Protein AF-A0A9D1JJL0-F1 (afdb_monomer_lite)

Secondary structure (DSSP, 8-state):
-GGGTT-------EEPP-------S--TTSEEEEETTEEEEHHHHHHHHHHHHHHHHHHHHHHH-TTHHHHHHHHHHHHHHHHHHHHHHHHHHGGGGT----HHHHHHHHHHHHHHHHHS-HHHHHHTT--HHHHHHHHHHHHHHHHHHHHHHTSS-----HHHH--EEEEEEEEE-S-EE-TTS-EEPPPHHHHHHHHHHHHHHHHHHHTT--HHHHHHHHT-----EEEEE-SS--SS-HHHHHHHHT--STTPBPSS-EEETTEEEEEEEEESS-HHHHHHHHHHHHHHHHHHHHHHHHHHHHHHS-EEE-HHHHTT----S--EE--TTHHHHHTTSS------------------------------------------------------------------------------

InterPro domains:
  IPR027304 Trigger factor/SurA domain superfamily [SSF109998] (29-183)
  IPR046357 Peptidyl-prolyl cis-trans isomerase domain superfamily [G3DSA:3.10.50.40] (165-279)

Foldseek 3Di:
DVVPVLPDQDQFEKDWFPPPDDPDPDDQQDFFKDWFPRTDGNLLLLLQLQVVLAACCAVCVVPCDPCNQVVCVVVSLVVSVVVLSLLVLLVVCLVVLPDDDDPVLLVSLLVNLVSNVVRYDPVVCVSSSDDSVSSSVNSVSVVSSVVSLVSQLVPFDLDDDCQNLFKWKKKKDWQFQAWDADPVRDTDGDDPVVQVVSQVLQVQLLVCLVVVDDSQVSCVVSVHPDDIDMWMDDDPDTPDDPQLVVQLVVDDDASDWGPGWDDDPTGTMTMGGNGSGDPVSSVVSSVVVSVVRSVVSSCVVSVVSSVVIDMDGDVVSSVSSGPPTRMHTDDPVNVVVVVVVPDDDDDDDDDDDDDDDDDDDDDDDDDDDPDPDPDPDDDDDDDPDDDDDDDDDDDDDDDDDDDDDDDDDDDDDDDDDDDD

Organism: NCBI:txid2840858

Structure (mmCIF, N/CA/C/O backbone):
data_AF-A0A9D1JJL0-F1
#
_entry.id   AF-A0A9D1JJL0-F1
#
loop_
_atom_site.group_PDB
_atom_site.id
_atom_site.type_symbol
_atom_site.label_atom_id
_atom_site.label_alt_id
_atom_site.label_comp_id
_atom_site.label_asym_id
_atom_site.label_entity_id
_atom_site.label_seq_id
_atom_site.pdbx_PDB_ins_code
_atom_site.Cartn_x
_atom_site.Cartn_y
_atom_site.Cartn_z
_atom_site.occupancy
_atom_site.B_iso_or_equiv
_atom_site.auth_seq_id
_atom_site.auth_comp_id
_atom_site.auth_asym_id
_atom_site.auth_atom_id
_atom_site.pdbx_PDB_model_num
ATOM 1 N N . MET A 1 1 ? -2.123 19.003 -11.361 1.00 33.34 1 MET A N 1
ATOM 2 C CA . MET A 1 1 ? -0.851 18.760 -10.651 1.00 33.34 1 MET A CA 1
ATOM 3 C C . MET A 1 1 ? 0.278 18.253 -11.562 1.00 33.34 1 MET A C 1
ATOM 5 O O . MET A 1 1 ? 1.422 18.335 -11.152 1.00 33.34 1 MET A O 1
ATOM 9 N N . LEU A 1 2 ? 0.014 17.932 -12.839 1.00 26.97 2 LEU A N 1
ATOM 10 C CA . LEU A 1 2 ? 1.011 17.504 -13.843 1.00 26.97 2 LEU A CA 1
ATOM 11 C C . LEU A 1 2 ? 2.172 18.481 -14.155 1.00 26.97 2 LEU A C 1
ATOM 13 O O . LEU A 1 2 ? 3.150 18.093 -14.770 1.00 26.97 2 LEU A O 1
ATOM 17 N N . LYS A 1 3 ? 2.099 19.752 -13.735 1.00 25.92 3 LYS A N 1
ATOM 18 C CA . LYS A 1 3 ? 3.144 20.763 -14.016 1.00 25.92 3 LYS A CA 1
ATOM 19 C C . LYS A 1 3 ? 4.353 20.703 -13.071 1.00 25.92 3 LYS A C 1
ATOM 21 O O . LYS A 1 3 ? 5.209 21.575 -13.152 1.00 25.92 3 LYS A O 1
ATOM 26 N N . LYS A 1 4 ? 4.385 19.741 -12.141 1.00 27.61 4 LYS A N 1
ATOM 27 C CA . LYS A 1 4 ? 5.454 19.594 -11.139 1.00 27.61 4 LYS A CA 1
ATOM 28 C C . LYS A 1 4 ? 6.293 18.318 -11.286 1.00 27.61 4 LYS A C 1
ATOM 30 O O . LYS A 1 4 ? 7.335 18.252 -10.657 1.00 27.61 4 LYS A O 1
ATOM 35 N N . LEU A 1 5 ? 5.899 17.371 -12.144 1.00 31.92 5 LEU A N 1
ATOM 36 C CA . LEU A 1 5 ? 6.708 16.177 -12.454 1.00 31.92 5 LEU A CA 1
ATOM 37 C C . LEU A 1 5 ? 7.879 16.467 -13.412 1.00 31.92 5 LEU A C 1
ATOM 39 O O . LEU A 1 5 ? 8.731 15.621 -13.621 1.00 31.92 5 LEU A O 1
ATOM 43 N N . LEU A 1 6 ? 7.944 17.685 -13.955 1.00 37.31 6 LEU A N 1
ATOM 44 C CA . LEU A 1 6 ? 8.954 18.135 -14.918 1.00 37.31 6 LEU A CA 1
ATOM 45 C C . LEU A 1 6 ? 9.801 19.289 -14.345 1.00 37.31 6 LEU A C 1
ATOM 47 O O . LEU A 1 6 ? 10.203 20.219 -15.044 1.00 37.31 6 LEU A O 1
ATOM 51 N N . ALA A 1 7 ? 10.009 19.275 -13.026 1.00 31.14 7 ALA A N 1
ATOM 52 C CA . ALA A 1 7 ? 10.838 20.242 -12.324 1.00 31.14 7 ALA A CA 1
ATOM 53 C C . ALA A 1 7 ? 12.257 19.686 -12.137 1.00 31.14 7 ALA A C 1
ATOM 55 O O . ALA A 1 7 ? 12.507 18.935 -11.208 1.00 31.14 7 ALA A O 1
ATOM 56 N N . ALA A 1 8 ? 13.154 20.159 -13.005 1.00 33.66 8 ALA A N 1
ATOM 57 C CA . ALA A 1 8 ? 14.603 20.253 -12.828 1.00 33.66 8 ALA A CA 1
ATOM 58 C C . ALA A 1 8 ? 15.381 18.936 -12.654 1.00 33.66 8 ALA A C 1
ATOM 60 O O . ALA A 1 8 ? 15.327 18.277 -11.621 1.00 33.66 8 ALA A O 1
ATOM 61 N N . GLY A 1 9 ? 16.207 18.641 -13.664 1.00 39.16 9 GLY A N 1
ATOM 62 C CA . GLY A 1 9 ? 17.272 17.649 -13.596 1.00 39.16 9 GLY A CA 1
ATOM 63 C C . GLY A 1 9 ? 18.126 17.842 -12.348 1.00 39.16 9 GLY A C 1
ATOM 64 O O . GLY A 1 9 ? 18.946 18.756 -12.265 1.00 39.16 9 GLY A O 1
ATOM 65 N N . THR A 1 10 ? 17.905 16.962 -11.383 1.00 42.94 10 THR A N 1
ATOM 66 C CA . THR A 1 10 ? 18.872 16.661 -10.339 1.00 42.94 10 THR A CA 1
ATOM 67 C C . THR A 1 10 ? 19.542 15.389 -10.833 1.00 42.94 10 THR A C 1
ATOM 69 O O . THR A 1 10 ? 18.854 14.396 -11.064 1.00 42.94 10 THR A O 1
ATOM 72 N N . ALA A 1 11 ? 20.842 15.438 -11.124 1.00 50.62 11 ALA A N 1
ATOM 73 C CA . ALA A 1 11 ? 21.578 14.233 -11.481 1.00 50.62 11 ALA A CA 1
ATOM 74 C C . ALA A 1 11 ? 21.602 13.336 -10.236 1.00 50.62 11 ALA A C 1
ATOM 76 O O . ALA A 1 11 ? 22.258 13.663 -9.251 1.00 50.62 11 ALA A O 1
ATOM 77 N N . PHE A 1 12 ? 20.811 12.264 -10.247 1.00 56.38 12 PHE A N 1
ATOM 78 C CA . PHE A 1 12 ? 20.870 11.234 -9.219 1.00 56.38 12 PHE A CA 1
ATOM 79 C C . PHE A 1 12 ? 22.085 10.355 -9.522 1.00 56.38 12 PHE A C 1
ATOM 81 O O . PHE A 1 12 ? 22.078 9.591 -10.489 1.00 56.38 12 PHE A O 1
ATOM 88 N N . CYS A 1 13 ? 23.143 10.517 -8.732 1.00 60.06 13 CYS A N 1
ATOM 89 C CA . CYS A 1 13 ? 24.346 9.697 -8.824 1.00 60.06 13 CYS A CA 1
ATOM 90 C C . CYS A 1 13 ? 24.172 8.439 -7.962 1.00 60.06 13 CYS A C 1
ATOM 92 O O . CYS A 1 13 ? 23.555 8.489 -6.897 1.00 60.06 13 CYS A O 1
ATOM 94 N N . LEU A 1 14 ? 24.717 7.313 -8.409 1.00 65.06 14 LEU A N 1
ATOM 95 C CA . LEU A 1 14 ? 24.725 6.037 -7.693 1.00 65.06 14 LEU A CA 1
ATOM 96 C C . LEU A 1 14 ? 26.148 5.689 -7.248 1.00 65.06 14 LEU A C 1
ATOM 98 O O . LEU A 1 14 ? 27.106 5.960 -7.968 1.00 65.06 14 LEU A O 1
ATOM 102 N N . ALA A 1 15 ? 26.290 5.085 -6.068 1.00 58.81 15 ALA A N 1
ATOM 103 C CA . ALA A 1 15 ? 27.563 4.540 -5.606 1.00 58.81 15 ALA A CA 1
ATOM 104 C C . ALA A 1 15 ? 27.712 3.081 -6.066 1.00 58.81 15 ALA A C 1
ATOM 106 O O . ALA A 1 15 ? 26.769 2.296 -5.942 1.00 58.81 15 ALA A O 1
ATOM 107 N N . ALA A 1 16 ? 28.897 2.713 -6.563 1.00 57.78 16 ALA A N 1
ATOM 108 C CA . ALA A 1 16 ? 29.228 1.327 -6.886 1.00 57.78 16 ALA A CA 1
ATOM 109 C C . ALA A 1 16 ? 29.244 0.456 -5.614 1.00 57.78 16 ALA A C 1
ATOM 111 O O . ALA A 1 16 ? 29.877 0.818 -4.619 1.00 57.78 16 ALA A O 1
ATOM 112 N N . GLY A 1 17 ? 28.564 -0.695 -5.648 1.00 56.69 17 GLY A N 1
ATOM 113 C CA . GLY A 1 17 ? 28.622 -1.694 -4.575 1.00 56.69 17 GLY A CA 1
ATOM 114 C C . GLY A 1 17 ? 30.000 -2.359 -4.458 1.00 56.69 17 GLY A C 1
ATOM 115 O O . GLY A 1 17 ? 30.852 -2.212 -5.336 1.00 56.69 17 GLY A O 1
ATOM 116 N N . ILE A 1 18 ? 30.248 -3.112 -3.377 1.00 53.50 18 ILE A N 1
ATOM 117 C CA . ILE A 1 18 ? 31.460 -3.943 -3.245 1.00 53.50 18 ILE A CA 1
ATOM 118 C C . ILE A 1 18 ? 31.362 -5.095 -4.251 1.00 53.50 18 ILE A C 1
ATOM 120 O O . ILE A 1 18 ? 30.929 -6.181 -3.881 1.00 53.50 18 ILE A O 1
ATOM 124 N N . LEU A 1 19 ? 31.800 -4.824 -5.488 1.00 47.47 19 LEU A N 1
ATOM 125 C CA . LEU A 1 19 ? 31.784 -5.722 -6.645 1.00 47.47 19 LEU A CA 1
ATOM 126 C C . LEU A 1 19 ? 32.445 -7.066 -6.314 1.00 47.47 19 LEU A C 1
ATOM 128 O O . LEU A 1 19 ? 33.654 -7.259 -6.511 1.00 47.47 19 LEU A O 1
ATOM 132 N N . SER A 1 20 ? 31.662 -8.019 -5.818 1.00 46.81 20 SER A N 1
ATOM 133 C CA . SER A 1 20 ? 32.109 -9.395 -5.613 1.00 46.81 20 SER A CA 1
ATOM 134 C C . SER A 1 20 ? 31.945 -10.126 -6.935 1.00 46.81 20 SER A C 1
ATOM 136 O O . SER A 1 20 ? 31.006 -10.872 -7.155 1.00 46.81 20 SER A O 1
ATOM 138 N N . GLY A 1 21 ? 32.874 -9.846 -7.852 1.00 38.28 21 GLY A N 1
ATOM 139 C CA . GLY A 1 21 ? 32.742 -10.180 -9.263 1.00 38.28 21 GLY A CA 1
ATOM 140 C C . GLY A 1 21 ? 32.321 -11.622 -9.565 1.00 38.28 21 GLY A C 1
ATOM 141 O O . GLY A 1 21 ? 33.109 -12.561 -9.422 1.00 38.28 21 GLY A O 1
ATOM 142 N N . CYS A 1 22 ? 31.140 -11.751 -10.164 1.00 40.53 22 CYS A N 1
ATOM 143 C CA . CYS A 1 22 ? 30.900 -12.674 -11.260 1.00 40.53 22 CYS A CA 1
ATOM 144 C C . CYS A 1 22 ? 30.503 -11.845 -12.484 1.00 40.53 22 CYS A C 1
ATOM 146 O O . CYS A 1 22 ? 29.401 -11.326 -12.573 1.00 40.53 22 CYS A O 1
ATOM 148 N N . SER A 1 23 ? 31.421 -11.687 -13.439 1.00 43.31 23 SER A N 1
ATOM 149 C CA . SER A 1 23 ? 31.046 -11.223 -14.773 1.00 43.31 23 SER A CA 1
ATOM 150 C C . SER A 1 23 ? 30.083 -12.253 -15.366 1.00 43.31 23 SER A C 1
ATOM 152 O O . SER A 1 23 ? 30.522 -13.370 -15.662 1.00 43.31 23 SER A O 1
ATOM 154 N N . SER A 1 24 ? 28.802 -11.921 -15.509 1.00 53.00 24 SER A N 1
ATOM 155 C CA . SER A 1 24 ? 27.875 -12.749 -16.276 1.00 53.00 24 SER A CA 1
ATOM 156 C C . SER A 1 24 ? 28.366 -12.854 -17.728 1.00 53.00 24 SER A C 1
ATOM 158 O O . SER A 1 24 ? 28.993 -11.943 -18.269 1.00 53.00 24 SER A O 1
ATOM 160 N N . GLU A 1 25 ? 28.162 -14.019 -18.346 1.00 62.06 25 GLU A N 1
ATOM 161 C CA . GLU A 1 25 ? 28.512 -14.270 -19.754 1.00 62.06 25 GLU A CA 1
ATOM 162 C C . GLU A 1 25 ? 27.450 -13.715 -20.727 1.00 62.06 25 GLU A C 1
ATOM 164 O O . GLU A 1 25 ? 27.665 -13.785 -21.936 1.00 62.06 25 GLU A O 1
ATOM 169 N N . ALA A 1 26 ? 26.323 -13.198 -20.217 1.00 77.88 26 ALA A N 1
ATOM 170 C CA . ALA A 1 26 ? 25.209 -12.664 -20.999 1.00 77.88 26 ALA A CA 1
ATOM 171 C C . ALA A 1 26 ? 25.437 -11.216 -21.455 1.00 77.88 26 ALA A C 1
ATOM 173 O O . ALA A 1 26 ? 25.948 -10.379 -20.707 1.00 77.88 26 ALA A O 1
ATOM 174 N N . ASP A 1 27 ? 25.023 -10.922 -22.686 1.00 87.56 27 ASP A N 1
ATOM 175 C CA . ASP A 1 27 ? 25.090 -9.585 -23.265 1.00 87.56 27 ASP A CA 1
ATOM 176 C C . ASP A 1 27 ? 23.851 -8.774 -22.842 1.00 87.56 27 ASP A C 1
ATOM 178 O O . ASP A 1 27 ? 22.738 -9.292 -22.789 1.00 87.56 27 ASP A O 1
ATOM 182 N N . ALA A 1 28 ? 24.012 -7.472 -22.583 1.00 90.38 28 ALA A N 1
ATOM 183 C CA . ALA A 1 28 ? 22.895 -6.600 -22.189 1.00 90.38 28 ALA A CA 1
ATOM 184 C C . ALA A 1 28 ? 21.747 -6.577 -23.223 1.00 90.38 28 ALA A C 1
ATOM 186 O O . ALA A 1 28 ? 20.597 -6.374 -22.853 1.00 90.38 28 ALA A O 1
ATOM 187 N N . SER A 1 29 ? 22.049 -6.842 -24.498 1.00 93.75 29 SER A N 1
ATOM 188 C CA . SER A 1 29 ? 21.069 -6.933 -25.588 1.00 93.75 29 SER A CA 1
ATOM 189 C C . SER A 1 29 ? 20.372 -8.296 -25.699 1.00 93.75 29 SER A C 1
ATOM 191 O O . SER A 1 29 ? 19.597 -8.513 -26.630 1.00 93.75 29 SER A O 1
ATOM 193 N N . ASP A 1 30 ? 20.701 -9.267 -24.843 1.00 95.88 30 ASP A N 1
ATOM 194 C CA . ASP A 1 30 ? 20.027 -10.562 -24.854 1.00 95.88 30 ASP A CA 1
ATOM 195 C C . ASP A 1 30 ? 18.561 -10.395 -24.432 1.00 95.88 30 ASP A C 1
ATOM 197 O O . ASP A 1 30 ? 18.249 -9.709 -23.460 1.00 95.88 30 ASP A O 1
ATOM 201 N N . VAL A 1 31 ? 17.646 -11.050 -25.150 1.00 97.62 31 VAL A N 1
ATOM 202 C CA . VAL A 1 31 ? 16.211 -11.024 -24.833 1.00 97.62 31 VAL A CA 1
ATOM 203 C C . VAL A 1 31 ? 15.942 -11.939 -23.641 1.00 97.62 31 VAL A C 1
ATOM 205 O O . VAL A 1 31 ? 16.055 -13.165 -23.747 1.00 97.62 31 VAL A O 1
ATOM 208 N N . VAL A 1 32 ? 15.591 -11.339 -22.502 1.00 97.25 32 VAL A N 1
ATOM 209 C CA . VAL A 1 32 ? 15.287 -12.057 -21.256 1.00 97.25 32 VAL A CA 1
ATOM 210 C C . VAL A 1 32 ? 13.800 -12.361 -21.116 1.00 97.25 32 VAL A C 1
ATOM 212 O O . VAL A 1 32 ? 13.445 -13.370 -20.513 1.00 97.25 32 VAL A O 1
ATOM 215 N N . ALA A 1 33 ? 12.932 -11.548 -21.714 1.00 98.31 33 ALA A N 1
ATOM 216 C CA . ALA A 1 33 ? 11.503 -11.816 -21.790 1.00 98.31 33 ALA A CA 1
ATOM 217 C C . ALA A 1 33 ? 10.897 -11.234 -23.071 1.00 98.31 33 ALA A C 1
ATOM 219 O O . ALA A 1 33 ? 11.482 -10.348 -23.688 1.00 98.31 33 ALA A O 1
ATOM 220 N N . SER A 1 34 ? 9.714 -11.706 -23.447 1.00 98.38 34 SER A N 1
ATOM 221 C CA . SER A 1 34 ? 8.911 -11.139 -24.533 1.00 98.38 34 SER A CA 1
ATOM 222 C C . SER A 1 34 ? 7.461 -11.027 -24.072 1.00 98.38 34 SER A C 1
ATOM 224 O O . SER A 1 34 ? 6.938 -11.956 -23.456 1.00 98.38 34 SER A O 1
ATOM 226 N N . VAL A 1 35 ? 6.822 -9.902 -24.387 1.00 98.50 35 VAL A N 1
ATOM 227 C CA . VAL A 1 35 ? 5.406 -9.611 -24.133 1.00 98.50 35 VAL A CA 1
ATOM 228 C C . VAL A 1 35 ? 4.734 -9.424 -25.488 1.00 98.50 35 VAL A C 1
ATOM 230 O O . VAL A 1 35 ? 4.854 -8.370 -26.118 1.00 98.50 35 VAL A O 1
ATOM 233 N N . GLY A 1 36 ? 4.077 -10.469 -25.987 1.00 97.50 36 GLY A N 1
ATOM 234 C CA . GLY A 1 36 ? 3.573 -10.506 -27.356 1.00 97.50 36 GLY A CA 1
ATOM 235 C C . GLY A 1 36 ? 4.713 -10.355 -28.369 1.00 97.50 36 GLY A C 1
ATOM 236 O O . GLY A 1 36 ? 5.628 -11.172 -28.411 1.00 97.50 36 GLY A O 1
ATOM 237 N N . ASP A 1 37 ? 4.659 -9.297 -29.180 1.00 95.44 37 ASP A N 1
ATOM 238 C CA . ASP A 1 37 ? 5.684 -8.987 -30.189 1.00 95.44 37 ASP A CA 1
ATOM 239 C C . ASP A 1 37 ? 6.794 -8.041 -29.670 1.00 95.44 37 ASP A C 1
ATOM 241 O O . ASP A 1 37 ? 7.674 -7.650 -30.442 1.00 95.44 37 ASP A O 1
ATOM 245 N N . THR A 1 38 ? 6.752 -7.638 -28.393 1.00 98.31 38 THR A N 1
ATOM 246 C CA . THR A 1 38 ? 7.747 -6.739 -27.790 1.00 98.31 38 THR A CA 1
ATOM 247 C C . THR A 1 38 ? 8.759 -7.529 -26.968 1.00 98.31 38 THR A C 1
ATOM 249 O O . THR A 1 38 ? 8.406 -8.129 -25.955 1.00 98.31 38 THR A O 1
ATOM 252 N N . ASP A 1 39 ? 10.027 -7.473 -27.365 1.00 98.31 39 ASP A N 1
ATOM 253 C CA . ASP A 1 39 ? 11.136 -8.050 -26.603 1.00 98.31 39 ASP A CA 1
ATOM 254 C C . ASP A 1 39 ? 11.589 -7.114 -25.468 1.00 98.31 39 ASP A C 1
ATOM 256 O O . ASP A 1 39 ? 11.618 -5.888 -25.613 1.00 98.31 39 ASP A O 1
ATOM 260 N N . ILE A 1 40 ? 11.962 -7.710 -24.337 1.00 98.44 40 ILE A N 1
ATOM 261 C CA . ILE A 1 40 ? 12.566 -7.065 -23.170 1.00 98.44 40 ILE A CA 1
ATOM 262 C C . ILE A 1 40 ? 14.017 -7.542 -23.081 1.00 98.44 40 ILE A C 1
ATOM 264 O O . ILE A 1 40 ? 14.295 -8.731 -22.894 1.00 98.44 40 ILE A O 1
ATOM 268 N N . GLU A 1 41 ? 14.946 -6.600 -23.213 1.00 97.56 41 GLU A N 1
ATOM 269 C CA . GLU A 1 41 ? 16.383 -6.862 -23.139 1.00 97.56 41 GLU A CA 1
ATOM 270 C C . GLU A 1 41 ? 16.871 -6.949 -21.686 1.00 97.56 41 GLU A C 1
ATOM 272 O O . GLU A 1 41 ? 16.383 -6.246 -20.795 1.00 97.56 41 GLU A O 1
ATOM 277 N N . LEU A 1 42 ? 17.872 -7.797 -21.446 1.00 95.62 42 LEU A N 1
ATOM 278 C CA . LEU A 1 42 ? 18.468 -8.034 -20.133 1.00 95.62 42 LEU A CA 1
ATOM 279 C C . LEU A 1 42 ? 19.024 -6.749 -19.503 1.00 95.62 42 LEU A C 1
ATOM 281 O O . LEU A 1 42 ? 18.917 -6.563 -18.291 1.00 95.62 42 LEU A O 1
ATOM 285 N N . GLY A 1 43 ? 19.575 -5.847 -20.319 1.00 95.31 43 GLY A N 1
ATOM 286 C CA . GLY A 1 43 ? 20.125 -4.566 -19.885 1.00 95.31 43 GLY A CA 1
ATOM 287 C C . GLY A 1 43 ? 19.080 -3.657 -19.244 1.00 95.31 43 GLY A C 1
ATOM 288 O O . GLY A 1 43 ? 19.341 -3.084 -18.189 1.00 95.31 43 GLY A O 1
ATOM 289 N N . LEU A 1 44 ? 17.866 -3.602 -19.804 1.00 97.31 44 LEU A N 1
ATOM 290 C CA . LEU A 1 44 ? 16.755 -2.844 -19.222 1.00 97.31 44 LEU A CA 1
ATOM 291 C C . LEU A 1 44 ? 16.343 -3.405 -17.856 1.00 97.31 44 LEU A C 1
ATOM 293 O O . LEU A 1 44 ? 16.117 -2.639 -16.917 1.00 97.31 44 LEU A O 1
ATOM 297 N N . VAL A 1 45 ? 16.277 -4.734 -17.734 1.00 96.44 45 VAL A N 1
ATOM 298 C CA . VAL A 1 45 ? 15.934 -5.397 -16.468 1.00 96.44 45 VAL A CA 1
ATOM 299 C C . VAL A 1 45 ? 17.016 -5.154 -15.419 1.00 96.44 45 VAL A C 1
ATOM 301 O O . VAL A 1 45 ? 16.692 -4.769 -14.297 1.00 96.44 45 VAL A O 1
ATOM 304 N N . ASN A 1 46 ? 18.294 -5.305 -15.779 1.00 94.06 46 ASN A N 1
ATOM 305 C CA . ASN A 1 46 ? 19.408 -5.026 -14.874 1.00 94.06 46 ASN A CA 1
ATOM 306 C C . ASN A 1 46 ? 19.409 -3.559 -14.425 1.00 94.06 46 ASN A C 1
ATOM 308 O O . ASN A 1 46 ? 19.499 -3.287 -13.229 1.00 94.06 46 ASN A O 1
ATOM 312 N N . PHE A 1 47 ? 19.224 -2.616 -15.352 1.00 94.00 47 PHE A N 1
ATOM 313 C CA . PHE A 1 47 ? 19.171 -1.190 -15.039 1.00 94.00 47 PHE A CA 1
ATOM 314 C C . PHE A 1 47 ? 18.087 -0.872 -14.003 1.00 94.00 47 PHE A C 1
ATOM 316 O O . PHE A 1 47 ? 18.377 -0.278 -12.961 1.00 94.00 47 PHE A O 1
ATOM 323 N N . LEU A 1 48 ? 16.850 -1.308 -14.256 1.00 93.56 48 LEU A N 1
ATOM 324 C CA . LEU A 1 48 ? 15.719 -1.062 -13.359 1.00 93.56 48 LEU A CA 1
ATOM 325 C C . LEU A 1 48 ? 15.871 -1.782 -12.019 1.00 93.56 48 LEU A C 1
ATOM 327 O O . LEU A 1 48 ? 15.527 -1.218 -10.982 1.00 93.56 48 LEU A O 1
ATOM 331 N N . MET A 1 49 ? 16.448 -2.983 -12.020 1.00 91.50 49 MET A N 1
ATOM 332 C CA . MET A 1 49 ? 16.743 -3.726 -10.800 1.00 91.50 49 MET A CA 1
ATOM 333 C C . MET A 1 49 ? 17.763 -3.000 -9.921 1.00 91.50 49 MET A C 1
ATOM 335 O O . MET A 1 49 ? 17.505 -2.796 -8.737 1.00 91.50 49 MET A O 1
ATOM 339 N N . ARG A 1 50 ? 18.891 -2.554 -10.486 1.00 89.94 50 ARG A N 1
ATOM 340 C CA . ARG A 1 50 ? 19.920 -1.808 -9.742 1.00 89.94 50 ARG A CA 1
ATOM 341 C C . ARG A 1 50 ? 19.411 -0.452 -9.269 1.00 89.94 50 ARG A C 1
ATOM 343 O O . ARG A 1 50 ? 19.698 -0.044 -8.146 1.00 89.94 50 ARG A O 1
ATOM 350 N N . TYR A 1 51 ? 18.612 0.226 -10.090 1.00 88.12 51 TYR A N 1
ATOM 351 C CA . TYR A 1 51 ? 17.992 1.492 -9.710 1.00 88.12 51 TYR A CA 1
ATOM 352 C C . TYR A 1 51 ? 16.970 1.323 -8.572 1.00 88.12 51 TYR A C 1
ATOM 354 O O . TYR A 1 51 ? 16.943 2.129 -7.640 1.00 88.12 51 TYR A O 1
ATOM 362 N N . ASN A 1 52 ? 16.151 0.267 -8.603 1.00 88.69 52 ASN A N 1
ATOM 363 C CA . ASN A 1 52 ? 15.219 -0.058 -7.522 1.00 88.69 52 ASN A CA 1
ATOM 364 C C . ASN A 1 52 ? 15.959 -0.444 -6.233 1.00 88.69 52 ASN A C 1
ATOM 366 O O . ASN A 1 52 ? 15.655 0.097 -5.170 1.00 88.69 52 ASN A O 1
ATOM 370 N N . GLN A 1 53 ? 16.979 -1.300 -6.346 1.00 87.56 53 GLN A N 1
ATOM 371 C CA . GLN A 1 53 ? 17.841 -1.694 -5.234 1.00 87.56 53 GLN A CA 1
ATOM 372 C C . GLN A 1 53 ? 18.442 -0.470 -4.541 1.00 87.56 53 GLN A C 1
ATOM 374 O O . GLN A 1 53 ? 18.367 -0.351 -3.321 1.00 87.56 53 GLN A O 1
ATOM 379 N N . ALA A 1 54 ? 18.982 0.466 -5.322 1.00 87.44 54 ALA A N 1
ATOM 380 C CA . ALA A 1 54 ? 19.598 1.665 -4.788 1.00 87.44 54 ALA A CA 1
ATOM 381 C C . ALA A 1 54 ? 18.622 2.594 -4.068 1.00 87.44 54 ALA A C 1
ATOM 383 O O . ALA A 1 54 ? 18.951 3.110 -3.003 1.00 87.44 54 ALA A O 1
ATOM 384 N N . GLN A 1 55 ? 17.421 2.788 -4.613 1.00 86.31 55 GLN A N 1
ATOM 385 C CA . GLN A 1 55 ? 16.381 3.565 -3.938 1.00 86.31 55 GLN A CA 1
ATOM 386 C C . GLN A 1 55 ? 15.978 2.920 -2.612 1.00 86.31 55 GLN A C 1
ATOM 388 O O . GLN A 1 55 ? 15.965 3.590 -1.579 1.00 86.31 55 GLN A O 1
ATOM 393 N N . LEU A 1 56 ? 15.701 1.613 -2.630 1.00 88.06 56 LEU A N 1
ATOM 394 C CA . LEU A 1 56 ? 15.285 0.886 -1.437 1.00 88.06 56 LEU A CA 1
ATOM 395 C C . LEU A 1 56 ? 16.375 0.925 -0.359 1.00 88.06 56 LEU A C 1
ATOM 397 O O . LEU A 1 56 ? 16.084 1.201 0.804 1.00 88.06 56 LEU A O 1
ATOM 401 N N . GLN A 1 57 ? 17.635 0.718 -0.746 1.00 85.44 57 GLN A N 1
ATOM 402 C CA . GLN A 1 57 ? 18.770 0.767 0.168 1.00 85.44 57 GLN A CA 1
ATOM 403 C C . GLN A 1 57 ? 18.985 2.170 0.747 1.00 85.44 57 GLN A C 1
ATOM 405 O O . GLN A 1 57 ? 19.229 2.299 1.944 1.00 85.44 57 GLN A O 1
ATOM 410 N N . THR A 1 58 ? 18.864 3.225 -0.061 1.00 84.94 58 THR A N 1
ATOM 411 C CA . THR A 1 58 ? 19.013 4.605 0.422 1.00 84.94 58 THR A CA 1
ATOM 412 C C . THR A 1 58 ? 17.940 4.972 1.440 1.00 84.94 58 THR A C 1
ATOM 414 O O . THR A 1 58 ? 18.245 5.617 2.440 1.00 84.94 58 THR A O 1
ATOM 417 N N . THR A 1 59 ? 16.687 4.575 1.211 1.00 87.44 59 THR A N 1
ATOM 418 C CA . THR A 1 59 ? 15.580 4.957 2.097 1.00 87.44 59 THR A CA 1
ATOM 419 C C . THR A 1 59 ? 15.469 4.051 3.320 1.00 87.44 59 THR A C 1
ATOM 421 O O . THR A 1 59 ? 15.231 4.537 4.425 1.00 87.44 59 THR A O 1
ATOM 424 N N . TYR A 1 60 ? 15.656 2.742 3.145 1.00 88.81 60 TYR A N 1
ATOM 425 C CA . TYR A 1 60 ? 15.337 1.744 4.167 1.00 88.81 60 TYR A CA 1
ATOM 426 C C . TYR A 1 60 ? 16.525 0.882 4.592 1.00 88.81 60 TYR A C 1
ATOM 428 O O . TYR A 1 60 ? 16.375 0.083 5.511 1.00 88.81 60 TYR A O 1
ATOM 436 N N . GLY A 1 61 ? 17.715 1.046 4.006 1.00 86.69 61 GLY A N 1
ATOM 437 C CA . GLY A 1 61 ? 18.867 0.161 4.228 1.00 86.69 61 GLY A CA 1
ATOM 438 C C . GLY A 1 61 ? 19.257 -0.037 5.695 1.00 86.69 61 GLY A C 1
ATOM 439 O O . GLY A 1 61 ? 19.656 -1.134 6.076 1.00 86.69 61 GLY A O 1
ATOM 440 N N . ALA A 1 62 ? 19.062 0.980 6.541 1.00 87.12 62 ALA A N 1
ATOM 441 C CA . ALA A 1 62 ? 19.291 0.884 7.985 1.00 87.12 62 ALA A CA 1
ATOM 442 C C . ALA A 1 62 ? 18.350 -0.107 8.708 1.00 87.12 62 ALA A C 1
ATOM 444 O O . ALA A 1 62 ? 18.691 -0.590 9.786 1.00 87.12 62 ALA A O 1
ATOM 445 N N . TYR A 1 63 ? 17.186 -0.409 8.124 1.00 90.88 63 TYR A N 1
ATOM 446 C CA . TYR A 1 63 ? 16.152 -1.293 8.671 1.00 90.88 63 TYR A CA 1
ATOM 447 C C . TYR A 1 63 ? 16.104 -2.667 7.992 1.00 90.88 63 TYR A C 1
ATOM 449 O O . TYR A 1 63 ? 15.672 -3.630 8.618 1.00 90.88 63 TYR A O 1
ATOM 457 N N . LEU A 1 64 ? 16.549 -2.778 6.733 1.00 86.19 64 LEU A N 1
ATOM 458 C CA . LEU A 1 64 ? 16.465 -4.025 5.956 1.00 86.19 64 LEU A CA 1
ATOM 459 C C . LEU A 1 64 ? 17.348 -5.151 6.528 1.00 86.19 64 LEU A C 1
ATOM 461 O O . LEU A 1 64 ? 16.998 -6.325 6.423 1.00 86.19 64 LEU A O 1
ATOM 465 N N . GLY A 1 65 ? 18.468 -4.798 7.168 1.00 82.69 65 GLY A N 1
ATOM 466 C CA . GLY A 1 65 ? 19.465 -5.754 7.656 1.00 82.69 65 GLY A CA 1
ATOM 467 C C . GLY A 1 65 ? 20.391 -6.281 6.550 1.00 82.69 65 GLY A C 1
ATOM 468 O O . GLY A 1 65 ? 20.076 -6.225 5.363 1.00 82.69 65 GLY A O 1
ATOM 469 N N . GLU A 1 66 ? 21.563 -6.795 6.939 1.00 80.25 66 GLU A N 1
ATOM 470 C CA . GLU A 1 66 ? 22.643 -7.175 6.004 1.00 80.25 66 GLU A CA 1
ATOM 471 C C . GLU A 1 66 ? 22.275 -8.354 5.079 1.00 80.25 66 GLU A C 1
ATOM 473 O O . GLU A 1 66 ? 22.766 -8.437 3.955 1.00 80.25 66 GLU A O 1
ATOM 478 N N . ASP A 1 67 ? 21.372 -9.240 5.512 1.00 86.19 67 ASP A N 1
ATOM 479 C CA . ASP A 1 67 ? 20.963 -10.437 4.762 1.00 86.19 67 ASP A CA 1
ATOM 480 C C . ASP A 1 67 ? 19.703 -10.226 3.893 1.00 86.19 67 ASP A C 1
ATOM 482 O O . ASP A 1 67 ? 19.200 -11.182 3.299 1.00 86.19 67 ASP A O 1
ATOM 486 N N . TYR A 1 68 ? 19.163 -9.001 3.797 1.00 88.31 68 TYR A N 1
ATOM 487 C CA . TYR A 1 68 ? 17.913 -8.731 3.070 1.00 88.31 68 TYR A CA 1
ATOM 488 C C . TYR A 1 68 ? 17.959 -9.213 1.618 1.00 88.31 68 TYR A C 1
ATOM 490 O O . TYR A 1 68 ? 17.131 -10.017 1.196 1.00 88.31 68 TYR A O 1
ATOM 498 N N . TRP A 1 69 ? 18.967 -8.775 0.863 1.00 86.25 69 TRP A N 1
ATOM 499 C CA . TRP A 1 69 ? 19.102 -9.108 -0.554 1.00 86.25 69 TRP A CA 1
ATOM 500 C C . TRP A 1 69 ? 19.403 -10.593 -0.793 1.00 86.25 69 TRP A C 1
ATOM 502 O O . TRP A 1 69 ? 18.984 -11.141 -1.810 1.00 86.25 69 TRP A O 1
ATOM 512 N N . GLN A 1 70 ? 20.033 -11.274 0.170 1.00 84.94 70 GLN A N 1
ATOM 513 C CA . GLN A 1 70 ? 20.210 -12.729 0.123 1.00 84.94 70 GLN A CA 1
ATOM 514 C C . GLN A 1 70 ? 18.876 -13.471 0.288 1.00 84.94 70 GLN A C 1
ATOM 516 O O . GLN A 1 70 ? 18.656 -14.488 -0.367 1.00 84.94 70 GLN A O 1
ATOM 521 N N . ASN A 1 71 ? 17.987 -12.970 1.149 1.00 88.19 71 ASN A N 1
ATOM 522 C CA . ASN A 1 71 ? 16.704 -13.612 1.436 1.00 88.19 71 ASN A CA 1
ATOM 523 C C . ASN A 1 71 ? 15.617 -13.270 0.407 1.00 88.19 71 ASN A C 1
ATOM 525 O O . ASN A 1 71 ? 14.809 -14.134 0.085 1.00 88.19 71 ASN A O 1
ATOM 529 N N . TYR A 1 72 ? 15.608 -12.039 -0.114 1.00 87.25 72 TYR A N 1
ATOM 530 C CA . TYR A 1 72 ? 14.515 -11.507 -0.938 1.00 87.25 72 TYR A CA 1
ATOM 531 C C . TYR A 1 72 ? 14.924 -11.142 -2.370 1.00 87.25 72 TYR A C 1
ATOM 533 O O . TYR A 1 72 ? 14.059 -10.844 -3.186 1.00 87.25 72 TYR A O 1
ATOM 541 N N . GLY A 1 73 ? 16.213 -11.186 -2.726 1.00 86.12 73 GLY A N 1
ATOM 542 C CA . GLY A 1 73 ? 16.679 -10.782 -4.057 1.00 86.12 73 GLY A CA 1
ATOM 543 C C . GLY A 1 73 ? 16.028 -11.570 -5.200 1.00 86.12 73 GLY A C 1
ATOM 544 O O . GLY A 1 73 ? 15.633 -10.990 -6.207 1.00 86.12 73 GLY A O 1
ATOM 545 N N . ALA A 1 74 ? 15.844 -12.884 -5.044 1.00 86.56 74 ALA A N 1
ATOM 546 C CA . ALA A 1 74 ? 15.197 -13.707 -6.070 1.00 86.56 74 ALA A CA 1
ATOM 547 C C . ALA A 1 74 ? 13.734 -13.296 -6.330 1.00 86.56 74 ALA A C 1
ATOM 549 O O . ALA A 1 74 ? 13.324 -13.192 -7.490 1.00 86.56 74 ALA A O 1
ATOM 550 N N . ASP A 1 75 ? 12.978 -13.016 -5.266 1.00 89.19 75 ASP A N 1
ATOM 551 C CA . ASP A 1 75 ? 11.591 -12.556 -5.366 1.00 89.19 75 ASP A CA 1
ATOM 552 C C . ASP A 1 75 ? 11.541 -11.146 -5.963 1.00 89.19 75 ASP A C 1
ATOM 554 O O . ASP A 1 75 ? 10.808 -10.911 -6.922 1.00 89.19 75 ASP A O 1
ATOM 558 N N . SER A 1 76 ? 12.407 -10.236 -5.498 1.00 89.44 76 SER A N 1
ATOM 559 C CA . SER A 1 76 ? 12.544 -8.884 -6.053 1.00 89.44 76 SER A CA 1
ATOM 560 C C . SER A 1 76 ? 12.807 -8.906 -7.557 1.00 89.44 76 SER A C 1
ATOM 562 O O . SER A 1 76 ? 12.192 -8.143 -8.299 1.00 89.44 76 SER A O 1
ATOM 564 N N . ARG A 1 77 ? 13.674 -9.806 -8.036 1.00 91.31 77 ARG A N 1
ATOM 565 C CA . ARG A 1 77 ? 13.968 -9.959 -9.467 1.00 91.31 77 ARG A CA 1
ATOM 566 C C . ARG A 1 77 ? 12.723 -10.291 -10.287 1.00 91.31 77 ARG A C 1
ATOM 568 O O . ARG A 1 77 ? 12.514 -9.705 -11.347 1.00 91.31 77 ARG A O 1
ATOM 575 N N . THR A 1 78 ? 11.925 -11.237 -9.797 1.00 92.88 78 THR A N 1
ATOM 576 C CA . THR A 1 78 ? 10.694 -11.681 -10.459 1.00 92.88 78 THR A CA 1
ATOM 577 C C . THR A 1 78 ? 9.682 -10.540 -10.490 1.00 92.88 78 THR A C 1
ATOM 579 O O . THR A 1 78 ? 9.222 -10.169 -11.565 1.00 92.88 78 THR A O 1
ATOM 582 N N . SER A 1 79 ? 9.450 -9.889 -9.347 1.00 94.94 79 SER A N 1
ATOM 583 C CA . SER A 1 79 ? 8.537 -8.746 -9.231 1.00 94.94 79 SER A CA 1
ATOM 584 C C . SER A 1 79 ? 8.940 -7.565 -10.122 1.00 94.94 79 SER A C 1
ATOM 586 O O . SER A 1 79 ? 8.084 -6.908 -10.715 1.00 94.94 79 SER A O 1
ATOM 588 N N . ILE A 1 80 ? 10.242 -7.283 -10.253 1.00 95.06 80 ILE A N 1
ATOM 589 C CA . ILE A 1 80 ? 10.745 -6.231 -11.149 1.00 95.06 80 ILE A CA 1
ATOM 590 C C . ILE A 1 80 ? 10.454 -6.584 -12.609 1.00 95.06 80 ILE A C 1
ATOM 592 O O . ILE A 1 80 ? 9.978 -5.723 -13.348 1.00 95.06 80 ILE A O 1
ATOM 596 N N . LEU A 1 81 ? 10.703 -7.827 -13.035 1.00 97.56 81 LEU A N 1
ATOM 597 C CA . LEU A 1 81 ? 10.392 -8.241 -14.403 1.00 97.56 81 LEU A CA 1
ATOM 598 C C . LEU A 1 81 ? 8.886 -8.165 -14.681 1.00 97.56 81 LEU A C 1
ATOM 600 O O . LEU A 1 81 ? 8.491 -7.580 -15.685 1.00 97.56 81 LEU A O 1
ATOM 604 N N . GLU A 1 82 ? 8.049 -8.665 -13.771 1.00 97.50 82 GLU A N 1
ATOM 605 C CA . GLU A 1 82 ? 6.589 -8.585 -13.893 1.00 97.50 82 GLU A CA 1
ATOM 606 C C . GLU A 1 82 ? 6.102 -7.132 -13.999 1.00 97.50 82 GLU A C 1
ATOM 608 O O . GLU A 1 82 ? 5.202 -6.832 -14.788 1.00 97.50 82 GLU A O 1
ATOM 613 N N . ASN A 1 83 ? 6.722 -6.203 -13.262 1.00 97.44 83 ASN A N 1
ATOM 614 C CA . ASN A 1 83 ? 6.432 -4.776 -13.379 1.00 97.44 83 ASN A CA 1
ATOM 615 C C . ASN A 1 83 ? 6.815 -4.219 -14.760 1.00 97.44 83 ASN A C 1
ATOM 617 O O . ASN A 1 83 ? 6.027 -3.484 -15.359 1.00 97.44 83 ASN A O 1
ATOM 621 N N . ILE A 1 84 ? 7.979 -4.599 -15.299 1.00 98.56 84 ILE A N 1
ATOM 622 C CA . ILE A 1 84 ? 8.405 -4.210 -16.653 1.00 98.56 84 ILE A CA 1
ATOM 623 C C . ILE A 1 84 ? 7.426 -4.744 -17.698 1.00 98.56 84 ILE A C 1
ATOM 625 O O . ILE A 1 84 ? 7.021 -3.996 -18.586 1.00 98.56 84 ILE A O 1
ATOM 629 N N . GLU A 1 85 ? 6.992 -5.998 -17.572 1.00 98.69 85 GLU A N 1
ATOM 630 C CA . GLU A 1 85 ? 5.980 -6.589 -18.449 1.00 98.69 85 GLU A CA 1
ATOM 631 C C . GLU A 1 85 ? 4.671 -5.789 -18.412 1.00 98.69 85 GLU A C 1
ATOM 633 O O . GLU A 1 85 ? 4.128 -5.454 -19.463 1.00 98.69 85 GLU A O 1
ATOM 638 N N . THR A 1 86 ? 4.202 -5.390 -17.225 1.00 98.56 86 THR A N 1
ATOM 639 C CA . THR A 1 86 ? 3.012 -4.536 -17.072 1.00 98.56 86 THR A CA 1
ATOM 640 C C . THR A 1 86 ? 3.204 -3.151 -17.704 1.00 98.56 86 THR A C 1
ATOM 642 O O . THR A 1 86 ? 2.276 -2.620 -18.323 1.00 98.56 86 THR A O 1
ATOM 645 N N . MET A 1 87 ? 4.397 -2.554 -17.616 1.00 98.69 87 MET A N 1
ATOM 646 C CA . MET A 1 87 ? 4.692 -1.292 -18.307 1.00 98.69 87 MET A CA 1
ATOM 647 C C . MET A 1 87 ? 4.694 -1.456 -19.833 1.00 98.69 87 MET A C 1
ATOM 649 O O . MET A 1 87 ? 4.198 -0.580 -20.541 1.00 98.69 87 MET A O 1
ATOM 653 N N . VAL A 1 88 ? 5.198 -2.581 -20.346 1.00 98.81 88 VAL A N 1
ATOM 654 C CA . VAL A 1 88 ? 5.151 -2.907 -21.780 1.00 98.81 88 VAL A CA 1
ATOM 655 C C . VAL A 1 88 ? 3.713 -3.138 -22.248 1.00 98.81 88 VAL A C 1
ATOM 657 O O . VAL A 1 88 ? 3.326 -2.586 -23.276 1.00 98.81 88 VAL A O 1
ATOM 660 N N . LEU A 1 89 ? 2.890 -3.865 -21.485 1.00 98.75 89 LEU A N 1
ATOM 661 C CA . LEU A 1 89 ? 1.452 -4.000 -21.763 1.00 98.75 89 LEU A CA 1
ATOM 662 C C . LEU A 1 89 ? 0.763 -2.630 -21.778 1.00 98.75 89 LEU A C 1
ATOM 664 O O . LEU A 1 89 ? -0.008 -2.329 -22.686 1.00 98.75 89 LEU A O 1
ATOM 668 N N . SER A 1 90 ? 1.099 -1.760 -20.821 1.00 98.56 90 SER A N 1
ATOM 669 C CA . SER A 1 90 ? 0.574 -0.390 -20.785 1.00 98.56 90 SER A CA 1
ATOM 670 C C . SER A 1 90 ? 0.923 0.382 -22.058 1.00 98.56 90 SER A C 1
ATOM 672 O O . SER A 1 90 ? 0.078 1.082 -22.605 1.00 98.56 90 SER A O 1
ATOM 674 N N . GLU A 1 91 ? 2.150 0.245 -22.565 1.00 98.62 91 GLU A N 1
ATOM 675 C CA . GLU A 1 91 ? 2.545 0.840 -23.842 1.00 98.62 91 GLU A CA 1
ATOM 676 C C . GLU A 1 91 ? 1.771 0.254 -25.028 1.00 98.62 91 GLU A C 1
ATOM 678 O O . GLU A 1 91 ? 1.299 1.014 -25.873 1.00 98.62 91 GLU A O 1
ATOM 683 N N . GLN A 1 92 ? 1.580 -1.066 -25.080 1.00 98.50 92 GLN A N 1
ATOM 684 C CA . GLN A 1 92 ? 0.803 -1.721 -26.139 1.00 98.50 92 GLN A CA 1
ATOM 685 C C . GLN A 1 92 ? -0.659 -1.245 -26.167 1.00 98.50 92 GLN A C 1
ATOM 687 O O . GLN A 1 92 ? -1.233 -1.103 -27.247 1.00 98.50 92 GLN A O 1
ATOM 692 N N . HIS A 1 93 ? -1.228 -0.933 -24.999 1.00 98.38 93 HIS A N 1
ATOM 693 C CA . HIS A 1 93 ? -2.604 -0.458 -24.841 1.00 98.38 93 HIS A CA 1
ATOM 694 C C . HIS A 1 93 ? -2.751 1.068 -24.754 1.00 98.38 93 HIS A C 1
ATOM 696 O O . HIS A 1 93 ? -3.868 1.572 -24.641 1.00 98.38 93 HIS A O 1
ATOM 702 N N . MET A 1 94 ? -1.670 1.852 -24.844 1.00 98.00 94 MET A N 1
ATOM 703 C CA . MET A 1 94 ? -1.751 3.303 -24.625 1.00 98.00 94 MET A CA 1
ATOM 704 C C . MET A 1 94 ? -2.700 4.007 -25.613 1.00 98.00 94 MET A C 1
ATOM 706 O O . MET A 1 94 ? -3.388 4.966 -25.252 1.00 98.00 94 MET A O 1
ATOM 710 N N . GLU A 1 95 ? -2.785 3.511 -26.853 1.00 98.12 95 GLU A N 1
ATOM 711 C CA . GLU A 1 95 ? -3.669 4.072 -27.879 1.00 98.12 95 GLU A CA 1
ATOM 712 C C . GLU A 1 95 ? -5.157 3.860 -27.556 1.00 98.12 95 GLU A C 1
ATOM 714 O O . GLU A 1 95 ? -5.967 4.732 -27.891 1.00 98.12 95 GLU A O 1
ATOM 719 N N . ASP A 1 96 ? -5.513 2.772 -26.861 1.00 98.06 96 ASP A N 1
ATOM 720 C CA . ASP A 1 96 ? -6.897 2.466 -26.464 1.00 98.06 96 ASP A CA 1
ATOM 721 C C . ASP A 1 96 ? -7.461 3.548 -25.527 1.00 98.06 96 ASP A C 1
ATOM 723 O O . ASP A 1 96 ? -8.645 3.884 -25.595 1.00 98.06 96 ASP A O 1
ATOM 727 N N . TYR A 1 97 ? -6.584 4.178 -24.740 1.00 97.88 97 TYR A N 1
ATOM 728 C CA . TYR A 1 97 ? -6.903 5.270 -23.813 1.00 97.88 97 TYR A CA 1
ATOM 729 C C . TYR A 1 97 ? -6.586 6.663 -24.377 1.00 97.88 97 TYR A C 1
ATOM 731 O O . TYR A 1 97 ? -6.706 7.673 -23.680 1.00 97.88 97 TYR A O 1
ATOM 739 N N . GLY A 1 98 ? -6.166 6.755 -25.643 1.00 97.44 98 GLY A N 1
ATOM 740 C CA . GLY A 1 98 ? -5.753 8.019 -26.257 1.00 97.44 98 GLY A CA 1
ATOM 741 C C . GLY A 1 98 ? -4.514 8.644 -25.605 1.00 97.44 98 GLY A C 1
ATOM 742 O O . GLY A 1 98 ? -4.333 9.864 -25.671 1.00 97.44 98 GLY A O 1
ATOM 743 N N . VAL A 1 99 ? -3.675 7.826 -24.967 1.00 97.88 99 VAL A N 1
ATOM 744 C CA . VAL A 1 99 ? -2.404 8.235 -24.373 1.00 97.88 99 VAL A CA 1
ATOM 745 C C . VAL A 1 99 ? -1.331 8.289 -25.459 1.00 97.88 99 VAL A C 1
ATOM 747 O O . VAL A 1 99 ? -1.197 7.395 -26.288 1.00 97.88 99 VAL A O 1
ATOM 750 N N . SER A 1 100 ? -0.540 9.359 -25.448 1.00 96.69 100 SER A N 1
ATOM 751 C CA . SER A 1 100 ? 0.669 9.499 -26.261 1.00 96.69 100 SER A CA 1
ATOM 752 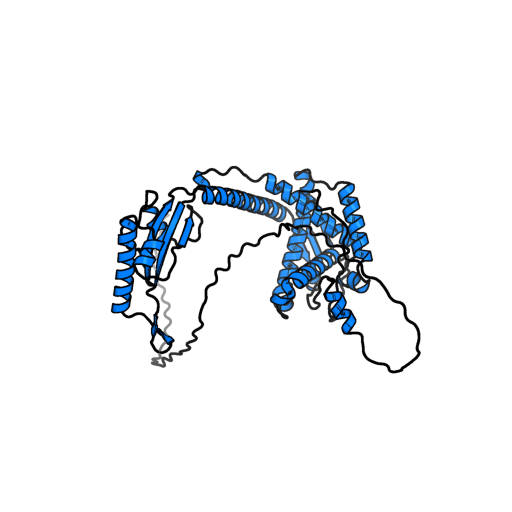C C . SER A 1 100 ? 1.678 10.375 -25.530 1.00 96.69 100 SER A C 1
ATOM 754 O O . SER A 1 100 ? 1.278 11.249 -24.753 1.00 96.69 100 SER A O 1
ATOM 756 N N . LEU A 1 101 ? 2.972 10.207 -25.797 1.00 94.62 101 LEU A N 1
ATOM 757 C CA . LEU A 1 101 ? 3.971 11.192 -25.384 1.00 94.62 101 LEU A CA 1
ATOM 758 C C . LEU A 1 101 ? 3.859 12.465 -26.232 1.00 94.62 101 LEU A C 1
ATOM 760 O O . LEU A 1 101 ? 3.445 12.447 -27.393 1.00 94.62 101 LEU A O 1
ATOM 764 N N . THR A 1 102 ? 4.155 13.595 -25.609 1.00 96.06 102 THR A N 1
ATOM 765 C CA . THR A 1 102 ? 4.283 14.900 -26.259 1.00 96.06 102 THR A CA 1
ATOM 766 C C . THR A 1 102 ? 5.747 15.177 -26.587 1.00 96.06 102 THR A C 1
ATOM 768 O O . THR A 1 102 ? 6.634 14.679 -25.903 1.00 96.06 102 THR A O 1
ATOM 771 N N . GLU A 1 103 ? 6.012 16.050 -27.564 1.00 96.50 103 GLU A N 1
ATOM 772 C CA . GLU A 1 103 ? 7.387 16.462 -27.910 1.00 96.50 103 GLU A CA 1
ATOM 773 C C . GLU A 1 103 ? 8.162 17.023 -26.694 1.00 96.50 103 GLU A C 1
ATOM 775 O O . GLU A 1 103 ? 9.382 16.888 -26.606 1.00 96.50 103 GLU A O 1
ATOM 780 N N . GLU A 1 104 ? 7.459 17.662 -25.748 1.00 94.81 104 GLU A N 1
ATOM 781 C CA . GLU A 1 104 ? 8.042 18.174 -24.500 1.00 94.81 104 GLU A CA 1
ATOM 782 C C . GLU A 1 104 ? 8.442 17.037 -23.551 1.00 94.81 104 GLU A C 1
ATOM 784 O O . GLU A 1 104 ? 9.542 17.073 -23.005 1.00 94.81 104 GLU A O 1
ATOM 789 N N . GLU A 1 105 ? 7.591 16.019 -23.386 1.00 95.12 105 GLU A N 1
ATOM 790 C CA . GLU A 1 105 ? 7.900 14.829 -22.580 1.00 95.12 105 GLU A CA 1
ATOM 791 C C . GLU A 1 105 ? 9.051 14.021 -23.198 1.00 95.12 105 GLU A C 1
ATOM 793 O O . GLU A 1 105 ? 9.968 13.633 -22.484 1.00 95.12 105 GLU A O 1
ATOM 798 N N . GLU A 1 106 ? 9.061 13.829 -24.520 1.00 95.19 106 GLU A N 1
ATOM 799 C CA . GLU A 1 106 ? 10.152 13.144 -25.230 1.00 95.19 106 GLU A CA 1
ATOM 800 C C . GLU A 1 106 ? 11.492 13.875 -25.057 1.00 95.19 106 GLU A C 1
ATOM 802 O O . GLU A 1 106 ? 12.515 13.257 -24.762 1.00 95.19 106 GLU A O 1
ATOM 807 N N . THR A 1 107 ? 11.487 15.207 -25.188 1.00 94.81 107 THR A N 1
ATOM 808 C CA . THR A 1 107 ? 12.690 16.026 -24.964 1.00 94.81 107 THR A CA 1
ATOM 809 C C . THR A 1 107 ? 13.158 15.919 -23.515 1.00 94.81 107 THR A C 1
ATOM 811 O O . THR A 1 107 ? 14.348 15.756 -23.268 1.00 94.81 107 THR A O 1
ATOM 814 N N . ALA A 1 108 ? 12.230 15.973 -22.557 1.00 93.50 108 ALA A N 1
ATOM 815 C CA . ALA A 1 108 ? 12.548 15.853 -21.142 1.00 93.50 108 ALA A CA 1
ATOM 816 C C . ALA A 1 108 ? 13.156 14.493 -20.784 1.00 93.50 108 ALA A C 1
ATOM 818 O O . ALA A 1 108 ? 14.104 14.447 -20.005 1.00 93.50 108 ALA A O 1
ATOM 819 N N . ILE A 1 109 ? 12.638 13.407 -21.363 1.00 94.38 109 ILE A N 1
ATOM 820 C CA . ILE A 1 109 ? 13.185 12.057 -21.196 1.00 94.38 109 ILE A CA 1
ATOM 821 C C . ILE A 1 109 ? 14.619 12.000 -21.729 1.00 94.38 109 ILE A C 1
ATOM 823 O O . ILE A 1 109 ? 15.511 11.535 -21.023 1.00 94.38 109 ILE A O 1
ATOM 827 N N . SER A 1 110 ? 14.865 12.526 -22.932 1.00 94.69 110 SER A N 1
ATOM 828 C CA . SER A 1 110 ? 16.207 12.509 -23.523 1.00 94.69 110 SER A CA 1
ATOM 829 C C . SER A 1 110 ? 17.205 13.373 -22.742 1.00 94.69 110 SER A C 1
ATOM 831 O O . SER A 1 110 ? 18.321 12.934 -22.456 1.00 94.69 110 SER A O 1
ATOM 833 N N . ASP A 1 111 ? 16.796 14.572 -22.316 1.00 92.88 111 ASP A N 1
ATOM 834 C CA . ASP A 1 111 ? 17.622 15.452 -21.483 1.00 92.88 111 ASP A CA 1
ATOM 835 C C . ASP A 1 111 ? 17.937 14.804 -20.119 1.00 92.88 111 ASP A C 1
ATOM 837 O O . ASP A 1 111 ? 19.069 14.888 -19.637 1.00 92.88 111 ASP A O 1
ATOM 841 N N . ALA A 1 112 ? 16.959 14.134 -19.497 1.00 89.38 112 ALA A N 1
ATOM 842 C CA . ALA A 1 112 ? 17.137 13.445 -18.221 1.00 89.38 112 ALA A CA 1
ATOM 843 C C . ALA A 1 112 ? 18.051 12.218 -18.345 1.00 89.38 112 ALA A C 1
ATOM 845 O O . ALA A 1 112 ? 18.922 12.022 -17.496 1.00 89.38 112 ALA A O 1
ATOM 846 N N . ALA A 1 113 ? 17.911 11.430 -19.411 1.00 92.19 113 ALA A N 1
ATOM 847 C CA . ALA A 1 113 ? 18.807 10.315 -19.685 1.00 92.19 113 ALA A CA 1
ATOM 848 C C . ALA A 1 113 ? 20.244 10.799 -19.917 1.00 92.19 113 ALA A C 1
ATOM 850 O O . ALA A 1 113 ? 21.174 10.265 -19.319 1.00 92.19 113 ALA A O 1
ATOM 851 N N . ALA A 1 114 ? 20.440 11.865 -20.699 1.00 94.19 114 ALA A N 1
ATOM 852 C CA . ALA A 1 114 ? 21.760 12.463 -20.893 1.00 94.19 114 ALA A CA 1
ATOM 853 C C . ALA A 1 114 ? 22.383 12.941 -19.568 1.00 94.19 114 ALA A C 1
ATOM 855 O O . ALA A 1 114 ? 23.565 12.698 -19.322 1.00 94.19 114 ALA A O 1
ATOM 856 N N . ALA A 1 115 ? 21.588 13.564 -18.693 1.00 90.19 115 ALA A N 1
ATOM 857 C CA . ALA A 1 115 ? 22.040 13.980 -17.367 1.00 90.19 115 ALA A CA 1
ATOM 858 C C . ALA A 1 115 ? 22.398 12.788 -16.462 1.00 90.19 115 ALA A C 1
ATOM 860 O O . ALA A 1 115 ? 23.380 12.863 -15.727 1.00 90.19 115 ALA A O 1
ATOM 861 N N . PHE A 1 116 ? 21.648 11.682 -16.531 1.00 88.31 116 PHE A N 1
ATOM 862 C CA . PHE A 1 116 ? 21.981 10.447 -15.816 1.00 88.31 116 PHE A CA 1
ATOM 863 C C . PHE A 1 116 ? 23.334 9.887 -16.276 1.00 88.31 116 PHE A C 1
ATOM 865 O O . PHE A 1 116 ? 24.172 9.547 -15.442 1.00 88.31 116 PHE A O 1
ATOM 872 N N . MET A 1 117 ? 23.577 9.854 -17.589 1.00 90.50 117 MET A N 1
ATOM 873 C CA . MET A 1 117 ? 24.852 9.395 -18.146 1.00 90.50 117 MET A CA 1
ATOM 874 C C . MET A 1 117 ? 26.028 10.301 -17.748 1.00 90.50 117 MET A C 1
ATOM 876 O O . MET A 1 117 ? 27.123 9.805 -17.515 1.00 90.50 117 MET A O 1
ATOM 880 N N . GLU A 1 118 ? 25.830 11.622 -17.672 1.00 90.44 118 GLU A N 1
ATOM 881 C CA . GLU A 1 118 ? 26.871 12.570 -17.239 1.00 90.44 118 GLU A CA 1
ATOM 882 C C . GLU A 1 118 ? 27.140 12.503 -15.727 1.00 90.44 118 GLU A C 1
ATOM 884 O O . GLU A 1 118 ? 28.269 12.721 -15.291 1.00 90.44 118 GLU A O 1
ATOM 889 N N . GLY A 1 119 ? 26.108 12.211 -14.932 1.00 86.50 119 GLY A N 1
ATOM 890 C CA . GLY A 1 119 ? 26.189 12.179 -13.474 1.00 86.50 119 GLY A CA 1
ATOM 891 C C . GLY A 1 119 ? 26.840 10.923 -12.895 1.00 86.50 119 GLY A C 1
ATOM 892 O O . GLY A 1 119 ? 27.217 10.937 -11.730 1.00 86.50 119 GLY A O 1
ATOM 893 N N . ASN A 1 120 ? 26.983 9.847 -13.667 1.00 83.56 120 ASN A N 1
ATOM 894 C CA . ASN A 1 120 ? 27.468 8.562 -13.163 1.00 83.56 120 ASN A CA 1
ATOM 895 C C . ASN A 1 120 ? 28.807 8.164 -13.799 1.00 83.56 120 ASN A C 1
ATOM 897 O O . ASN A 1 120 ? 29.082 8.463 -14.962 1.00 83.56 120 ASN A O 1
ATOM 901 N N . GLU A 1 121 ? 29.652 7.481 -13.024 1.00 86.69 121 GLU A N 1
ATOM 902 C CA . GLU A 1 121 ? 30.944 6.977 -13.497 1.00 86.69 121 GLU A CA 1
ATOM 903 C C . GLU A 1 121 ? 30.771 5.792 -14.471 1.00 86.69 121 GLU A C 1
ATOM 905 O O . GLU A 1 121 ? 29.758 5.092 -14.469 1.00 86.69 121 GLU A O 1
ATOM 910 N N . GLU A 1 122 ? 31.758 5.564 -15.346 1.00 87.25 122 GLU A N 1
ATOM 911 C CA . GLU A 1 122 ? 31.681 4.539 -16.404 1.00 87.25 122 GLU A CA 1
ATOM 912 C C . GLU A 1 122 ? 31.512 3.117 -15.843 1.00 87.25 122 GLU A C 1
ATOM 914 O O . GLU A 1 122 ? 30.843 2.281 -16.451 1.00 87.25 122 GLU A O 1
ATOM 919 N N . ASP A 1 123 ? 32.100 2.834 -14.683 1.00 83.69 123 ASP A N 1
ATOM 920 C CA . ASP A 1 123 ? 31.979 1.555 -13.986 1.00 83.69 123 ASP A CA 1
ATOM 921 C C . ASP A 1 123 ? 30.576 1.344 -13.396 1.00 83.69 123 ASP A C 1
ATOM 923 O O . ASP A 1 123 ? 30.015 0.262 -13.571 1.00 83.69 123 ASP A O 1
ATOM 927 N N . VAL A 1 124 ? 29.978 2.380 -12.798 1.00 84.44 124 VAL A N 1
ATOM 928 C CA . VAL A 1 124 ? 28.573 2.396 -12.352 1.00 84.44 124 VAL A CA 1
ATOM 929 C C . VAL A 1 124 ? 27.643 2.127 -13.533 1.00 84.44 124 VAL A C 1
ATOM 931 O O . VAL A 1 124 ? 26.825 1.208 -13.486 1.00 84.44 124 VAL A O 1
ATOM 934 N N . LEU A 1 125 ? 27.811 2.875 -14.626 1.00 88.75 125 LEU A N 1
ATOM 935 C CA . LEU A 1 125 ? 27.001 2.717 -15.834 1.00 88.75 125 LEU A CA 1
ATOM 936 C C . LEU A 1 125 ? 27.131 1.306 -16.422 1.00 88.75 125 LEU A C 1
ATOM 938 O O . LEU A 1 125 ? 26.129 0.672 -16.748 1.00 88.75 125 LEU A O 1
ATOM 942 N N . THR A 1 126 ? 28.354 0.775 -16.493 1.00 88.88 126 THR A N 1
ATOM 943 C CA . THR A 1 126 ? 28.613 -0.580 -16.999 1.00 88.88 126 THR A CA 1
ATOM 944 C C . THR A 1 126 ? 27.933 -1.645 -16.140 1.00 88.88 126 THR A C 1
ATOM 946 O O . THR A 1 126 ? 27.283 -2.543 -16.674 1.00 88.88 126 THR A O 1
ATOM 949 N N . ALA A 1 127 ? 28.056 -1.551 -14.816 1.00 85.12 127 ALA A N 1
ATOM 950 C CA . ALA A 1 127 ? 27.496 -2.532 -13.890 1.00 85.12 127 ALA A CA 1
ATOM 951 C C . ALA A 1 127 ? 25.958 -2.554 -13.894 1.00 85.12 127 ALA A C 1
ATOM 953 O O . ALA A 1 127 ? 25.347 -3.609 -13.716 1.00 85.12 127 ALA A O 1
ATOM 954 N N . MET A 1 128 ? 25.327 -1.409 -14.156 1.00 88.31 128 MET A N 1
ATOM 955 C CA . MET A 1 128 ? 23.877 -1.301 -14.320 1.00 88.31 128 MET A CA 1
ATOM 956 C C . MET A 1 128 ? 23.386 -1.644 -15.727 1.00 88.31 128 MET A C 1
ATOM 958 O O . MET A 1 128 ? 22.183 -1.610 -15.965 1.00 88.31 128 MET A O 1
ATOM 962 N N . SER A 1 129 ? 24.288 -1.935 -16.671 1.00 91.94 129 SER A N 1
ATOM 963 C CA . SER A 1 129 ? 23.954 -2.013 -18.100 1.00 91.94 129 SER A CA 1
ATOM 964 C C . SER A 1 129 ? 23.268 -0.740 -18.616 1.00 91.94 129 SER A C 1
ATOM 966 O O . SER A 1 129 ? 22.423 -0.795 -19.504 1.00 91.94 129 SER A O 1
ATOM 968 N N . ALA A 1 130 ? 23.621 0.410 -18.042 1.00 91.25 130 ALA A N 1
ATOM 969 C CA . ALA A 1 130 ? 23.051 1.693 -18.399 1.00 91.25 130 ALA A CA 1
ATOM 970 C C . ALA A 1 130 ? 23.789 2.285 -19.603 1.00 91.25 130 ALA A C 1
ATOM 972 O O . ALA A 1 130 ? 24.965 2.648 -19.530 1.00 91.25 130 ALA A O 1
ATOM 973 N N . ASP A 1 131 ? 23.059 2.449 -20.696 1.00 94.44 131 ASP A N 1
ATOM 974 C CA . ASP A 1 131 ? 23.382 3.387 -21.759 1.00 94.44 131 ASP A CA 1
ATOM 975 C C . ASP A 1 131 ? 22.218 4.362 -21.971 1.00 94.44 131 ASP A C 1
ATOM 977 O O . ASP A 1 131 ? 21.152 4.236 -21.363 1.00 94.44 131 ASP A O 1
ATOM 981 N N . GLN A 1 132 ? 22.425 5.374 -22.816 1.00 95.12 132 GLN A N 1
ATOM 982 C CA . GLN A 1 132 ? 21.403 6.394 -23.034 1.00 95.12 132 GLN A CA 1
ATOM 983 C C . GLN A 1 132 ? 20.081 5.788 -23.533 1.00 95.12 132 GLN A C 1
ATOM 985 O O . GLN A 1 132 ? 19.025 6.217 -23.085 1.00 95.12 132 GLN A O 1
ATOM 990 N N . GLU A 1 133 ? 20.129 4.786 -24.415 1.00 97.25 133 GLU A N 1
ATOM 991 C CA . GLU A 1 133 ? 18.930 4.146 -24.967 1.00 97.25 133 GLU A CA 1
ATOM 992 C C . GLU A 1 133 ? 18.160 3.377 -23.887 1.00 97.25 133 GLU A C 1
ATOM 994 O O . GLU A 1 133 ? 16.944 3.525 -23.770 1.00 97.25 133 GLU A O 1
ATOM 999 N N . THR A 1 134 ? 18.866 2.635 -23.036 1.00 97.12 134 THR A N 1
ATOM 1000 C CA . THR A 1 134 ? 18.294 1.890 -21.908 1.00 97.12 134 THR A CA 1
ATOM 1001 C C . THR A 1 134 ? 17.623 2.828 -20.905 1.00 97.12 134 THR A C 1
ATOM 1003 O O . THR A 1 134 ? 16.493 2.583 -20.474 1.00 97.12 134 THR A O 1
ATOM 1006 N N . VAL A 1 135 ? 18.284 3.938 -20.564 1.00 96.38 135 VAL A N 1
ATOM 1007 C CA . VAL A 1 135 ? 17.746 4.932 -19.623 1.00 96.38 135 VAL A CA 1
ATOM 1008 C C . VAL A 1 135 ? 16.540 5.662 -20.226 1.00 96.38 135 VAL A C 1
ATOM 1010 O O . VAL A 1 135 ? 15.514 5.803 -19.557 1.00 96.38 135 VAL A O 1
ATOM 1013 N N . GLU A 1 136 ? 16.608 6.073 -21.498 1.00 97.38 136 GLU A N 1
ATOM 1014 C CA . GLU A 1 136 ? 15.470 6.673 -22.211 1.00 97.38 136 GLU A CA 1
ATOM 1015 C C . GLU A 1 136 ? 14.286 5.699 -22.293 1.00 97.38 136 GLU A C 1
ATOM 1017 O O . GLU A 1 136 ? 13.137 6.096 -22.068 1.00 97.38 136 GLU A O 1
ATOM 1022 N N . ARG A 1 137 ? 14.546 4.412 -22.557 1.00 98.00 137 ARG A N 1
ATOM 1023 C CA . ARG A 1 137 ? 13.519 3.367 -22.613 1.00 98.00 137 ARG A CA 1
ATOM 1024 C C . ARG A 1 137 ? 12.834 3.173 -21.265 1.00 98.00 137 ARG A C 1
ATOM 1026 O O . ARG A 1 137 ? 11.605 3.152 -21.219 1.00 98.00 137 ARG A O 1
ATOM 1033 N N . ALA A 1 138 ? 13.599 3.089 -20.179 1.00 97.38 138 ALA A N 1
ATOM 1034 C CA . ALA A 1 138 ? 13.064 2.984 -18.825 1.00 97.38 138 ALA A CA 1
ATOM 1035 C C . ALA A 1 138 ? 12.161 4.179 -18.470 1.00 97.38 138 ALA A C 1
ATOM 1037 O O . ALA A 1 138 ? 11.022 4.001 -18.039 1.00 97.38 138 ALA A O 1
ATOM 1038 N N . MET A 1 139 ? 12.630 5.408 -18.715 1.00 96.94 139 MET A N 1
ATOM 1039 C CA . MET A 1 139 ? 11.855 6.628 -18.449 1.00 96.94 139 MET A CA 1
ATOM 1040 C C . MET A 1 139 ? 10.599 6.734 -19.329 1.00 96.94 139 MET A C 1
ATOM 1042 O O . MET A 1 139 ? 9.552 7.197 -18.867 1.00 96.94 139 MET A O 1
ATOM 1046 N N . THR A 1 140 ? 10.681 6.276 -20.580 1.00 98.12 140 THR A N 1
ATOM 1047 C CA . THR A 1 140 ? 9.538 6.182 -21.500 1.00 98.12 140 THR A CA 1
ATOM 1048 C C . THR A 1 140 ? 8.469 5.241 -20.953 1.00 98.12 140 THR A C 1
ATOM 1050 O O . THR A 1 140 ? 7.309 5.642 -20.847 1.00 98.12 140 THR A O 1
ATOM 1053 N N . LEU A 1 141 ? 8.860 4.029 -20.546 1.00 98.44 141 LEU A N 1
ATOM 1054 C CA . LEU A 1 141 ? 7.953 3.031 -19.978 1.00 98.44 141 LEU A CA 1
ATOM 1055 C C . LEU A 1 141 ? 7.255 3.549 -18.716 1.00 98.44 141 LEU A C 1
ATOM 1057 O O . LEU A 1 141 ? 6.028 3.495 -18.647 1.00 98.44 141 LEU A O 1
ATOM 1061 N N . TYR A 1 142 ? 7.994 4.147 -17.775 1.00 96.94 142 TYR A N 1
ATOM 1062 C CA . TYR A 1 142 ? 7.396 4.755 -16.581 1.00 96.94 142 TYR A CA 1
ATOM 1063 C C . TYR A 1 142 ? 6.406 5.873 -16.922 1.00 96.94 142 TYR A C 1
ATOM 1065 O O . TYR A 1 142 ? 5.313 5.935 -16.358 1.00 96.94 142 TYR A O 1
ATOM 1073 N N . THR A 1 143 ? 6.765 6.755 -17.859 1.00 97.25 143 THR A N 1
ATOM 1074 C CA . THR A 1 143 ? 5.912 7.890 -18.243 1.00 97.25 143 THR A CA 1
ATOM 1075 C C . THR A 1 143 ? 4.614 7.412 -18.888 1.00 97.25 143 THR A C 1
ATOM 1077 O O . THR A 1 143 ? 3.535 7.915 -18.563 1.00 97.25 143 THR A O 1
ATOM 1080 N N . ILE A 1 144 ? 4.697 6.435 -19.793 1.00 98.31 144 IL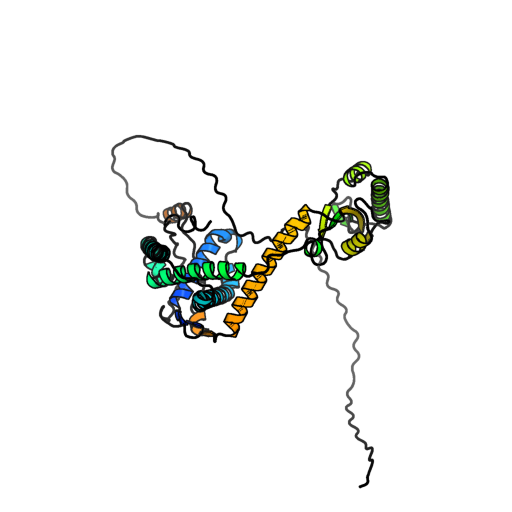E A N 1
ATOM 1081 C CA . ILE A 1 144 ? 3.522 5.865 -20.452 1.00 98.31 144 ILE A CA 1
ATOM 1082 C C . ILE A 1 144 ? 2.664 5.110 -19.440 1.00 98.31 144 ILE A C 1
ATOM 1084 O O . ILE A 1 144 ? 1.468 5.389 -19.359 1.00 98.31 144 ILE A O 1
ATOM 1088 N N . ASN A 1 145 ? 3.257 4.231 -18.628 1.00 98.12 145 ASN A N 1
ATOM 1089 C CA . ASN A 1 145 ? 2.531 3.465 -17.618 1.00 98.12 145 ASN A CA 1
ATOM 1090 C C . ASN A 1 145 ? 1.761 4.376 -16.654 1.00 98.12 145 ASN A C 1
ATOM 1092 O O . ASN A 1 145 ? 0.573 4.159 -16.452 1.00 98.12 145 ASN A O 1
ATOM 1096 N N . GLN A 1 146 ? 2.367 5.460 -16.162 1.00 97.75 146 GLN A N 1
ATOM 1097 C CA . GLN A 1 146 ? 1.678 6.434 -15.307 1.00 97.75 146 GLN A CA 1
ATOM 1098 C C . GLN A 1 146 ? 0.486 7.105 -16.004 1.00 97.75 146 GLN A C 1
ATOM 1100 O O . GLN A 1 146 ? -0.584 7.279 -15.418 1.00 97.75 146 GLN A O 1
ATOM 1105 N N . LYS A 1 147 ? 0.634 7.485 -17.277 1.00 98.38 147 LYS A N 1
ATOM 1106 C CA . LYS A 1 147 ? -0.454 8.113 -18.045 1.00 98.38 147 LYS A CA 1
ATOM 1107 C C . LYS A 1 147 ? -1.583 7.130 -18.343 1.00 98.38 147 LYS A C 1
ATOM 1109 O O . LYS A 1 147 ? -2.750 7.525 -18.303 1.00 98.38 147 LYS A O 1
ATOM 1114 N N . VAL A 1 148 ? -1.245 5.875 -18.621 1.00 98.56 148 VAL A N 1
ATOM 1115 C CA . VAL A 1 148 ? -2.212 4.790 -18.814 1.00 98.56 148 VAL A CA 1
ATOM 1116 C C . VAL A 1 148 ? -2.918 4.476 -17.502 1.00 98.56 148 VAL A C 1
ATOM 1118 O O . VAL A 1 148 ? -4.140 4.524 -17.490 1.00 98.56 148 VAL A O 1
ATOM 1121 N N . TYR A 1 149 ? -2.197 4.305 -16.390 1.00 98.06 149 TYR A N 1
ATOM 1122 C CA . TYR A 1 149 ? -2.761 4.135 -15.047 1.00 98.06 149 TYR A CA 1
ATOM 1123 C C . TYR A 1 149 ? -3.804 5.213 -14.736 1.00 98.06 149 TYR A C 1
ATOM 1125 O O . TYR A 1 149 ? -4.955 4.890 -14.454 1.00 98.06 149 TYR A O 1
ATOM 1133 N N . ILE A 1 150 ? -3.446 6.496 -14.893 1.00 97.94 150 ILE A N 1
ATOM 1134 C CA . ILE A 1 150 ? -4.368 7.625 -14.680 1.00 97.94 150 ILE A CA 1
ATOM 1135 C C . ILE A 1 150 ? -5.609 7.522 -15.576 1.00 97.94 150 ILE A C 1
ATOM 1137 O O . ILE A 1 150 ? -6.709 7.861 -15.139 1.00 97.94 150 ILE A O 1
ATOM 1141 N N . SER A 1 151 ? -5.438 7.095 -16.828 1.00 98.06 151 SER A N 1
ATOM 1142 C CA . SER A 1 151 ? -6.543 6.983 -17.781 1.00 98.06 151 SER A CA 1
ATOM 1143 C C . SER A 1 151 ? -7.469 5.821 -17.423 1.00 98.06 151 SER A C 1
ATOM 1145 O O . SER A 1 151 ? -8.676 6.031 -17.351 1.00 98.06 151 SER A O 1
ATOM 1147 N N . VAL A 1 152 ? -6.915 4.654 -17.090 1.00 98.12 152 VAL A N 1
ATOM 1148 C CA . VAL A 1 152 ? -7.656 3.464 -16.651 1.00 98.12 152 VAL A CA 1
ATOM 1149 C C . VAL A 1 152 ? -8.460 3.769 -15.388 1.00 98.12 152 VAL A C 1
ATOM 1151 O O . VAL A 1 152 ? -9.681 3.667 -15.398 1.00 98.12 152 VAL A O 1
ATOM 1154 N N . ILE A 1 153 ? -7.831 4.260 -14.312 1.00 97.62 153 ILE A N 1
ATOM 1155 C CA . ILE A 1 153 ? -8.555 4.528 -13.053 1.00 97.62 153 ILE A CA 1
ATOM 1156 C C . ILE A 1 153 ? -9.599 5.647 -13.179 1.00 97.62 153 ILE A C 1
ATOM 1158 O O . ILE A 1 153 ? -10.461 5.794 -12.311 1.00 97.62 153 ILE A O 1
ATOM 1162 N N . SER A 1 154 ? -9.527 6.475 -14.229 1.00 97.06 154 SER A N 1
ATOM 1163 C CA . SER A 1 154 ? -10.540 7.503 -14.489 1.00 97.06 154 SER A CA 1
ATOM 1164 C C . SER A 1 154 ? -11.860 6.933 -15.016 1.00 97.06 154 SER A C 1
ATOM 1166 O O . SER A 1 154 ? -12.876 7.626 -14.957 1.00 97.06 154 SER A O 1
ATOM 1168 N N . GLU A 1 155 ? -11.851 5.686 -15.497 1.00 97.25 155 GLU A N 1
ATOM 1169 C CA . GLU A 1 155 ? -13.034 4.957 -15.964 1.00 97.25 155 GLU A CA 1
ATOM 1170 C C . GLU A 1 155 ? -13.748 4.191 -14.840 1.00 97.25 155 GLU A C 1
ATOM 1172 O O . GLU A 1 155 ? -14.895 3.778 -15.019 1.00 97.25 155 GLU A O 1
ATOM 1177 N N . ALA A 1 156 ? -13.111 4.048 -13.671 1.00 97.19 156 ALA A N 1
ATOM 1178 C CA . ALA A 1 156 ? -13.702 3.401 -12.505 1.00 97.19 156 ALA A CA 1
ATOM 1179 C C . ALA A 1 156 ? -14.933 4.166 -11.980 1.00 97.19 156 ALA A C 1
ATOM 1181 O O . ALA A 1 156 ? -14.996 5.398 -12.028 1.00 97.19 156 ALA A O 1
ATOM 1182 N N . ASP A 1 157 ? -15.904 3.432 -11.429 1.00 96.38 157 ASP A N 1
ATOM 1183 C CA . ASP A 1 157 ? -17.122 4.026 -10.878 1.00 96.38 157 ASP A CA 1
ATOM 1184 C C . ASP A 1 157 ? -16.843 4.807 -9.587 1.00 96.38 157 ASP A C 1
ATOM 1186 O O . ASP A 1 157 ? -16.514 4.236 -8.545 1.00 96.38 157 ASP A O 1
ATOM 1190 N N . THR A 1 158 ? -17.030 6.124 -9.644 1.00 96.94 158 THR A N 1
ATOM 1191 C CA . THR A 1 158 ? -16.834 7.022 -8.501 1.00 96.94 158 THR A CA 1
ATOM 1192 C C . THR A 1 158 ? -18.134 7.394 -7.785 1.00 96.94 158 THR A C 1
ATOM 1194 O O . THR A 1 158 ? -18.104 8.220 -6.874 1.00 96.94 158 THR A O 1
ATOM 1197 N N . GLU A 1 159 ? -19.292 6.889 -8.221 1.00 96.81 159 GLU A N 1
ATOM 1198 C CA . GLU A 1 159 ? -20.566 7.178 -7.562 1.00 96.81 159 GLU A CA 1
ATOM 1199 C C . GLU A 1 159 ? -20.752 6.253 -6.351 1.00 96.81 159 GLU A C 1
ATOM 1201 O O . GLU A 1 159 ? -21.026 5.064 -6.496 1.00 96.81 159 GLU A O 1
ATOM 1206 N N . VAL A 1 160 ? -20.627 6.815 -5.144 1.00 97.31 160 VAL A N 1
ATOM 1207 C CA . VAL A 1 160 ? -20.840 6.095 -3.879 1.00 97.31 160 VAL A CA 1
ATOM 1208 C C . VAL A 1 160 ? -22.017 6.709 -3.133 1.00 97.31 160 VAL A C 1
ATOM 1210 O O . VAL A 1 160 ? -22.084 7.924 -2.920 1.00 97.31 160 VAL A O 1
ATOM 1213 N N . SER A 1 161 ? -22.977 5.869 -2.754 1.00 96.88 161 SER A N 1
ATOM 1214 C CA . SER A 1 161 ? -24.153 6.306 -1.998 1.00 96.88 161 SER A CA 1
ATOM 1215 C C . SER A 1 161 ? -23.886 6.334 -0.491 1.00 96.88 161 SER A C 1
ATOM 1217 O O . SER A 1 161 ? -23.053 5.583 0.008 1.00 96.88 161 SER A O 1
ATOM 1219 N N . ASP A 1 162 ? -24.634 7.155 0.253 1.00 96.38 162 ASP A N 1
ATOM 1220 C CA . ASP A 1 162 ? -24.579 7.151 1.724 1.00 96.38 162 ASP A CA 1
ATOM 1221 C C . ASP A 1 162 ? -24.926 5.776 2.301 1.00 96.38 162 ASP A C 1
ATOM 1223 O O . ASP A 1 162 ? -24.402 5.418 3.341 1.00 96.38 162 ASP A O 1
ATOM 1227 N N . GLU A 1 163 ? -25.808 5.015 1.643 1.00 94.75 163 GLU A N 1
ATOM 1228 C CA . GLU A 1 163 ? -26.209 3.671 2.080 1.00 94.75 163 GLU A CA 1
ATOM 1229 C C . GLU A 1 163 ? -25.050 2.677 1.970 1.00 94.75 163 GLU A C 1
ATOM 1231 O O . GLU A 1 163 ? -24.818 1.907 2.892 1.00 94.75 163 GLU A O 1
ATOM 1236 N N . GLU A 1 164 ? -24.296 2.740 0.875 1.00 95.06 164 GLU A N 1
ATOM 1237 C CA . GLU A 1 164 ? -23.127 1.888 0.640 1.00 95.06 164 GLU A CA 1
ATOM 1238 C C . GLU A 1 164 ? -21.972 2.209 1.597 1.00 95.06 164 GLU A C 1
ATOM 1240 O O . GLU A 1 164 ? -21.291 1.313 2.088 1.00 95.06 164 GLU A O 1
ATOM 1245 N N . ALA A 1 165 ? -21.758 3.494 1.875 1.00 96.75 165 ALA A N 1
ATOM 1246 C CA . ALA A 1 165 ? -20.675 3.946 2.737 1.00 96.75 165 ALA A CA 1
ATOM 1247 C C . ALA A 1 165 ? -21.080 4.076 4.214 1.00 96.75 165 ALA A C 1
ATOM 1249 O O . ALA A 1 165 ? -20.230 4.435 5.027 1.00 96.75 165 ALA A O 1
ATOM 1250 N N . ALA A 1 166 ? -22.345 3.815 4.567 1.00 97.12 166 ALA A N 1
ATOM 1251 C CA . ALA A 1 166 ? -22.916 4.147 5.870 1.00 97.12 166 ALA A CA 1
ATOM 1252 C C . ALA A 1 166 ? -22.059 3.614 7.019 1.00 97.12 166 ALA A C 1
ATOM 1254 O O . ALA A 1 166 ? -21.880 2.405 7.173 1.00 97.12 166 ALA A O 1
ATOM 1255 N N . GLN A 1 167 ? -21.568 4.530 7.850 1.00 97.81 167 GLN A N 1
ATOM 1256 C CA . GLN A 1 167 ? -20.828 4.194 9.057 1.00 97.81 167 GLN A CA 1
ATOM 1257 C C . GLN A 1 167 ? -21.678 4.457 10.296 1.00 97.81 167 GLN A C 1
ATOM 1259 O O . GLN A 1 167 ? -22.336 5.491 10.422 1.00 97.81 167 GLN A O 1
ATOM 1264 N N . LYS A 1 168 ? -21.634 3.519 11.236 1.00 97.62 168 LYS A N 1
ATOM 1265 C CA . LYS A 1 168 ? -22.047 3.716 12.625 1.00 97.62 168 LYS A CA 1
ATOM 1266 C C . LYS A 1 168 ? -20.807 3.937 13.467 1.00 97.62 168 LYS A C 1
ATOM 1268 O O . LYS A 1 168 ? -19.757 3.388 13.154 1.00 97.62 168 LYS A O 1
ATOM 1273 N N . THR A 1 169 ? -20.949 4.645 14.576 1.00 97.62 169 THR A N 1
ATOM 1274 C CA . THR A 1 169 ? -19.857 4.864 15.523 1.00 97.62 169 THR A CA 1
ATOM 1275 C C . THR A 1 169 ? -20.281 4.416 16.906 1.00 97.62 169 THR A C 1
ATOM 1277 O O . THR A 1 169 ? -21.349 4.779 17.403 1.00 97.62 169 THR A O 1
ATOM 1280 N N . VAL A 1 170 ? -19.439 3.605 17.536 1.00 97.75 170 VAL A N 1
ATOM 1281 C CA . VAL A 1 170 ? -19.621 3.139 18.909 1.00 97.75 170 VAL A CA 1
ATOM 1282 C C . VAL A 1 170 ? -18.532 3.680 19.806 1.00 97.75 170 VAL A C 1
ATOM 1284 O O . VAL A 1 170 ? -17.406 3.918 19.375 1.00 97.75 170 VAL A O 1
ATOM 1287 N N . ARG A 1 171 ? -18.875 3.782 21.084 1.00 97.56 171 ARG A N 1
ATOM 1288 C CA . ARG A 1 171 ? -17.951 4.028 22.177 1.00 97.56 171 ARG A CA 1
ATOM 1289 C C . ARG A 1 171 ? -17.978 2.847 23.125 1.00 97.56 171 ARG A C 1
ATOM 1291 O O . ARG A 1 171 ? -19.053 2.412 23.545 1.00 97.56 171 ARG A O 1
ATOM 1298 N N . TYR A 1 172 ? -16.814 2.323 23.470 1.00 97.31 172 TYR A N 1
ATOM 1299 C CA . TYR A 1 172 ? -16.717 1.200 24.388 1.00 97.31 172 TYR A CA 1
ATOM 1300 C C . TYR A 1 172 ? -15.505 1.290 25.299 1.00 97.31 172 TYR A C 1
ATOM 1302 O O . TYR A 1 172 ? -14.525 1.971 25.019 1.00 97.31 172 TYR A O 1
ATOM 1310 N N . VAL A 1 173 ? -15.563 0.559 26.404 1.00 97.56 173 VAL A N 1
ATOM 1311 C CA . VAL A 1 173 ? -14.422 0.352 27.294 1.00 97.56 173 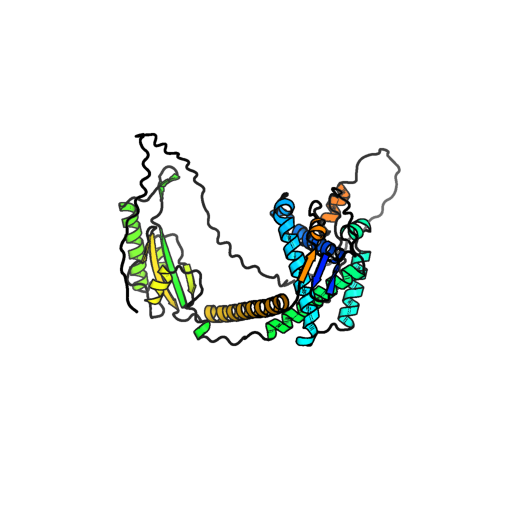VAL A CA 1
ATOM 1312 C C . VAL A 1 173 ? -14.355 -1.115 27.683 1.00 97.56 173 VAL A C 1
ATOM 1314 O O . VAL A 1 173 ? -15.384 -1.753 27.919 1.00 97.56 173 VAL A O 1
ATOM 1317 N N . PHE A 1 174 ? -13.136 -1.648 27.729 1.00 96.12 174 PHE A N 1
ATOM 1318 C CA . PHE A 1 174 ? -12.863 -3.020 28.128 1.00 96.12 174 PHE A CA 1
ATOM 1319 C C . PHE A 1 174 ? -12.386 -3.098 29.581 1.00 96.12 174 PHE A C 1
ATOM 1321 O O . PHE A 1 174 ? -11.583 -2.287 30.049 1.00 96.12 174 PHE A O 1
ATOM 1328 N N . PHE A 1 175 ? -12.868 -4.110 30.291 1.00 96.31 175 PHE A N 1
ATOM 1329 C CA . PHE A 1 175 ? -12.465 -4.474 31.638 1.00 96.31 175 PHE A CA 1
ATOM 1330 C C . PHE A 1 175 ? -11.862 -5.871 31.618 1.00 96.31 175 PHE A C 1
ATOM 1332 O O . PHE A 1 175 ? -12.596 -6.856 31.633 1.00 96.31 175 PHE A O 1
ATOM 1339 N N . SER A 1 176 ? -10.529 -5.937 31.579 1.00 93.88 176 SER A N 1
ATOM 1340 C CA . SER A 1 176 ? -9.792 -7.200 31.528 1.00 93.88 176 SER A CA 1
ATOM 1341 C C . SER A 1 176 ? -9.928 -8.002 32.823 1.00 93.88 176 SER A C 1
ATOM 1343 O O . SER A 1 176 ? -9.810 -7.463 33.922 1.00 93.88 176 SER A O 1
ATOM 1345 N N . THR A 1 177 ? -10.123 -9.306 32.664 1.00 93.12 177 THR A N 1
ATOM 1346 C CA . THR A 1 177 ? -10.026 -10.343 33.697 1.00 93.12 177 THR A CA 1
ATOM 1347 C C . THR A 1 177 ? -8.947 -11.383 33.381 1.00 93.12 177 THR A C 1
ATOM 1349 O O . THR A 1 177 ? -8.924 -12.445 34.007 1.00 93.12 177 THR A O 1
ATOM 1352 N N . GLY A 1 178 ? -8.104 -11.128 32.372 1.00 82.06 178 GLY A N 1
ATOM 1353 C CA . GLY A 1 178 ? -7.127 -12.097 31.868 1.00 82.06 178 GLY A CA 1
ATOM 1354 C C . GLY A 1 178 ? -6.024 -12.403 32.880 1.00 82.06 178 GLY A C 1
ATOM 1355 O O . GLY A 1 178 ? -5.843 -13.547 33.287 1.00 82.06 178 GLY A O 1
ATOM 1356 N N . SER A 1 179 ? -5.320 -11.374 33.337 1.00 84.19 179 SER A N 1
ATOM 1357 C CA . SER A 1 179 ? -4.237 -11.517 34.307 1.00 84.19 179 SER A CA 1
ATOM 1358 C C . SER A 1 179 ? -4.070 -10.258 35.148 1.00 84.19 179 SER A C 1
ATOM 1360 O O . SER A 1 179 ? -4.453 -9.162 34.740 1.00 84.19 179 SER A O 1
ATOM 1362 N N . THR A 1 180 ? -3.482 -10.426 36.325 1.00 85.62 180 THR A N 1
ATOM 1363 C CA . THR A 1 180 ? -3.080 -9.356 37.238 1.00 85.62 180 THR A CA 1
ATOM 1364 C C . THR A 1 180 ? -1.606 -9.515 37.606 1.00 85.62 180 THR A C 1
ATOM 1366 O O . THR A 1 180 ? -0.972 -10.514 37.260 1.00 85.62 180 THR A O 1
ATOM 1369 N N . THR A 1 181 ? -1.060 -8.530 38.307 1.00 87.50 181 THR A N 1
ATOM 1370 C CA . THR A 1 181 ? 0.313 -8.559 38.812 1.00 87.50 181 THR A CA 1
ATOM 1371 C C . THR A 1 181 ? 0.292 -8.802 40.316 1.00 87.50 181 THR A C 1
ATOM 1373 O O . THR A 1 181 ? -0.343 -8.049 41.055 1.00 87.50 181 THR A O 1
ATOM 1376 N N . ASP A 1 182 ? 0.983 -9.844 40.778 1.00 86.62 182 ASP A N 1
ATOM 1377 C CA . ASP A 1 182 ? 1.106 -10.136 42.209 1.00 86.62 182 ASP A CA 1
ATOM 1378 C C . ASP A 1 182 ? 2.044 -9.146 42.938 1.00 86.62 182 ASP A C 1
ATOM 1380 O O . ASP A 1 182 ? 2.690 -8.283 42.338 1.00 86.62 182 ASP A O 1
ATOM 1384 N N . GLU A 1 183 ? 2.145 -9.263 44.267 1.00 88.56 183 GLU A N 1
ATOM 1385 C CA . GLU A 1 183 ? 3.021 -8.408 45.089 1.00 88.56 183 GLU A CA 1
ATOM 1386 C C . GLU A 1 183 ? 4.520 -8.534 44.734 1.00 88.56 183 GLU A C 1
ATOM 1388 O O . GLU A 1 183 ? 5.323 -7.681 45.125 1.00 88.56 183 GLU A O 1
ATOM 1393 N N . GLU A 1 184 ? 4.906 -9.591 44.016 1.00 87.06 184 GLU A N 1
ATOM 1394 C CA . GLU A 1 184 ? 6.273 -9.889 43.589 1.00 87.06 184 GLU A CA 1
ATOM 1395 C C . GLU A 1 184 ? 6.562 -9.402 42.156 1.00 87.06 184 GLU A C 1
ATOM 1397 O O . GLU A 1 184 ? 7.714 -9.444 41.720 1.00 87.06 184 GLU A O 1
ATOM 1402 N N . GLY A 1 185 ? 5.556 -8.868 41.454 1.00 87.50 185 GLY A N 1
ATOM 1403 C CA . GLY A 1 185 ? 5.675 -8.365 40.088 1.00 87.50 185 GLY A CA 1
ATOM 1404 C C . GLY A 1 185 ? 5.442 -9.422 39.006 1.00 87.50 185 GLY A C 1
ATOM 1405 O O . GLY A 1 185 ? 5.705 -9.138 37.838 1.00 87.50 185 GLY A O 1
ATOM 1406 N N . ASN A 1 186 ? 4.973 -10.624 39.357 1.00 88.88 186 ASN A N 1
ATOM 1407 C CA . ASN A 1 186 ? 4.691 -11.675 38.382 1.00 88.88 186 ASN A CA 1
ATOM 1408 C C . ASN A 1 186 ? 3.280 -11.530 37.813 1.00 88.88 186 ASN A C 1
ATOM 1410 O O . ASN A 1 186 ? 2.342 -11.176 38.526 1.00 88.88 186 ASN A O 1
ATOM 1414 N N . THR A 1 187 ? 3.126 -11.885 36.538 1.00 90.25 187 THR A N 1
ATOM 1415 C CA . THR A 1 187 ? 1.810 -12.028 35.908 1.00 90.25 187 THR A CA 1
ATOM 1416 C C . THR A 1 187 ? 1.152 -13.318 36.396 1.00 90.25 187 THR A C 1
ATOM 1418 O O . THR A 1 187 ? 1.713 -14.403 36.244 1.00 90.25 187 THR A O 1
ATOM 1421 N N . VAL A 1 188 ? -0.034 -13.202 36.986 1.00 90.88 188 VAL A N 1
ATOM 1422 C CA . VAL A 1 188 ? -0.833 -14.322 37.501 1.00 90.88 188 VAL A CA 1
ATOM 1423 C C . VAL A 1 188 ? -2.278 -14.204 37.022 1.00 90.88 188 VAL A C 1
ATOM 1425 O O . VAL A 1 188 ? -2.757 -13.108 36.733 1.00 90.88 188 VAL A O 1
ATOM 1428 N N . GLU A 1 189 ? -2.998 -15.321 36.926 1.00 90.69 189 GLU A N 1
ATOM 1429 C CA . GLU A 1 189 ? -4.435 -15.282 36.632 1.00 90.69 189 GLU A CA 1
ATOM 1430 C C . GLU A 1 189 ? -5.210 -14.639 37.789 1.00 90.69 189 GLU A C 1
ATOM 1432 O O . GLU A 1 189 ? -4.913 -14.883 38.960 1.00 90.69 189 GLU A O 1
ATOM 1437 N N . MET A 1 190 ? -6.236 -13.852 37.458 1.00 91.69 190 MET A N 1
ATOM 1438 C CA . MET A 1 190 ? -7.137 -13.293 38.465 1.00 91.69 190 MET A CA 1
ATOM 1439 C C . MET A 1 190 ? -7.957 -14.389 39.154 1.00 91.69 190 MET A C 1
ATOM 1441 O O . MET A 1 190 ? -8.477 -15.307 38.509 1.00 91.69 190 MET A O 1
ATOM 1445 N N . THR A 1 191 ? -8.125 -14.246 40.463 1.00 91.88 191 THR A N 1
ATOM 1446 C CA . THR A 1 191 ? -9.026 -15.061 41.284 1.00 91.88 191 THR A CA 1
ATOM 1447 C C . THR A 1 191 ? -10.495 -14.791 40.956 1.00 91.88 191 THR A C 1
ATOM 1449 O O . THR A 1 191 ? -10.842 -13.749 40.402 1.00 91.88 191 THR A O 1
ATOM 1452 N N . ASP A 1 192 ? -11.383 -15.720 41.321 1.00 92.38 192 ASP A N 1
ATOM 1453 C CA . ASP A 1 192 ? -12.829 -15.541 41.129 1.00 92.38 192 ASP A CA 1
ATOM 1454 C C . ASP A 1 192 ? -13.342 -14.288 41.859 1.00 92.38 192 ASP A C 1
ATOM 1456 O O . ASP A 1 192 ? -14.174 -13.559 41.319 1.00 92.38 192 ASP A O 1
ATOM 1460 N N . GLU A 1 193 ? -12.812 -14.003 43.055 1.00 93.31 193 GLU A N 1
ATOM 1461 C CA . GLU A 1 193 ? -13.132 -12.789 43.804 1.00 93.31 193 GLU A CA 1
ATOM 1462 C C . GLU A 1 193 ? -12.694 -11.509 43.068 1.00 93.31 193 GLU A C 1
ATOM 1464 O O . GLU A 1 193 ? -13.489 -10.579 42.948 1.00 93.31 193 GLU A O 1
ATOM 1469 N N . GLU A 1 194 ? -11.476 -11.461 42.519 1.00 93.25 194 GLU A N 1
ATOM 1470 C CA . GLU A 1 194 ? -10.996 -10.304 41.741 1.00 93.25 194 GLU A CA 1
ATOM 1471 C C . GLU A 1 194 ? -11.819 -10.102 40.462 1.00 93.25 194 GLU A C 1
ATOM 1473 O O . GLU A 1 194 ? -12.180 -8.977 40.116 1.00 93.25 194 GLU A O 1
ATOM 1478 N N . LYS A 1 195 ? -12.191 -11.191 39.778 1.00 93.44 195 LYS A N 1
ATOM 1479 C CA . LYS A 1 195 ? -13.061 -11.129 38.593 1.00 93.44 195 LYS A CA 1
ATOM 1480 C C . LYS A 1 195 ? -14.457 -10.602 38.932 1.00 93.44 195 LYS A C 1
ATOM 1482 O O . LYS A 1 195 ? -15.050 -9.884 38.122 1.00 93.44 195 LYS A O 1
ATOM 1487 N N . GLU A 1 196 ? -14.991 -10.935 40.109 1.00 94.88 196 GLU A N 1
ATOM 1488 C CA . GLU A 1 196 ? -16.272 -10.405 40.591 1.00 94.88 196 GLU A CA 1
ATOM 1489 C C . GLU A 1 196 ? -16.181 -8.902 40.909 1.00 94.88 196 GLU A C 1
ATOM 1491 O O . GLU A 1 196 ? -17.108 -8.156 40.581 1.00 94.88 196 GLU A O 1
ATOM 1496 N N . GLU A 1 197 ? -15.056 -8.435 41.458 1.00 95.19 197 GLU A N 1
ATOM 1497 C CA . GLU A 1 197 ? -14.791 -7.004 41.665 1.00 95.19 197 GLU A CA 1
ATOM 1498 C C . GLU A 1 197 ? -14.705 -6.241 40.334 1.00 95.19 197 GLU A C 1
ATOM 1500 O O . GLU A 1 197 ? -15.394 -5.233 40.167 1.00 95.19 197 GLU A O 1
ATOM 1505 N N . VAL A 1 198 ? -13.964 -6.759 39.346 1.00 96.00 198 VAL A N 1
ATOM 1506 C CA . VAL A 1 198 ? -13.887 -6.168 37.995 1.00 96.00 198 VAL A CA 1
ATOM 1507 C C . VAL A 1 198 ? -15.274 -6.069 37.355 1.00 96.00 198 VAL A C 1
ATOM 1509 O O . VAL A 1 198 ? -15.639 -5.026 36.807 1.00 96.00 198 VAL A O 1
ATOM 1512 N N . ARG A 1 199 ? -16.087 -7.128 37.465 1.00 96.94 199 ARG A N 1
ATOM 1513 C CA . ARG A 1 199 ? -17.472 -7.128 36.973 1.00 96.94 199 ARG A CA 1
ATOM 1514 C C . ARG A 1 199 ? -18.324 -6.073 37.676 1.00 96.94 199 ARG A C 1
ATOM 1516 O O . ARG A 1 199 ? -19.124 -5.405 37.021 1.00 96.94 199 ARG A O 1
ATOM 1523 N N . ALA A 1 200 ? -18.184 -5.932 38.994 1.00 97.81 200 ALA A N 1
ATOM 1524 C CA . ALA A 1 200 ? -18.924 -4.942 39.769 1.00 97.81 200 ALA A CA 1
ATOM 1525 C C . ALA A 1 200 ? -18.573 -3.512 39.334 1.00 97.81 200 ALA A C 1
ATOM 1527 O O . ALA A 1 200 ? -19.482 -2.697 39.160 1.00 97.81 200 ALA A O 1
ATOM 1528 N N . THR A 1 201 ? -17.294 -3.227 39.081 1.00 97.69 201 THR A N 1
ATOM 1529 C CA . THR A 1 201 ? -16.860 -1.927 38.556 1.00 97.69 201 THR A CA 1
ATOM 1530 C C . THR A 1 201 ? -17.383 -1.679 37.143 1.00 97.69 201 THR A C 1
ATOM 1532 O O . THR A 1 201 ? -17.960 -0.625 36.879 1.00 97.69 201 THR A O 1
ATOM 1535 N N . ALA A 1 202 ? -17.273 -2.659 36.242 1.00 97.94 202 ALA A N 1
ATOM 1536 C CA . ALA A 1 202 ? -17.822 -2.541 34.892 1.00 97.94 202 ALA A CA 1
ATOM 1537 C C . ALA A 1 202 ? -19.339 -2.267 34.925 1.00 97.94 202 ALA A C 1
ATOM 1539 O O . ALA A 1 202 ? -19.842 -1.416 34.191 1.00 97.94 202 ALA A O 1
ATOM 1540 N N . GLN A 1 203 ? -20.072 -2.935 35.824 1.00 98.44 203 GLN A N 1
ATOM 1541 C CA . GLN A 1 203 ? -21.505 -2.712 36.019 1.00 98.44 203 GLN A CA 1
ATOM 1542 C C . GLN A 1 203 ? -21.805 -1.312 36.573 1.00 98.44 203 GLN A C 1
ATOM 1544 O O . GLN A 1 203 ? -22.763 -0.683 36.127 1.00 98.44 203 GLN A O 1
ATOM 1549 N N . GLN A 1 204 ? -20.990 -0.802 37.502 1.00 98.19 204 GLN A N 1
ATOM 1550 C CA . GLN A 1 204 ? -21.111 0.570 38.000 1.00 98.19 204 GLN A CA 1
ATOM 1551 C C . GLN A 1 204 ? -20.970 1.585 36.858 1.00 98.19 204 GLN A C 1
ATOM 1553 O O . GLN A 1 204 ? -21.782 2.507 36.763 1.00 98.19 204 GLN A O 1
ATOM 1558 N N . VAL A 1 205 ? -19.980 1.399 35.980 1.00 98.44 205 VAL A N 1
ATOM 1559 C CA . VAL A 1 205 ? -19.777 2.259 34.806 1.00 98.44 205 VAL A CA 1
ATOM 1560 C C . VAL A 1 205 ? -20.965 2.147 33.853 1.00 98.44 205 VAL A C 1
ATOM 1562 O O . VAL A 1 205 ? -21.535 3.167 33.475 1.00 98.44 205 VAL A O 1
ATOM 1565 N N . LEU A 1 206 ? -21.424 0.933 33.541 1.00 98.50 206 LEU A N 1
ATOM 1566 C CA . LEU A 1 206 ? -22.608 0.714 32.705 1.00 98.50 206 LEU A CA 1
ATOM 1567 C C . LEU A 1 206 ? -23.850 1.450 33.241 1.00 98.50 206 LEU A C 1
ATOM 1569 O O . LEU A 1 206 ? -24.555 2.120 32.483 1.00 98.50 206 LEU A O 1
ATOM 1573 N N . ASP A 1 207 ? -24.120 1.344 34.542 1.00 98.44 207 ASP A N 1
ATOM 1574 C CA . ASP A 1 207 ? -25.278 1.970 35.184 1.00 98.44 207 ASP A CA 1
ATOM 1575 C C . ASP A 1 207 ? -25.180 3.506 35.194 1.00 98.44 207 ASP A C 1
ATOM 1577 O O . ASP A 1 207 ? -26.193 4.199 35.018 1.00 98.44 207 ASP A O 1
ATOM 1581 N N . ALA A 1 208 ? -23.971 4.051 35.365 1.00 98.06 208 ALA A N 1
ATOM 1582 C CA . ALA A 1 208 ? -23.712 5.485 35.283 1.00 98.06 208 ALA A CA 1
ATOM 1583 C C . ALA A 1 208 ? -23.941 6.016 33.859 1.00 98.06 208 ALA A C 1
ATOM 1585 O O . ALA A 1 208 ? -24.677 6.991 33.682 1.00 98.06 208 ALA A O 1
ATOM 1586 N N . VAL A 1 209 ? -23.412 5.331 32.837 1.00 97.81 209 VAL A N 1
ATOM 1587 C CA . VAL A 1 209 ? -23.596 5.734 31.433 1.00 97.81 209 VAL A CA 1
ATOM 1588 C C . VAL A 1 209 ? -25.069 5.656 31.027 1.00 97.81 209 VAL A C 1
ATOM 1590 O O . VAL A 1 209 ? -25.610 6.603 30.458 1.00 97.81 209 VAL A O 1
ATOM 1593 N N . LYS A 1 210 ? -25.790 4.603 31.436 1.00 97.00 210 LYS A N 1
ATOM 1594 C CA . LYS A 1 210 ? -27.254 4.510 31.254 1.00 97.00 210 LYS A CA 1
ATOM 1595 C C . LYS A 1 210 ? -28.035 5.638 31.924 1.00 97.00 210 LYS A C 1
ATOM 1597 O O . LYS A 1 210 ? -29.141 5.966 31.494 1.00 97.00 210 LYS A O 1
ATOM 1602 N N . SER A 1 211 ? -27.487 6.213 32.989 1.00 96.50 211 SER A N 1
ATOM 1603 C CA . SER A 1 211 ? -28.086 7.343 33.702 1.00 96.50 211 SER A CA 1
ATOM 1604 C C . SER A 1 211 ? -27.771 8.699 33.052 1.00 96.50 211 SER A C 1
ATOM 1606 O O . SER A 1 211 ? -28.273 9.723 33.521 1.00 96.50 211 SER A O 1
ATOM 1608 N N . GLY A 1 212 ? -26.998 8.709 31.960 1.00 94.62 212 GLY A N 1
ATOM 1609 C CA . GLY A 1 212 ? -26.655 9.890 31.170 1.00 94.62 212 GLY A CA 1
ATOM 1610 C C . GLY A 1 212 ? -25.291 10.505 31.488 1.00 94.62 212 GLY A C 1
ATOM 1611 O O . GLY A 1 212 ? -25.005 11.590 30.984 1.00 94.62 212 GLY A O 1
ATOM 1612 N N . THR A 1 213 ? -24.467 9.858 32.317 1.00 96.75 213 THR A N 1
ATOM 1613 C CA . THR A 1 213 ? -23.059 10.242 32.508 1.00 96.75 213 THR A CA 1
ATOM 1614 C C . THR A 1 213 ? -22.255 9.857 31.260 1.00 96.75 213 THR A C 1
ATOM 1616 O O . THR A 1 213 ? -22.554 8.843 30.630 1.00 96.75 213 THR A O 1
ATOM 1619 N N . SER A 1 214 ? -21.255 10.651 30.866 1.00 95.81 214 SER A N 1
ATOM 1620 C CA . SER A 1 214 ? -20.367 10.235 29.772 1.00 95.81 214 SER A CA 1
ATOM 1621 C C . SER A 1 214 ? -19.542 9.013 30.194 1.00 95.81 214 SER A C 1
ATOM 1623 O O . SER A 1 214 ? -19.334 8.785 31.386 1.00 95.81 214 SER A O 1
ATOM 1625 N N . MET A 1 215 ? -19.083 8.200 29.241 1.00 96.94 215 MET A N 1
ATOM 1626 C CA . MET A 1 215 ? -18.300 7.006 29.575 1.00 96.94 215 MET A CA 1
ATOM 1627 C C . MET A 1 215 ? -16.992 7.358 30.293 1.00 96.94 215 MET A C 1
ATOM 1629 O O . MET A 1 215 ? -16.649 6.697 31.268 1.00 96.94 215 MET A O 1
ATOM 1633 N N . ASP A 1 216 ? -16.318 8.430 29.876 1.00 95.50 216 ASP A N 1
ATOM 1634 C CA . ASP A 1 216 ? -15.071 8.881 30.502 1.00 95.50 216 ASP A CA 1
ATOM 1635 C C . ASP A 1 216 ? -15.307 9.434 31.920 1.00 95.50 216 ASP A C 1
ATOM 1637 O O . ASP A 1 216 ? -14.585 9.068 32.846 1.00 95.50 216 ASP A O 1
ATOM 1641 N N . ASP A 1 217 ? -16.373 10.218 32.141 1.00 96.25 217 ASP A N 1
ATOM 1642 C CA . ASP A 1 217 ? -16.731 10.684 33.492 1.00 96.25 217 ASP A CA 1
ATOM 1643 C C . ASP A 1 217 ? -17.111 9.505 34.409 1.00 96.25 217 ASP A C 1
ATOM 1645 O O . ASP A 1 217 ? -16.778 9.491 35.593 1.00 96.25 217 ASP A O 1
ATOM 1649 N N . ALA A 1 218 ? -17.807 8.494 33.876 1.00 97.31 218 ALA A N 1
ATOM 1650 C CA . ALA A 1 218 ? -18.186 7.303 34.633 1.00 97.31 218 ALA A CA 1
ATOM 1651 C C . ALA A 1 218 ? -16.961 6.477 35.060 1.00 97.31 218 ALA A C 1
ATOM 1653 O O . ALA A 1 218 ? -16.959 5.911 36.156 1.00 97.31 218 ALA A O 1
ATOM 1654 N N . LEU A 1 219 ? -15.922 6.428 34.221 1.00 97.19 219 LEU A N 1
ATOM 1655 C CA . LEU A 1 219 ? -14.637 5.812 34.551 1.00 97.19 219 LEU A CA 1
ATOM 1656 C C . LEU A 1 219 ? -13.913 6.601 35.651 1.00 97.19 219 LEU A C 1
ATOM 1658 O O . LEU A 1 219 ? -13.504 6.005 36.649 1.00 97.19 219 LEU A O 1
ATOM 1662 N N . GLU A 1 220 ? -13.854 7.933 35.548 1.00 96.00 220 GLU A N 1
ATOM 1663 C CA . GLU A 1 220 ? -13.259 8.789 36.588 1.00 96.00 220 GLU A CA 1
ATOM 1664 C C . GLU A 1 220 ? -13.979 8.626 37.940 1.00 96.00 220 GLU A C 1
ATOM 1666 O O . GLU A 1 220 ? -13.339 8.457 38.981 1.00 96.00 220 GLU A O 1
ATOM 1671 N N . GLU A 1 221 ? -15.317 8.611 37.944 1.00 95.25 221 GLU A N 1
ATOM 1672 C CA . GLU A 1 221 ? -16.123 8.403 39.155 1.00 95.25 221 GLU A CA 1
ATOM 1673 C C . GLU A 1 221 ? -15.941 7.005 39.767 1.00 95.25 221 GLU A C 1
ATOM 1675 O O . GLU A 1 221 ? -16.034 6.847 40.990 1.00 95.25 221 GLU A O 1
ATOM 1680 N N . ALA A 1 222 ? -15.676 5.993 38.937 1.00 94.81 222 ALA A N 1
ATOM 1681 C CA . ALA A 1 222 ? -15.340 4.642 39.375 1.00 94.81 222 ALA A CA 1
ATOM 1682 C C . ALA A 1 222 ? -13.888 4.513 39.876 1.00 94.81 222 ALA A C 1
ATOM 1684 O O . ALA A 1 222 ? -13.541 3.495 40.473 1.00 94.81 222 ALA A O 1
ATOM 1685 N N . GLY A 1 223 ? -13.059 5.549 39.703 1.00 94.69 223 GLY A N 1
ATOM 1686 C CA . GLY A 1 223 ? -11.638 5.521 40.049 1.00 94.69 223 GLY A CA 1
ATOM 1687 C C . GLY A 1 223 ? -10.798 4.700 39.070 1.00 94.69 223 GLY A C 1
ATOM 1688 O O . GLY A 1 223 ? -9.742 4.202 39.454 1.00 94.69 223 GLY A O 1
ATOM 1689 N N . GLU A 1 224 ? -11.277 4.547 37.837 1.00 94.31 224 GLU A N 1
ATOM 1690 C CA . GLU A 1 224 ? -10.631 3.776 36.784 1.00 94.31 224 GLU A CA 1
ATOM 1691 C C . GLU A 1 224 ? -9.761 4.674 35.902 1.00 94.31 224 GLU A C 1
ATOM 1693 O O . GLU A 1 224 ? -10.254 5.591 35.250 1.00 94.31 224 GLU A O 1
ATOM 1698 N N . ASP A 1 225 ? -8.457 4.391 35.866 1.00 88.75 225 ASP A N 1
ATOM 1699 C CA . ASP A 1 225 ? -7.477 5.122 35.051 1.00 88.75 225 ASP A CA 1
ATOM 1700 C C . ASP A 1 225 ? -7.388 4.504 33.648 1.00 88.75 225 ASP A C 1
ATOM 1702 O O . ASP A 1 225 ? -6.436 3.807 33.298 1.00 88.75 225 ASP A O 1
ATOM 1706 N N . ARG A 1 226 ? -8.463 4.667 32.871 1.00 91.00 226 ARG A N 1
ATOM 1707 C CA . ARG A 1 226 ? -8.578 4.186 31.488 1.00 91.00 226 ARG A CA 1
ATOM 1708 C C . ARG A 1 226 ? -9.496 5.100 30.682 1.00 91.00 226 ARG A C 1
ATOM 1710 O O . ARG A 1 226 ? -10.359 5.763 31.250 1.00 91.00 226 ARG A O 1
ATOM 1717 N N . THR A 1 227 ? -9.348 5.081 29.362 1.00 90.38 227 THR A N 1
ATOM 1718 C CA . THR A 1 227 ? -10.142 5.910 28.441 1.00 90.38 227 THR A CA 1
ATOM 1719 C C . THR A 1 227 ? -11.067 5.036 27.605 1.00 90.38 227 THR A C 1
ATOM 1721 O O . THR A 1 227 ? -10.715 3.907 27.254 1.00 90.38 227 THR A O 1
ATOM 1724 N N . SER A 1 228 ? -12.250 5.553 27.277 1.00 94.38 228 SER A N 1
ATOM 1725 C CA . SER A 1 228 ? -13.112 4.908 26.289 1.00 94.38 228 SER A CA 1
ATOM 1726 C C . SER A 1 228 ? -12.503 4.959 24.880 1.00 94.38 228 SER A C 1
ATOM 1728 O O . SER A 1 228 ? -11.776 5.884 24.522 1.00 94.38 228 SER A O 1
ATOM 1730 N N . ILE A 1 229 ? -12.797 3.942 24.076 1.00 95.88 229 ILE A N 1
ATOM 1731 C CA . ILE A 1 229 ? -12.370 3.815 22.683 1.00 95.88 229 ILE A CA 1
ATOM 1732 C C . ILE A 1 229 ? -13.577 4.097 21.796 1.00 95.88 229 ILE A C 1
ATOM 1734 O O . ILE A 1 229 ? -14.668 3.581 22.049 1.00 95.88 229 ILE A O 1
ATOM 1738 N N . THR A 1 230 ? -13.368 4.886 20.748 1.00 95.62 230 THR A N 1
ATOM 1739 C CA . THR A 1 230 ? -14.355 5.103 19.690 1.00 95.62 230 THR A CA 1
ATOM 1740 C C . THR A 1 230 ? -13.949 4.308 18.456 1.00 95.62 230 THR A C 1
ATOM 1742 O O . THR A 1 230 ? -12.780 4.317 18.073 1.00 95.62 230 THR A O 1
ATOM 1745 N N . ALA A 1 231 ? -14.907 3.625 17.835 1.00 96.31 231 ALA A N 1
ATOM 1746 C CA . ALA A 1 231 ? -14.695 2.904 16.587 1.00 96.31 231 ALA A CA 1
ATOM 1747 C C . ALA A 1 231 ? -15.891 3.088 15.654 1.00 96.31 231 ALA A C 1
ATOM 1749 O O . ALA A 1 231 ? -17.042 2.913 16.069 1.00 96.31 231 ALA A O 1
ATOM 1750 N N . SER A 1 232 ? -15.601 3.399 14.394 1.00 96.19 232 SER A N 1
ATOM 1751 C CA . SER A 1 232 ? -16.590 3.435 13.321 1.00 96.19 232 SER A CA 1
ATOM 1752 C C . SER A 1 232 ? -16.583 2.121 12.543 1.00 96.19 232 SER A C 1
ATOM 1754 O O . SER A 1 232 ? -15.539 1.483 12.390 1.00 96.19 232 SER A O 1
ATOM 1756 N N . TYR A 1 233 ? -17.758 1.683 12.105 1.00 96.00 233 TYR A N 1
ATOM 1757 C CA . TYR A 1 233 ? -17.926 0.462 11.326 1.00 96.00 233 TYR A CA 1
ATOM 1758 C C . TYR A 1 233 ? -19.158 0.536 10.416 1.00 96.00 233 TYR A C 1
ATOM 1760 O O . TYR A 1 233 ? -20.192 1.109 10.774 1.00 96.00 233 TYR A O 1
ATOM 1768 N N . GLY A 1 234 ? -19.047 -0.094 9.251 1.00 93.94 234 GLY A N 1
ATOM 1769 C CA . GLY A 1 234 ? -20.121 -0.366 8.302 1.00 93.94 234 GLY A CA 1
ATOM 1770 C C . GLY A 1 234 ? -20.441 -1.858 8.225 1.00 93.94 234 GLY A C 1
ATOM 1771 O O . GLY A 1 234 ? -20.101 -2.629 9.123 1.00 93.94 234 GLY A O 1
ATOM 1772 N N . GLU A 1 235 ? -21.109 -2.268 7.146 1.00 85.56 235 GLU A N 1
ATOM 1773 C CA . GLU A 1 235 ? -21.510 -3.667 6.925 1.00 85.56 235 GLU A CA 1
ATOM 1774 C C . GLU A 1 235 ? -20.297 -4.597 6.751 1.00 85.56 235 GLU A C 1
ATOM 1776 O O . GLU A 1 235 ? -20.211 -5.621 7.427 1.00 85.56 235 GLU A O 1
ATOM 1781 N N . ASP A 1 236 ? -19.319 -4.179 5.942 1.00 84.00 236 ASP A N 1
ATOM 1782 C CA . ASP A 1 236 ? -18.204 -5.032 5.504 1.00 84.00 236 ASP A CA 1
ATOM 1783 C C . ASP A 1 236 ? -16.821 -4.553 5.990 1.00 84.00 236 ASP A C 1
ATOM 1785 O O . ASP A 1 236 ? -15.793 -5.075 5.563 1.00 84.00 236 ASP A O 1
ATOM 1789 N N . ASN A 1 237 ? -16.760 -3.547 6.869 1.00 86.19 237 ASN A N 1
ATOM 1790 C CA . ASN A 1 237 ? -15.502 -2.897 7.259 1.00 86.19 237 ASN A CA 1
ATOM 1791 C C . ASN A 1 237 ? -15.403 -2.599 8.771 1.00 86.19 237 ASN A C 1
ATOM 1793 O O . ASN A 1 237 ? -16.270 -2.967 9.571 1.00 86.19 237 ASN A O 1
ATOM 1797 N N . GLY A 1 238 ? -14.319 -1.925 9.160 1.00 85.56 238 GLY A N 1
ATOM 1798 C CA . GLY A 1 238 ? -14.087 -1.432 10.517 1.00 85.56 238 GLY A CA 1
ATOM 1799 C C . GLY A 1 238 ? -13.379 -2.440 11.422 1.00 85.56 238 GLY A C 1
ATOM 1800 O O . GLY A 1 238 ? -13.515 -3.654 11.269 1.00 85.56 238 GLY A O 1
ATOM 1801 N N . SER A 1 239 ? -12.643 -1.913 12.401 1.00 84.75 239 SER A N 1
ATOM 1802 C CA . SER A 1 239 ? -11.804 -2.670 13.344 1.00 84.75 239 SER A CA 1
ATOM 1803 C C . SER A 1 239 ? -12.572 -3.286 14.518 1.00 84.75 239 SER A C 1
ATOM 1805 O O . SER A 1 239 ? -11.995 -3.992 15.347 1.00 84.75 239 SER A O 1
ATOM 1807 N N . LEU A 1 240 ? -13.877 -3.022 14.614 1.00 91.81 240 LEU A N 1
ATOM 1808 C CA . LEU A 1 240 ? -14.716 -3.558 15.677 1.00 91.81 240 LEU A CA 1
ATOM 1809 C C . LEU A 1 240 ? -14.860 -5.082 15.519 1.00 91.81 240 LEU A C 1
ATOM 1811 O O . LEU A 1 240 ? -15.173 -5.568 14.432 1.00 91.81 240 LEU A O 1
ATOM 1815 N N . SER A 1 241 ? -14.651 -5.839 16.600 1.00 90.94 241 SER A N 1
ATOM 1816 C CA . SER A 1 241 ? -14.784 -7.302 16.568 1.00 90.94 241 SER A CA 1
ATOM 1817 C C . SER A 1 241 ? -16.217 -7.734 16.246 1.00 90.94 241 SER A C 1
ATOM 1819 O O . SER A 1 241 ? -17.169 -7.047 16.620 1.00 90.94 241 SER A O 1
ATOM 1821 N N . ASP A 1 242 ? -16.390 -8.896 15.609 1.00 91.62 242 ASP A N 1
ATOM 1822 C CA . ASP A 1 242 ? -17.709 -9.399 15.184 1.00 91.62 242 ASP A CA 1
ATOM 1823 C C . ASP A 1 242 ? -18.727 -9.448 16.330 1.00 91.62 242 ASP A C 1
ATOM 1825 O O . ASP A 1 242 ? -19.881 -9.060 16.165 1.00 91.62 242 ASP A O 1
ATOM 1829 N N . MET A 1 243 ? -18.286 -9.849 17.524 1.00 92.81 243 MET A N 1
ATOM 1830 C CA . MET A 1 243 ? -19.128 -9.866 18.720 1.00 92.81 243 MET A CA 1
ATOM 1831 C C . MET A 1 243 ? -19.576 -8.455 19.137 1.00 92.81 243 MET A C 1
ATOM 1833 O O . MET A 1 243 ? -20.739 -8.252 19.487 1.00 92.81 243 MET A O 1
ATOM 1837 N N . LEU A 1 244 ? -18.671 -7.470 19.128 1.00 94.75 244 LEU A N 1
ATOM 1838 C CA . LEU A 1 244 ? -19.030 -6.091 19.461 1.00 94.75 244 LEU A CA 1
ATOM 1839 C C . LEU A 1 244 ? -19.909 -5.468 18.374 1.00 94.75 244 LEU A C 1
ATOM 1841 O O . LEU A 1 244 ? -20.823 -4.722 18.712 1.00 94.75 244 LEU A O 1
ATOM 1845 N N . LYS A 1 245 ? -19.690 -5.807 17.097 1.00 94.62 245 LYS A N 1
ATOM 1846 C CA . LYS A 1 245 ? -20.575 -5.434 15.984 1.00 94.62 245 LYS A CA 1
ATOM 1847 C C . LYS A 1 245 ? -21.976 -6.013 16.172 1.00 94.62 245 LYS A C 1
ATOM 1849 O O . LYS A 1 245 ? -22.954 -5.287 16.014 1.00 94.62 245 LYS A O 1
ATOM 1854 N N . GLU A 1 246 ? -22.095 -7.288 16.545 1.00 94.19 246 GLU A N 1
ATOM 1855 C CA . GLU A 1 246 ? -23.386 -7.929 16.824 1.00 94.19 246 GLU A CA 1
ATOM 1856 C C . GLU A 1 246 ? -24.125 -7.204 17.957 1.00 94.19 246 GLU A C 1
ATOM 1858 O O . GLU A 1 246 ? -25.259 -6.769 17.764 1.00 94.19 246 GLU A O 1
ATOM 1863 N N . ALA A 1 247 ? -23.453 -6.969 19.088 1.00 96.31 247 ALA A N 1
ATOM 1864 C CA . ALA A 1 247 ? -24.035 -6.240 20.214 1.00 96.31 247 ALA A CA 1
ATOM 1865 C C . ALA A 1 247 ? -24.386 -4.781 19.866 1.00 96.31 247 ALA A C 1
ATOM 1867 O O . ALA A 1 247 ? -25.434 -4.277 20.269 1.00 96.31 247 ALA A O 1
ATOM 1868 N N . ALA A 1 248 ? -23.540 -4.092 19.095 1.00 96.50 248 ALA A N 1
ATOM 1869 C CA . ALA A 1 248 ? -23.795 -2.727 18.647 1.00 96.50 248 ALA A CA 1
ATOM 1870 C C . ALA A 1 248 ? -25.009 -2.647 17.715 1.00 96.50 248 ALA A C 1
ATOM 1872 O O . ALA A 1 248 ? -25.767 -1.682 17.779 1.00 96.50 248 ALA A O 1
ATOM 1873 N N . ASN A 1 249 ? -25.230 -3.664 16.881 1.00 95.75 249 ASN A N 1
ATOM 1874 C CA . ASN A 1 249 ? -26.368 -3.729 15.969 1.00 95.75 249 ASN A CA 1
ATOM 1875 C C . ASN A 1 249 ? -27.716 -3.963 16.673 1.00 95.75 249 ASN A C 1
ATOM 1877 O O . ASN A 1 249 ? -28.760 -3.711 16.068 1.00 95.75 249 ASN A O 1
ATOM 1881 N N . GLU A 1 250 ? -27.721 -4.390 17.940 1.00 97.00 250 GLU A N 1
ATOM 1882 C CA . GLU A 1 250 ? -28.931 -4.412 18.775 1.00 97.00 250 GLU A CA 1
ATOM 1883 C C . GLU A 1 250 ? -29.330 -3.011 19.278 1.00 97.00 250 GLU A C 1
ATOM 1885 O O . GLU A 1 250 ? -30.477 -2.797 19.686 1.00 97.00 250 GLU A O 1
ATOM 1890 N N . LEU A 1 251 ? -28.406 -2.046 19.231 1.00 97.62 251 LEU A N 1
ATOM 1891 C CA . LEU A 1 251 ? -28.650 -0.650 19.579 1.00 97.62 251 LEU A CA 1
ATOM 1892 C C . LEU A 1 251 ? -29.243 0.076 18.363 1.00 97.62 251 LEU A C 1
ATOM 1894 O O . LEU A 1 251 ? -28.741 -0.012 17.245 1.00 97.62 251 LEU A O 1
ATOM 1898 N N . THR A 1 252 ? -30.349 0.780 18.583 1.00 96.88 252 THR A N 1
ATOM 1899 C CA . THR A 1 252 ? -31.195 1.367 17.531 1.00 96.88 252 THR A CA 1
ATOM 1900 C C . THR A 1 252 ? -31.295 2.890 17.589 1.00 96.88 252 THR A C 1
ATOM 1902 O O . THR A 1 252 ? -31.910 3.486 16.706 1.00 96.88 252 THR A O 1
ATOM 1905 N N . GLU A 1 253 ? -30.731 3.520 18.621 1.00 97.31 253 GLU A N 1
ATOM 1906 C CA . GLU A 1 253 ? -30.802 4.965 18.851 1.00 97.31 253 GLU A CA 1
ATOM 1907 C C . GLU A 1 253 ? -29.421 5.543 19.198 1.00 97.31 253 GLU A C 1
ATOM 1909 O O . GLU A 1 253 ? -28.621 4.900 19.883 1.00 97.31 253 GLU A O 1
ATOM 1914 N N . ASP A 1 254 ? -29.164 6.782 18.775 1.00 97.44 254 ASP A N 1
ATOM 1915 C CA . ASP A 1 254 ? -27.956 7.522 19.155 1.00 97.44 254 ASP A CA 1
ATOM 1916 C C . ASP A 1 254 ? -27.888 7.705 20.674 1.00 97.44 254 ASP A C 1
ATOM 1918 O O . ASP A 1 254 ? -28.868 8.071 21.333 1.00 97.44 254 ASP A O 1
ATOM 1922 N N . GLY A 1 255 ? -26.712 7.460 21.241 1.00 96.56 255 GLY A N 1
ATOM 1923 C CA . GLY A 1 255 ? -26.469 7.487 22.677 1.00 96.56 255 GLY A CA 1
ATOM 1924 C C . GLY A 1 255 ? -26.995 6.265 23.435 1.00 96.56 255 GLY A C 1
ATOM 1925 O O . GLY A 1 255 ? -26.781 6.196 24.650 1.00 96.56 255 GLY A O 1
ATOM 1926 N N . GLN A 1 256 ? -27.663 5.305 22.778 1.00 98.25 256 GLN A N 1
ATOM 1927 C CA . GLN A 1 256 ? -28.166 4.100 23.439 1.00 98.25 256 GLN A CA 1
ATOM 1928 C C . GLN A 1 256 ? -27.009 3.258 23.981 1.00 98.25 256 GLN A C 1
ATOM 1930 O O . GLN A 1 256 ? -26.024 3.003 23.298 1.00 98.25 256 GLN A O 1
ATOM 1935 N N . VAL A 1 257 ? -27.150 2.791 25.217 1.00 98.12 257 VAL A N 1
ATOM 1936 C CA . VAL A 1 257 ? -26.171 1.937 25.898 1.00 98.12 257 VAL A CA 1
ATOM 1937 C C . VAL A 1 257 ? -26.682 0.500 25.898 1.00 98.12 257 VAL A C 1
ATOM 1939 O O . VAL A 1 257 ? -27.887 0.286 26.052 1.00 98.12 257 VAL A O 1
ATOM 1942 N N . ALA A 1 258 ? -25.786 -0.479 25.768 1.00 97.81 258 ALA A N 1
ATOM 1943 C CA . ALA A 1 258 ? -26.132 -1.893 25.870 1.00 97.81 258 ALA A CA 1
ATOM 1944 C C . ALA A 1 258 ? -26.865 -2.218 27.183 1.00 97.81 258 ALA A C 1
ATOM 1946 O O . ALA A 1 258 ? -26.560 -1.687 28.253 1.00 97.81 258 ALA A O 1
ATOM 1947 N N . ASP A 1 259 ? -27.853 -3.114 27.126 1.00 97.00 259 ASP A N 1
ATOM 1948 C CA . ASP A 1 259 ? -28.671 -3.454 28.295 1.00 97.00 259 ASP A CA 1
ATOM 1949 C C . ASP A 1 259 ? -27.902 -4.252 29.359 1.00 97.00 259 ASP A C 1
ATOM 1951 O O . ASP A 1 259 ? -28.247 -4.202 30.544 1.00 97.00 259 ASP A O 1
ATOM 1955 N N . SER A 1 260 ? -26.823 -4.921 28.982 1.00 97.19 260 SER A N 1
ATOM 1956 C CA . SER A 1 260 ? -25.934 -5.650 29.883 1.00 97.19 260 SER A CA 1
ATOM 1957 C C . SER A 1 260 ? -24.483 -5.505 29.445 1.00 97.19 260 SER A C 1
ATOM 1959 O O . SER A 1 260 ? -24.208 -5.112 28.314 1.00 97.19 260 SER A O 1
ATOM 1961 N N . LEU A 1 261 ? -23.561 -5.854 30.344 1.00 97.88 261 LEU A N 1
ATOM 1962 C CA . LEU A 1 261 ? -22.160 -6.054 29.987 1.00 97.88 261 LEU A CA 1
ATOM 1963 C C . LEU A 1 261 ? -22.057 -7.118 28.892 1.00 97.88 261 LEU A C 1
ATOM 1965 O O . LEU A 1 261 ? -22.752 -8.136 28.953 1.00 97.88 261 LEU A O 1
ATOM 1969 N N . ILE A 1 262 ? -21.177 -6.886 27.925 1.00 97.56 262 ILE A N 1
ATOM 1970 C CA . ILE A 1 262 ? -20.826 -7.887 26.918 1.00 97.56 262 ILE A CA 1
ATOM 1971 C C . ILE A 1 262 ? -19.667 -8.689 27.504 1.00 97.56 262 ILE A C 1
ATOM 1973 O O . ILE A 1 262 ? -18.598 -8.136 27.757 1.00 97.56 262 ILE A O 1
ATOM 1977 N N . GLU A 1 263 ? -19.911 -9.960 27.800 1.00 95.19 263 GLU A N 1
ATOM 1978 C CA . GLU A 1 263 ? -18.980 -10.843 28.507 1.00 95.19 263 GLU A CA 1
ATOM 1979 C C . GLU A 1 263 ? -18.182 -11.683 27.503 1.00 95.19 263 GLU A C 1
ATOM 1981 O O . GLU A 1 263 ? -18.765 -12.327 26.631 1.00 95.19 263 GLU A O 1
ATOM 1986 N N . ILE A 1 264 ? -16.856 -11.677 27.650 1.00 92.62 264 ILE A N 1
ATOM 1987 C CA . ILE A 1 264 ? -15.926 -12.571 26.952 1.00 92.62 264 ILE A CA 1
ATOM 1988 C C . ILE A 1 264 ? -15.051 -13.310 27.958 1.00 92.62 264 ILE A C 1
ATOM 1990 O O . ILE A 1 264 ? -14.972 -12.932 29.125 1.00 92.62 264 ILE A O 1
ATOM 1994 N N . ASP A 1 265 ? -14.330 -14.326 27.488 1.00 90.69 265 ASP A N 1
ATOM 1995 C CA . ASP A 1 265 ? -13.451 -15.146 28.331 1.00 90.69 265 ASP A CA 1
ATOM 1996 C C . ASP A 1 265 ? -12.404 -14.317 29.097 1.00 90.69 265 ASP A C 1
ATOM 1998 O O . ASP A 1 265 ? -12.005 -14.671 30.208 1.00 90.69 265 ASP A O 1
ATOM 2002 N N . THR A 1 266 ? -11.969 -13.197 28.517 1.00 91.56 266 THR A N 1
ATOM 2003 C CA . THR A 1 266 ? -10.920 -12.337 29.071 1.00 91.56 266 THR A CA 1
ATOM 2004 C C . THR A 1 266 ? -11.440 -11.050 29.704 1.00 91.56 266 THR A C 1
ATOM 2006 O O . THR A 1 266 ? -10.612 -10.232 30.101 1.00 91.56 266 THR A O 1
ATOM 2009 N N . GLY A 1 267 ? -12.756 -10.841 29.833 1.00 95.44 267 GLY A N 1
ATOM 2010 C CA . GLY A 1 267 ? -13.283 -9.645 30.490 1.00 95.44 267 GLY A CA 1
ATOM 2011 C C . GLY A 1 267 ? -14.680 -9.201 30.068 1.00 95.44 267 GLY A C 1
ATOM 2012 O O . GLY A 1 267 ? -15.487 -9.971 29.552 1.00 95.44 267 GLY A O 1
ATOM 2013 N N . TYR A 1 268 ? -14.961 -7.918 30.293 1.00 97.06 268 TYR A N 1
ATOM 2014 C CA . TYR A 1 268 ? -16.273 -7.315 30.058 1.00 97.06 268 TYR A CA 1
ATOM 2015 C C . TYR A 1 268 ? -16.165 -6.020 29.258 1.00 97.06 268 TYR A C 1
ATOM 2017 O O . TYR A 1 268 ? -15.308 -5.187 29.547 1.00 97.06 268 TYR A O 1
ATOM 2025 N N . TYR A 1 269 ? -17.085 -5.799 28.322 1.00 97.75 269 TYR A N 1
ATOM 2026 C CA . TYR A 1 269 ? -17.255 -4.503 27.671 1.00 97.75 269 TYR A CA 1
ATOM 2027 C C . TYR A 1 269 ? -18.491 -3.766 28.176 1.00 97.75 269 TYR A C 1
ATOM 2029 O O . TYR A 1 269 ? -19.567 -4.346 28.354 1.00 97.75 269 TYR A O 1
ATOM 2037 N N . VAL A 1 270 ? -18.335 -2.452 28.329 1.00 98.31 270 VAL A N 1
ATOM 2038 C CA . VAL A 1 270 ? -19.439 -1.489 28.345 1.00 98.31 270 VAL A CA 1
ATOM 2039 C C . VAL A 1 270 ? -19.488 -0.864 26.957 1.00 98.31 270 VAL A C 1
ATOM 2041 O O . VAL A 1 270 ? -18.479 -0.330 26.507 1.00 98.31 270 VAL A O 1
ATOM 2044 N N . LEU A 1 271 ? -20.634 -0.945 26.282 1.00 98.38 271 LEU A N 1
ATOM 2045 C CA . LEU A 1 271 ? -20.810 -0.494 24.900 1.00 98.38 271 LEU A CA 1
ATOM 2046 C C . LEU A 1 271 ? -21.946 0.524 24.803 1.00 98.38 271 LEU A C 1
ATOM 2048 O O . LEU A 1 271 ? -23.028 0.323 25.361 1.00 98.38 271 LEU A O 1
ATOM 2052 N N . GLN A 1 272 ? -21.704 1.588 24.050 1.00 98.31 272 GLN A N 1
ATOM 2053 C CA . GLN A 1 272 ? -22.665 2.623 23.711 1.00 98.31 272 GLN A CA 1
ATOM 2054 C C . GLN A 1 272 ? -22.627 2.889 22.204 1.00 98.31 272 GLN A C 1
ATOM 2056 O O . GLN A 1 272 ? -21.556 2.994 21.611 1.00 98.31 272 GLN A O 1
ATOM 2061 N N . MET A 1 273 ? -23.797 3.033 21.590 1.00 98.12 273 MET A N 1
ATOM 2062 C CA . MET A 1 273 ? -23.932 3.599 20.253 1.00 98.12 273 MET A CA 1
ATOM 2063 C C . MET A 1 273 ? -23.716 5.105 20.357 1.00 98.12 273 MET A C 1
ATOM 2065 O O . MET A 1 273 ? -24.517 5.796 20.981 1.00 98.12 273 MET A O 1
ATOM 2069 N N . GLU A 1 274 ? -22.634 5.620 19.788 1.00 96.94 274 GLU A N 1
ATOM 2070 C CA . GLU A 1 274 ? -22.365 7.059 19.760 1.00 96.94 274 GLU A CA 1
ATOM 2071 C C . GLU A 1 274 ? -23.165 7.719 18.632 1.00 96.94 274 GLU A C 1
ATOM 2073 O O . GLU A 1 274 ? -23.841 8.719 18.870 1.00 96.94 274 GLU A O 1
ATOM 2078 N N . SER A 1 275 ? -23.175 7.100 17.447 1.00 97.75 275 SER A N 1
ATOM 2079 C CA . SER A 1 275 ? -23.989 7.526 16.309 1.00 97.75 275 SER A CA 1
ATOM 2080 C C . SER A 1 275 ? -24.444 6.344 15.451 1.00 97.75 275 SER A C 1
ATOM 2082 O O . SER A 1 275 ? -23.632 5.524 15.024 1.00 97.75 275 SER A O 1
ATOM 2084 N N . MET A 1 276 ? -25.738 6.289 15.137 1.00 97.44 276 MET A N 1
ATOM 2085 C CA . MET A 1 276 ? -26.327 5.375 14.153 1.00 97.44 276 MET A CA 1
ATOM 2086 C C . MET A 1 276 ? -25.984 5.763 12.709 1.00 97.44 276 MET A C 1
ATOM 2088 O O . MET A 1 276 ? -26.211 4.963 11.801 1.00 97.44 276 MET A O 1
ATOM 2092 N N . PHE A 1 277 ? -25.489 6.984 12.495 1.00 97.38 277 PHE A N 1
ATOM 2093 C CA . PHE A 1 277 ? -24.993 7.464 11.211 1.00 97.38 277 PHE A CA 1
ATOM 2094 C C . PHE A 1 277 ? -23.932 8.546 11.426 1.00 97.38 277 PHE A C 1
ATOM 2096 O O . PHE A 1 277 ? -24.235 9.687 11.781 1.00 97.38 277 PHE A O 1
ATOM 2103 N N . ASP A 1 278 ? -22.672 8.176 11.254 1.00 97.56 278 ASP A N 1
ATOM 2104 C CA . ASP A 1 278 ? -21.535 9.078 11.371 1.00 97.56 278 ASP A CA 1
ATOM 2105 C C . ASP A 1 278 ? -21.225 9.702 10.006 1.00 97.56 278 ASP A C 1
ATOM 2107 O O . ASP A 1 278 ? -20.730 9.027 9.104 1.00 97.56 278 ASP A O 1
ATOM 2111 N N . GLU A 1 279 ? -21.557 10.986 9.843 1.00 97.12 279 GLU A N 1
ATOM 2112 C CA . GLU A 1 279 ? -21.355 11.718 8.587 1.00 97.12 279 GLU A CA 1
ATOM 2113 C C . GLU A 1 279 ? -19.871 11.784 8.187 1.00 97.12 279 GLU A C 1
ATOM 2115 O O . GLU A 1 279 ? -19.555 11.621 7.013 1.00 97.12 279 GLU A O 1
ATOM 2120 N N . GLU A 1 280 ? -18.953 11.983 9.135 1.00 96.44 280 GLU A N 1
ATOM 2121 C CA . GLU A 1 280 ? -17.522 12.144 8.843 1.00 96.44 280 GLU A CA 1
ATOM 2122 C C . GLU A 1 280 ? -16.879 10.807 8.462 1.00 96.44 280 GLU A C 1
ATOM 2124 O O . GLU A 1 280 ? -16.176 10.713 7.449 1.00 96.44 280 GLU A O 1
ATOM 2129 N N . ALA A 1 281 ? -17.178 9.753 9.224 1.00 96.56 281 ALA A N 1
ATOM 2130 C CA . ALA A 1 281 ? -16.718 8.409 8.899 1.00 96.56 281 ALA A CA 1
ATOM 2131 C C . ALA A 1 281 ? -17.338 7.903 7.585 1.00 96.56 281 ALA A C 1
ATOM 2133 O O . ALA A 1 281 ? -16.661 7.244 6.799 1.00 96.56 281 ALA A O 1
ATOM 2134 N N . THR A 1 282 ? -18.599 8.252 7.299 1.00 97.12 282 THR A N 1
ATOM 2135 C CA . THR A 1 282 ? -19.257 7.905 6.028 1.00 97.12 282 THR A CA 1
ATOM 2136 C C . THR A 1 282 ? -18.592 8.597 4.839 1.00 97.12 282 THR A C 1
ATOM 2138 O O . THR A 1 282 ? -18.340 7.941 3.832 1.00 97.12 282 THR A O 1
ATOM 2141 N N . GLU A 1 283 ? -18.262 9.890 4.925 1.00 97.44 283 GLU A N 1
ATOM 2142 C CA . GLU A 1 283 ? -17.535 10.572 3.842 1.00 97.44 283 GLU A CA 1
ATOM 2143 C C . GLU A 1 283 ? -16.130 9.987 3.641 1.00 97.44 283 GLU A C 1
ATOM 2145 O O . GLU A 1 283 ? -15.733 9.746 2.503 1.00 97.44 283 GLU A O 1
ATOM 2150 N N . THR A 1 284 ? -15.421 9.662 4.726 1.00 96.56 284 THR A N 1
ATOM 2151 C CA . THR A 1 284 ? -14.112 8.987 4.648 1.00 96.56 284 THR A CA 1
ATOM 2152 C C . THR A 1 284 ? -14.242 7.638 3.942 1.00 96.56 284 THR A C 1
ATOM 2154 O O . THR A 1 284 ? -13.484 7.335 3.021 1.00 96.56 284 THR A O 1
ATOM 2157 N N . ARG A 1 285 ? -15.273 6.855 4.289 1.00 97.00 285 ARG A N 1
ATOM 2158 C CA . ARG A 1 285 ? -15.528 5.564 3.648 1.00 97.00 285 ARG A CA 1
ATOM 2159 C C . ARG A 1 285 ? -15.865 5.697 2.160 1.00 97.00 285 ARG A C 1
ATOM 2161 O O . ARG A 1 285 ? -15.515 4.811 1.385 1.00 97.00 285 ARG A O 1
ATOM 2168 N N . LYS A 1 286 ? -16.514 6.780 1.721 1.00 97.56 286 LYS A N 1
ATOM 2169 C CA . LYS A 1 286 ? -16.744 7.017 0.284 1.00 97.56 286 LYS A CA 1
ATOM 2170 C C . LYS A 1 286 ? -15.433 7.163 -0.476 1.00 97.56 286 LYS A C 1
ATOM 2172 O O . LYS A 1 286 ? -15.295 6.567 -1.541 1.00 97.56 286 LYS A O 1
ATOM 2177 N N . ASP A 1 287 ? -14.484 7.922 0.066 1.00 97.25 287 ASP A N 1
ATOM 2178 C CA . ASP A 1 287 ? -13.173 8.097 -0.560 1.00 97.25 287 ASP A CA 1
ATOM 2179 C C . ASP A 1 287 ? -12.406 6.766 -0.631 1.00 97.25 287 ASP A C 1
ATOM 2181 O O . ASP A 1 287 ? -11.830 6.444 -1.674 1.00 97.25 287 ASP A O 1
ATOM 2185 N N . GLU A 1 288 ? -12.471 5.949 0.426 1.00 96.44 288 GLU A N 1
ATOM 2186 C CA . GLU A 1 288 ? -11.906 4.593 0.436 1.00 96.44 288 GLU A CA 1
ATOM 2187 C C . GLU A 1 288 ? -12.542 3.691 -0.628 1.00 96.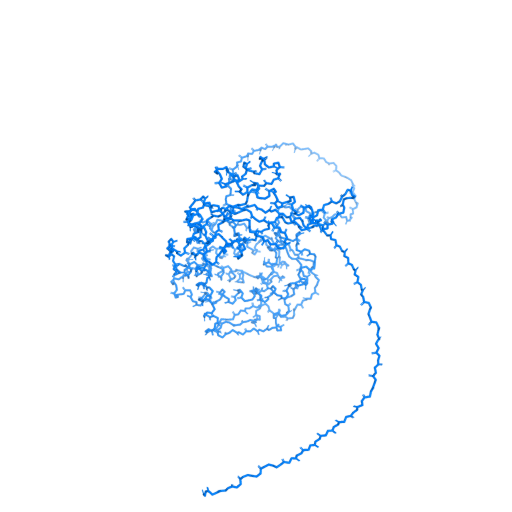44 288 GLU A C 1
ATOM 2189 O O . GLU A 1 288 ? -11.815 3.090 -1.411 1.00 96.44 288 GLU A O 1
ATOM 2194 N N . ILE A 1 289 ? -13.878 3.644 -0.725 1.00 96.94 289 ILE A N 1
ATOM 2195 C CA . ILE A 1 289 ? -14.590 2.842 -1.738 1.00 96.94 289 ILE A CA 1
ATOM 2196 C C . ILE A 1 289 ? -14.187 3.271 -3.151 1.00 96.94 289 ILE A C 1
ATOM 2198 O O . ILE A 1 289 ? -13.958 2.432 -4.020 1.00 96.94 289 ILE A O 1
ATOM 2202 N N . VAL A 1 290 ? -14.078 4.578 -3.410 1.00 97.94 290 VAL A N 1
ATOM 2203 C CA . VAL A 1 290 ? -13.605 5.071 -4.712 1.00 97.94 290 VAL A CA 1
ATOM 2204 C C . VAL A 1 290 ? -12.169 4.615 -4.977 1.00 97.94 290 VAL A C 1
ATOM 2206 O O . VAL A 1 290 ? -11.845 4.261 -6.111 1.00 97.94 290 VAL A O 1
ATOM 2209 N N . SER A 1 291 ? -11.304 4.618 -3.961 1.00 97.44 291 SER A N 1
ATOM 2210 C CA . SER A 1 291 ? -9.928 4.132 -4.084 1.00 97.44 291 SER A CA 1
ATOM 2211 C C . SER A 1 291 ? -9.869 2.625 -4.357 1.00 97.44 291 SER A C 1
ATOM 2213 O O . SER A 1 291 ? -9.163 2.210 -5.274 1.00 97.44 291 SER A O 1
ATOM 2215 N N . GLU A 1 292 ? -10.647 1.824 -3.624 1.00 96.81 292 GLU A N 1
ATOM 2216 C CA . GLU A 1 292 ? -10.791 0.374 -3.818 1.00 96.81 292 GLU A CA 1
ATOM 2217 C C . GLU A 1 292 ? -11.241 0.074 -5.250 1.00 96.81 292 GLU A C 1
ATOM 2219 O O . GLU A 1 292 ? -10.535 -0.600 -5.992 1.00 96.81 292 GLU A O 1
ATOM 2224 N N . ARG A 1 293 ? -12.334 0.696 -5.707 1.00 98.12 293 ARG A N 1
ATOM 2225 C CA . ARG A 1 293 ? -12.852 0.508 -7.072 1.00 98.12 293 ARG A CA 1
ATOM 2226 C C . ARG A 1 293 ? -11.851 0.897 -8.156 1.00 98.12 293 ARG A C 1
ATOM 2228 O O . ARG A 1 293 ? -11.825 0.272 -9.212 1.00 98.12 293 ARG A O 1
ATOM 2235 N N . ARG A 1 294 ? -11.040 1.935 -7.935 1.00 98.19 294 ARG A N 1
ATOM 2236 C CA . ARG A 1 294 ? -9.969 2.322 -8.869 1.00 98.19 294 ARG A CA 1
ATOM 2237 C C . ARG A 1 294 ? -8.867 1.273 -8.935 1.00 98.19 294 ARG A C 1
ATOM 2239 O O . ARG A 1 294 ? -8.428 0.949 -10.036 1.00 98.19 294 ARG A O 1
ATOM 2246 N N . SER A 1 295 ? -8.439 0.765 -7.782 1.00 97.69 295 SER A N 1
ATOM 2247 C CA . SER A 1 295 ? -7.425 -0.286 -7.686 1.00 97.69 295 SER A CA 1
ATOM 2248 C C . SER A 1 295 ? -7.911 -1.588 -8.321 1.00 97.69 295 SER A C 1
ATOM 2250 O O . SER A 1 295 ? -7.209 -2.171 -9.148 1.00 97.69 295 SER A O 1
ATOM 2252 N N . ASP A 1 296 ? -9.137 -2.000 -7.997 1.00 98.12 296 ASP A N 1
ATOM 2253 C CA . ASP A 1 296 ? -9.772 -3.198 -8.544 1.00 98.12 296 ASP A CA 1
ATOM 2254 C C . ASP A 1 296 ? -9.925 -3.085 -10.059 1.00 98.12 296 ASP A C 1
ATOM 2256 O O . ASP A 1 296 ? -9.556 -4.003 -10.786 1.00 98.12 296 ASP A O 1
ATOM 2260 N N . HIS A 1 297 ? -10.396 -1.935 -10.551 1.00 98.38 297 HIS A N 1
ATOM 2261 C CA . HIS A 1 297 ? -10.550 -1.711 -11.984 1.00 98.38 297 HIS A CA 1
ATOM 2262 C C . HIS A 1 297 ? -9.209 -1.737 -12.726 1.00 98.38 297 HIS A C 1
ATOM 2264 O O . HIS A 1 297 ? -9.115 -2.343 -13.790 1.00 98.38 297 HIS A O 1
ATOM 2270 N N . TYR A 1 298 ? -8.166 -1.107 -12.175 1.00 98.06 298 TYR A N 1
ATOM 2271 C CA . TYR A 1 298 ? -6.833 -1.169 -12.774 1.00 98.06 298 TYR A CA 1
ATOM 2272 C C . TYR A 1 298 ? -6.312 -2.605 -12.829 1.00 98.06 298 TYR A C 1
ATOM 2274 O O . TYR A 1 298 ? -5.871 -3.036 -13.890 1.00 98.06 298 TYR A O 1
ATOM 2282 N N . THR A 1 299 ? -6.436 -3.345 -11.724 1.00 98.19 299 THR A N 1
ATOM 2283 C CA . THR A 1 299 ? -6.004 -4.746 -11.628 1.00 98.19 299 THR A CA 1
ATOM 2284 C C . THR A 1 299 ? -6.750 -5.620 -12.633 1.00 98.19 299 THR A C 1
ATOM 2286 O O . THR A 1 299 ? -6.113 -6.307 -13.423 1.00 98.19 299 THR A O 1
ATOM 2289 N N . GLU A 1 300 ? -8.084 -5.525 -12.689 1.00 98.44 300 GLU A N 1
ATOM 2290 C CA . GLU A 1 300 ? -8.921 -6.262 -13.647 1.00 98.44 300 GLU A CA 1
ATOM 2291 C C . GLU A 1 300 ? -8.489 -5.999 -15.096 1.00 98.44 300 GLU A C 1
ATOM 2293 O O . GLU A 1 300 ? -8.366 -6.926 -15.899 1.00 98.44 300 GLU A O 1
ATOM 2298 N N . VAL A 1 301 ? -8.232 -4.734 -15.434 1.00 98.50 301 VAL A N 1
ATOM 2299 C CA . VAL A 1 301 ? -7.805 -4.333 -16.777 1.00 98.50 301 VAL A CA 1
ATOM 2300 C C . VAL A 1 301 ? -6.415 -4.884 -17.109 1.00 98.50 301 VAL A C 1
ATOM 2302 O O . VAL A 1 301 ? -6.239 -5.476 -18.176 1.00 98.50 301 VAL A O 1
ATOM 2305 N N . THR A 1 302 ? -5.433 -4.727 -16.217 1.00 97.69 302 THR A N 1
ATOM 2306 C CA . THR A 1 302 ? -4.063 -5.200 -16.469 1.00 97.69 302 THR A CA 1
ATOM 2307 C C . THR A 1 302 ? -3.950 -6.720 -16.471 1.00 97.69 302 THR A C 1
ATOM 2309 O O . THR A 1 302 ? -3.191 -7.264 -17.275 1.00 97.69 302 THR A O 1
ATOM 2312 N N . ASP A 1 303 ? -4.721 -7.409 -15.627 1.00 98.25 303 ASP A N 1
ATOM 2313 C CA . ASP A 1 303 ? -4.807 -8.870 -15.623 1.00 98.25 303 ASP A CA 1
ATOM 2314 C C . ASP A 1 303 ? -5.403 -9.361 -16.942 1.00 98.25 303 ASP A C 1
ATOM 2316 O O . ASP A 1 303 ? -4.855 -10.272 -17.560 1.00 98.25 303 ASP A O 1
ATOM 2320 N N . GLY A 1 304 ? -6.447 -8.691 -17.444 1.00 98.50 304 GLY A N 1
ATOM 2321 C CA . GLY A 1 304 ? -7.006 -8.965 -18.767 1.00 98.50 304 GLY A CA 1
ATOM 2322 C C . GLY A 1 304 ? -5.968 -8.841 -19.889 1.00 98.50 304 GLY A C 1
ATOM 2323 O O . GLY A 1 304 ? -5.846 -9.744 -20.714 1.00 98.50 304 GLY A O 1
ATOM 2324 N N . TRP A 1 305 ? -5.163 -7.771 -19.902 1.00 98.44 305 TRP A N 1
ATOM 2325 C CA . TRP A 1 305 ? -4.083 -7.613 -20.891 1.00 98.44 305 TRP A CA 1
ATOM 2326 C C . TRP A 1 305 ? -3.037 -8.723 -20.800 1.00 98.44 305 TRP A C 1
ATOM 2328 O O . TRP A 1 305 ? -2.569 -9.220 -21.828 1.00 98.44 305 TRP A O 1
ATOM 2338 N N . ARG A 1 306 ? -2.673 -9.115 -19.574 1.00 97.75 306 ARG A N 1
ATOM 2339 C CA . ARG A 1 306 ? -1.704 -10.180 -19.306 1.00 97.75 306 ARG A CA 1
ATOM 2340 C C . ARG A 1 306 ? -2.235 -11.550 -19.733 1.00 97.75 306 ARG A C 1
ATOM 2342 O O . ARG A 1 306 ? -1.474 -12.338 -20.280 1.00 97.75 306 ARG A O 1
ATOM 2349 N N . GLU A 1 307 ? -3.519 -11.832 -19.524 1.00 98.25 307 GLU A N 1
ATOM 2350 C CA . GLU A 1 307 ? -4.167 -13.072 -19.970 1.00 98.25 307 GLU A CA 1
ATOM 2351 C C . GLU A 1 307 ? -4.292 -13.157 -21.501 1.00 98.25 307 GLU A C 1
ATOM 2353 O O . GLU A 1 307 ? -4.135 -14.238 -22.078 1.00 98.25 307 GLU A O 1
ATOM 2358 N N . ASP A 1 308 ? -4.552 -12.026 -22.162 1.00 98.19 308 ASP A N 1
ATOM 2359 C CA . ASP A 1 308 ? -4.723 -11.943 -23.617 1.00 98.19 308 ASP A CA 1
ATOM 2360 C C . ASP A 1 308 ? -3.391 -11.924 -24.395 1.00 98.19 308 ASP A C 1
ATOM 2362 O O . ASP A 1 308 ? -3.384 -12.109 -25.620 1.00 98.19 308 ASP A O 1
ATOM 2366 N N . THR A 1 309 ? -2.262 -11.744 -23.703 1.00 98.25 309 THR A N 1
ATOM 2367 C CA . THR A 1 309 ? -0.931 -11.594 -24.304 1.00 98.25 309 THR A CA 1
ATOM 2368 C C . THR A 1 309 ? -0.015 -12.757 -23.928 1.00 98.25 309 THR A C 1
ATOM 2370 O O . THR A 1 309 ? 0.156 -13.091 -22.761 1.00 98.25 309 THR A O 1
ATOM 2373 N N . GLU A 1 310 ? 0.626 -13.385 -24.918 1.00 98.19 310 GLU A N 1
ATOM 2374 C CA . GLU A 1 310 ? 1.636 -14.414 -24.643 1.00 98.19 310 GLU A CA 1
ATOM 2375 C C . GLU A 1 310 ? 2.886 -13.764 -24.036 1.00 98.19 310 GLU A C 1
ATOM 2377 O O . GLU A 1 310 ? 3.533 -12.938 -24.681 1.00 98.19 310 GLU A O 1
ATOM 2382 N N . ILE A 1 311 ? 3.223 -14.150 -22.803 1.00 98.25 311 ILE A N 1
ATOM 2383 C CA . ILE A 1 311 ? 4.440 -13.718 -22.111 1.00 98.25 311 ILE A CA 1
ATOM 2384 C C . ILE A 1 311 ? 5.378 -14.911 -21.966 1.00 98.25 311 ILE A C 1
ATOM 2386 O O . ILE A 1 311 ? 4.988 -15.980 -21.488 1.00 98.25 311 ILE A O 1
ATOM 2390 N N . THR A 1 312 ? 6.630 -14.732 -22.380 1.00 98.12 312 THR A N 1
ATOM 2391 C CA . THR A 1 312 ? 7.675 -15.750 -22.244 1.00 98.12 312 THR A CA 1
ATOM 2392 C C . THR A 1 312 ? 8.886 -15.176 -21.538 1.00 98.12 312 THR A C 1
ATOM 2394 O O . THR A 1 312 ? 9.347 -14.105 -21.917 1.00 98.12 312 THR A O 1
ATOM 2397 N N . VAL A 1 313 ? 9.441 -15.919 -20.580 1.00 98.12 313 VAL A N 1
ATOM 2398 C CA . VAL A 1 313 ? 10.621 -15.518 -19.805 1.00 98.12 313 VAL A CA 1
ATOM 2399 C C . VAL A 1 313 ? 11.728 -16.553 -19.972 1.00 98.12 313 VAL A C 1
ATOM 2401 O O . VAL A 1 313 ? 11.498 -17.762 -19.906 1.00 98.12 313 VAL A O 1
ATOM 2404 N N . ASN A 1 314 ? 12.951 -16.079 -20.180 1.00 96.94 314 ASN A N 1
ATOM 2405 C CA . ASN A 1 314 ? 14.160 -16.879 -20.116 1.00 96.94 314 ASN A CA 1
ATOM 2406 C C . ASN A 1 314 ? 14.713 -16.856 -18.685 1.00 96.94 314 ASN A C 1
ATOM 2408 O O . ASN A 1 314 ? 15.536 -16.011 -18.330 1.00 96.94 314 ASN A O 1
ATOM 2412 N N . GLU A 1 315 ? 14.259 -17.809 -17.869 1.00 95.06 315 GLU A N 1
ATOM 2413 C CA . GLU A 1 315 ? 14.651 -17.930 -16.459 1.00 95.06 315 GLU A CA 1
ATOM 2414 C C . GLU A 1 315 ? 16.168 -18.100 -16.273 1.00 95.06 315 GLU A C 1
ATOM 2416 O O . GLU A 1 315 ? 16.718 -17.589 -15.302 1.00 95.06 315 GLU A O 1
ATOM 2421 N N . ASP A 1 316 ? 16.863 -18.757 -17.211 1.00 92.81 316 ASP A N 1
ATOM 2422 C CA . ASP A 1 316 ? 18.317 -18.963 -17.142 1.00 92.81 316 ASP A CA 1
ATOM 2423 C C . ASP A 1 316 ? 19.097 -17.654 -17.353 1.00 92.81 316 ASP A C 1
ATOM 2425 O O . ASP A 1 316 ? 20.145 -17.455 -16.738 1.00 92.81 316 ASP A O 1
ATOM 2429 N N . LEU A 1 317 ? 18.612 -16.760 -18.224 1.00 93.06 317 LEU A N 1
ATOM 2430 C CA . LEU A 1 317 ? 19.191 -15.422 -18.392 1.00 93.06 317 LEU A CA 1
ATOM 2431 C C . LEU A 1 317 ? 18.844 -14.525 -17.205 1.00 93.06 317 LEU A C 1
ATOM 2433 O O . LEU A 1 317 ? 19.728 -13.871 -16.658 1.00 93.06 317 LEU A O 1
ATOM 2437 N N . LEU A 1 318 ? 17.584 -14.546 -16.766 1.00 92.88 318 LEU A N 1
ATOM 2438 C CA . LEU A 1 318 ? 17.130 -13.785 -15.606 1.00 92.88 318 LEU A CA 1
ATOM 2439 C C . LEU A 1 318 ? 17.924 -14.176 -14.348 1.00 92.88 318 LEU A C 1
ATOM 2441 O O . LEU A 1 318 ? 18.346 -13.313 -13.582 1.00 92.88 318 LEU A O 1
ATOM 2445 N N . ALA A 1 319 ? 18.210 -15.469 -14.166 1.00 90.75 319 ALA A N 1
ATOM 2446 C CA . ALA A 1 319 ? 18.972 -15.990 -13.035 1.00 90.75 319 ALA A CA 1
ATOM 2447 C C . ALA A 1 319 ? 20.383 -15.403 -12.888 1.00 90.75 319 ALA A C 1
ATOM 2449 O O . ALA A 1 319 ? 20.924 -15.426 -11.781 1.00 90.75 319 ALA A O 1
ATOM 2450 N N . GLN A 1 320 ? 20.959 -14.865 -13.967 1.00 88.88 320 GLN A N 1
ATOM 2451 C CA . GLN A 1 320 ? 22.291 -14.257 -13.961 1.00 88.88 320 GLN A CA 1
ATOM 2452 C C . GLN A 1 320 ? 22.327 -12.869 -13.310 1.00 88.88 320 GLN A C 1
ATOM 2454 O O . GLN A 1 320 ? 23.414 -12.369 -13.046 1.00 88.88 320 GLN A O 1
ATOM 2459 N N . LEU A 1 321 ? 21.174 -12.244 -13.052 1.00 88.38 321 LEU A N 1
ATOM 2460 C CA . LEU A 1 321 ? 21.091 -10.944 -12.386 1.00 88.38 321 LEU A CA 1
ATOM 2461 C C . LEU A 1 321 ? 21.060 -11.107 -10.858 1.00 88.38 321 LEU A C 1
ATOM 2463 O O . LEU A 1 321 ? 19.987 -11.157 -10.267 1.00 88.38 321 LEU A O 1
ATOM 2467 N N . ASP A 1 322 ? 22.194 -11.256 -10.183 1.00 82.88 322 ASP A N 1
ATOM 2468 C CA . ASP A 1 322 ? 22.246 -11.432 -8.719 1.00 82.88 322 ASP A CA 1
ATOM 2469 C C . ASP A 1 322 ? 22.098 -10.117 -7.921 1.00 82.88 322 ASP A C 1
ATOM 2471 O O . ASP A 1 322 ? 22.013 -9.029 -8.487 1.00 82.88 322 ASP A O 1
ATOM 2475 N N . PHE A 1 323 ? 22.056 -10.219 -6.592 1.00 82.19 323 PHE A N 1
ATOM 2476 C CA . PHE A 1 323 ? 22.082 -9.081 -5.663 1.00 82.19 323 PHE A CA 1
ATOM 2477 C C . PHE A 1 323 ? 23.287 -9.172 -4.715 1.00 82.19 323 PHE A C 1
ATOM 2479 O O . PHE A 1 323 ? 23.195 -8.761 -3.559 1.00 82.19 323 PHE A O 1
ATOM 2486 N N . ASP A 1 324 ? 24.401 -9.738 -5.187 1.00 76.06 324 ASP A N 1
ATOM 2487 C CA . ASP A 1 324 ? 25.617 -9.871 -4.378 1.00 76.06 324 ASP A CA 1
ATOM 2488 C C . ASP A 1 324 ? 26.237 -8.493 -4.086 1.00 76.06 324 ASP A C 1
ATOM 2490 O O . ASP A 1 324 ? 26.849 -8.281 -3.037 1.00 76.06 324 ASP A O 1
ATOM 2494 N N . ASP A 1 325 ? 26.014 -7.535 -4.988 1.00 77.00 325 ASP A N 1
ATOM 2495 C CA . ASP A 1 325 ? 26.395 -6.140 -4.819 1.00 77.00 325 ASP A CA 1
ATOM 2496 C C . ASP A 1 325 ? 25.227 -5.321 -4.257 1.00 77.00 325 ASP A C 1
ATOM 2498 O O . ASP A 1 325 ? 24.125 -5.338 -4.810 1.00 77.00 325 ASP A O 1
ATOM 2502 N N . THR A 1 326 ? 25.478 -4.541 -3.204 1.00 76.12 326 THR A N 1
ATOM 2503 C CA . THR A 1 326 ? 24.513 -3.578 -2.649 1.00 76.12 326 THR A CA 1
ATOM 2504 C C . THR A 1 326 ? 24.762 -2.189 -3.224 1.00 76.12 326 THR A C 1
ATOM 2506 O O . THR A 1 326 ? 25.854 -1.640 -3.083 1.00 76.12 326 THR A O 1
ATOM 2509 N N . TRP A 1 327 ? 23.733 -1.612 -3.839 1.00 78.06 327 TRP A N 1
ATOM 2510 C CA . TRP A 1 327 ? 23.766 -0.295 -4.478 1.00 78.06 327 TRP A CA 1
ATOM 2511 C C . TRP A 1 327 ? 22.999 0.716 -3.632 1.00 78.06 327 TRP A C 1
ATOM 2513 O O . TRP A 1 327 ? 22.055 0.339 -2.946 1.00 78.06 327 TRP A O 1
ATOM 2523 N N . GLN A 1 328 ? 23.378 1.993 -3.690 1.00 81.44 328 GLN A N 1
ATOM 2524 C CA . GLN A 1 328 ? 22.653 3.092 -3.045 1.00 81.44 328 GLN A CA 1
ATOM 2525 C C . GLN A 1 328 ? 22.831 4.392 -3.836 1.00 81.44 328 GLN A C 1
ATOM 2527 O O . GLN A 1 328 ? 23.844 4.588 -4.511 1.00 81.44 328 GLN A O 1
ATOM 2532 N N . LEU A 1 329 ? 21.850 5.288 -3.749 1.00 83.19 329 LEU A N 1
ATOM 2533 C CA . LEU A 1 329 ? 21.967 6.653 -4.258 1.00 83.19 329 LEU A CA 1
ATO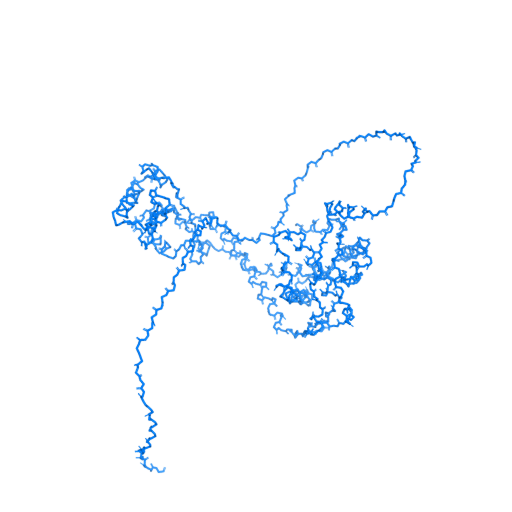M 2534 C C . LEU A 1 329 ? 22.991 7.433 -3.430 1.00 83.19 329 LEU A C 1
ATOM 2536 O O . LEU A 1 329 ? 23.019 7.340 -2.202 1.00 83.19 329 LEU A O 1
ATOM 2540 N N . VAL A 1 330 ? 23.807 8.232 -4.110 1.00 77.81 330 VAL A N 1
ATOM 2541 C CA . VAL A 1 330 ? 24.712 9.190 -3.477 1.00 77.81 330 VAL A CA 1
ATOM 2542 C C . VAL A 1 330 ? 23.884 10.363 -2.963 1.00 77.81 330 VAL A C 1
ATOM 2544 O O . VAL A 1 330 ? 23.195 11.037 -3.731 1.00 77.81 330 VAL A O 1
ATOM 2547 N N . THR A 1 331 ? 23.962 10.621 -1.660 1.00 68.81 331 THR A N 1
ATOM 2548 C CA . THR A 1 331 ? 23.416 11.825 -1.021 1.00 68.81 331 THR A CA 1
ATOM 2549 C C . THR A 1 331 ? 24.561 12.707 -0.513 1.00 68.81 331 THR A C 1
ATOM 2551 O O . THR A 1 331 ? 25.693 12.238 -0.366 1.00 68.81 331 THR A O 1
ATOM 2554 N N . GLU A 1 332 ? 24.287 13.984 -0.218 1.00 63.47 332 GLU A N 1
ATOM 2555 C CA . GLU A 1 332 ? 25.298 14.929 0.306 1.00 63.47 332 GLU A CA 1
ATOM 2556 C C . GLU A 1 332 ? 26.007 14.400 1.578 1.00 63.47 332 GLU A C 1
ATOM 2558 O O . GLU A 1 332 ? 27.154 14.752 1.858 1.00 63.47 332 GLU A O 1
ATOM 2563 N N . GLU A 1 333 ? 25.359 13.513 2.342 1.00 56.25 333 GLU A N 1
ATOM 2564 C CA . GLU A 1 333 ? 25.941 12.871 3.527 1.00 56.25 333 GLU A CA 1
ATOM 2565 C C . GLU A 1 333 ? 26.927 11.742 3.158 1.00 56.25 333 GLU A C 1
ATOM 2567 O O . GLU A 1 333 ? 28.000 11.640 3.758 1.00 56.25 333 GLU A O 1
ATOM 2572 N N . THR A 1 334 ? 26.631 10.950 2.120 1.00 54.03 334 THR A N 1
ATOM 2573 C CA . THR A 1 334 ? 27.466 9.824 1.653 1.00 54.03 334 THR A CA 1
ATOM 2574 C C . THR A 1 334 ? 28.776 10.274 0.987 1.00 54.03 334 THR A C 1
ATOM 2576 O O . THR A 1 334 ? 29.799 9.588 1.098 1.00 54.03 334 THR A O 1
ATOM 2579 N N . GLU A 1 335 ? 28.799 11.452 0.348 1.00 53.75 335 GLU A N 1
ATOM 2580 C CA . GLU A 1 335 ? 30.036 12.034 -0.210 1.00 53.75 335 GLU A CA 1
ATOM 2581 C C . GLU A 1 335 ? 31.095 12.310 0.877 1.00 53.75 335 GLU A C 1
ATOM 2583 O O . GLU A 1 335 ? 32.301 12.246 0.616 1.00 53.75 335 GLU A O 1
ATOM 2588 N N . THR A 1 336 ? 30.665 12.570 2.118 1.00 42.72 336 THR A N 1
ATOM 2589 C CA . THR A 1 336 ? 31.568 12.918 3.227 1.00 42.72 336 THR A CA 1
ATOM 2590 C C . THR A 1 336 ? 32.259 11.688 3.833 1.00 42.72 336 THR A C 1
ATOM 2592 O O . THR A 1 336 ? 33.415 11.785 4.252 1.00 42.72 336 THR A O 1
ATOM 2595 N N . GLU A 1 337 ? 31.600 10.524 3.851 1.00 47.44 337 GLU A N 1
ATOM 2596 C CA . GLU A 1 337 ? 32.178 9.266 4.356 1.00 47.44 337 GLU A CA 1
ATOM 2597 C C . GLU A 1 337 ? 33.160 8.634 3.360 1.00 47.44 337 GLU A C 1
ATOM 2599 O O . GLU A 1 337 ? 34.262 8.236 3.742 1.00 47.44 337 GLU A O 1
ATOM 2604 N N . THR A 1 338 ? 32.823 8.639 2.067 1.00 44.44 338 THR A N 1
ATOM 2605 C CA . THR A 1 338 ? 33.676 8.053 1.016 1.00 44.44 338 THR A CA 1
ATOM 2606 C C . THR A 1 338 ? 35.010 8.804 0.879 1.00 44.44 338 THR A C 1
ATOM 2608 O O . THR A 1 338 ? 36.059 8.201 0.656 1.00 44.44 338 THR A O 1
ATOM 2611 N N . ALA A 1 339 ? 35.014 10.123 1.105 1.00 44.50 339 ALA A N 1
ATOM 2612 C CA . ALA A 1 339 ? 36.235 10.930 1.114 1.00 44.50 339 ALA A CA 1
ATOM 2613 C C . ALA A 1 339 ? 37.151 10.662 2.330 1.00 44.50 339 ALA A C 1
ATOM 2615 O O . ALA A 1 339 ? 38.344 10.979 2.277 1.00 44.50 339 ALA A O 1
ATOM 2616 N N . ALA A 1 340 ? 36.629 10.090 3.423 1.00 40.50 340 ALA A N 1
ATOM 2617 C CA . ALA A 1 340 ? 37.392 9.815 4.641 1.00 40.50 340 ALA A CA 1
ATOM 2618 C C . ALA A 1 340 ? 38.157 8.477 4.593 1.00 40.50 340 ALA A C 1
ATOM 2620 O O . ALA A 1 340 ? 39.206 8.360 5.233 1.00 40.50 340 ALA A O 1
ATOM 2621 N N . GLU A 1 341 ? 37.702 7.492 3.808 1.00 37.09 341 GLU A N 1
ATOM 2622 C CA . GLU A 1 341 ? 38.364 6.179 3.699 1.00 37.09 341 GLU A CA 1
ATOM 2623 C C . GLU A 1 341 ? 39.588 6.155 2.765 1.00 37.09 341 GLU A C 1
ATOM 2625 O O . GLU A 1 341 ? 40.397 5.227 2.822 1.00 37.09 341 GLU A O 1
ATOM 2630 N N . THR A 1 342 ? 39.833 7.204 1.974 1.00 35.12 342 THR A N 1
ATOM 2631 C CA . THR A 1 342 ? 41.047 7.316 1.147 1.00 35.12 342 THR A CA 1
ATOM 2632 C C . THR A 1 342 ? 42.124 8.198 1.783 1.00 35.12 342 THR A C 1
ATOM 2634 O O . THR A 1 342 ? 42.570 9.168 1.176 1.00 35.12 342 THR A O 1
ATOM 2637 N N . THR A 1 343 ? 42.597 7.871 2.991 1.00 35.12 343 THR A N 1
ATOM 2638 C CA . THR A 1 343 ? 43.861 8.452 3.497 1.00 35.12 343 THR A CA 1
ATOM 2639 C C . THR A 1 343 ? 44.626 7.540 4.465 1.00 35.12 343 THR A C 1
ATOM 2641 O O . THR A 1 343 ? 44.433 7.614 5.669 1.00 35.12 343 THR A O 1
ATOM 2644 N N . ASP A 1 344 ? 45.556 6.736 3.934 1.00 28.64 344 ASP A N 1
ATOM 2645 C CA . ASP A 1 344 ? 46.903 6.449 4.489 1.00 28.64 344 ASP A CA 1
ATOM 2646 C C . ASP A 1 344 ? 47.684 5.628 3.428 1.00 28.64 344 ASP A C 1
ATOM 2648 O O . ASP A 1 344 ? 47.096 4.804 2.741 1.00 28.64 344 ASP A O 1
ATOM 2652 N N . GLU A 1 345 ? 48.974 5.769 3.111 1.00 30.06 345 GLU A N 1
ATOM 2653 C CA . GLU A 1 345 ? 50.129 6.415 3.730 1.00 30.06 345 GLU A CA 1
ATOM 2654 C C . GLU A 1 345 ? 51.008 7.048 2.623 1.00 30.06 345 GLU A C 1
ATOM 2656 O O . GLU A 1 345 ? 51.238 6.429 1.583 1.00 30.06 345 GLU A O 1
ATOM 2661 N N . THR A 1 346 ? 51.614 8.220 2.859 1.00 26.31 346 THR A N 1
ATOM 2662 C CA . THR A 1 346 ? 53.075 8.433 2.697 1.00 26.31 346 THR A CA 1
ATOM 2663 C C . THR A 1 346 ? 53.486 9.821 3.202 1.00 26.31 346 THR A C 1
ATOM 2665 O O . THR A 1 346 ? 53.042 10.866 2.738 1.00 26.31 346 THR A O 1
ATOM 2668 N N . SER A 1 347 ? 54.426 9.779 4.144 1.00 30.44 347 SER A N 1
ATOM 2669 C CA . SER A 1 347 ? 55.202 10.862 4.751 1.00 30.44 347 SER A CA 1
ATOM 2670 C C . SER A 1 347 ? 55.880 11.837 3.765 1.00 30.44 347 SER A C 1
ATOM 2672 O O . SER A 1 347 ? 56.628 11.393 2.895 1.00 30.44 347 SER A O 1
ATOM 2674 N N . ALA A 1 348 ? 55.725 13.156 3.985 1.00 28.06 348 ALA A N 1
ATOM 2675 C CA . ALA A 1 348 ? 56.816 14.104 4.313 1.00 28.06 348 ALA A CA 1
ATOM 2676 C C . ALA A 1 348 ? 56.351 15.589 4.339 1.00 28.06 348 ALA A C 1
ATOM 2678 O O . ALA A 1 348 ? 55.836 16.113 3.358 1.00 28.06 348 ALA A O 1
ATOM 2679 N N . GLU A 1 349 ? 56.617 16.280 5.455 1.00 28.70 349 GLU A N 1
ATOM 2680 C CA . GLU A 1 349 ? 56.603 17.752 5.655 1.00 28.70 349 GLU A CA 1
ATOM 2681 C C . GLU A 1 349 ? 57.801 18.463 4.956 1.00 28.70 349 GLU A C 1
ATOM 2683 O O . GLU A 1 349 ? 58.763 17.783 4.582 1.00 28.70 349 GLU A O 1
ATOM 2688 N N . PRO A 1 350 ? 57.936 19.815 4.983 1.00 49.34 350 PRO A N 1
ATOM 2689 C CA . PRO A 1 350 ? 56.934 20.892 4.891 1.00 49.34 350 PRO A CA 1
ATOM 2690 C C . PRO A 1 350 ? 57.366 22.015 3.902 1.00 49.34 350 PRO A C 1
ATOM 2692 O O . PRO A 1 350 ? 58.542 22.148 3.559 1.00 49.34 350 PRO A O 1
ATOM 2695 N N . ALA A 1 351 ? 56.453 22.915 3.517 1.00 25.66 351 ALA A N 1
ATOM 2696 C CA . ALA A 1 351 ? 56.822 24.273 3.091 1.00 25.66 351 ALA A CA 1
ATOM 2697 C C . ALA A 1 351 ? 55.673 25.268 3.322 1.00 25.66 351 ALA A C 1
ATOM 2699 O O . ALA A 1 351 ? 54.548 25.055 2.882 1.00 25.66 351 ALA A O 1
ATOM 2700 N N . GLU A 1 352 ? 56.001 26.349 4.029 1.00 25.19 352 GLU A N 1
ATOM 2701 C CA . GLU A 1 352 ? 55.167 27.514 4.337 1.00 25.19 352 GLU A CA 1
ATOM 2702 C C . GLU A 1 352 ? 54.614 28.213 3.078 1.00 25.19 352 GLU A C 1
ATOM 2704 O O . GLU A 1 352 ? 55.321 28.310 2.074 1.00 25.19 352 GLU A O 1
ATOM 2709 N N . SER A 1 353 ? 53.419 28.821 3.165 1.00 24.91 353 SER A N 1
ATOM 2710 C CA . SER A 1 353 ? 53.251 30.293 3.232 1.00 24.91 353 SER A CA 1
ATOM 2711 C C . SER A 1 353 ? 51.881 30.804 2.716 1.00 24.91 353 SER A C 1
ATOM 2713 O O . SER A 1 353 ? 51.468 30.484 1.609 1.00 24.91 353 SER A O 1
ATOM 2715 N N . GLU A 1 354 ? 51.298 31.716 3.510 1.00 27.30 354 GLU A N 1
ATOM 2716 C CA . GLU A 1 354 ? 50.341 32.818 3.211 1.00 27.30 354 GLU A CA 1
ATOM 2717 C C . GLU A 1 354 ? 48.818 32.565 3.077 1.00 27.30 354 GLU A C 1
ATOM 2719 O O . GLU A 1 354 ? 48.279 32.262 2.022 1.00 27.30 354 GLU A O 1
ATOM 2724 N N . THR A 1 355 ? 48.129 32.818 4.197 1.00 24.88 355 THR A N 1
ATOM 2725 C CA . THR A 1 355 ? 47.070 33.830 4.441 1.00 24.88 355 THR A CA 1
ATOM 2726 C C . THR A 1 355 ? 46.261 34.436 3.273 1.00 24.88 355 THR A C 1
ATOM 2728 O O . THR A 1 355 ? 46.814 35.182 2.471 1.00 24.88 355 THR A O 1
ATOM 2731 N N . ALA A 1 356 ? 44.924 34.298 3.341 1.00 26.77 356 ALA A N 1
ATOM 2732 C CA . ALA A 1 356 ? 43.875 35.344 3.201 1.00 26.77 356 ALA A CA 1
ATOM 2733 C C . ALA A 1 356 ? 42.490 34.656 3.324 1.00 26.77 356 ALA A C 1
ATOM 2735 O O . ALA A 1 356 ? 42.166 33.807 2.507 1.00 26.77 356 ALA A O 1
ATOM 2736 N N . GLU A 1 357 ? 41.778 34.712 4.452 1.00 24.66 357 GLU A N 1
ATOM 2737 C CA . GLU A 1 357 ? 40.848 35.751 4.950 1.00 24.66 357 GLU A CA 1
ATOM 2738 C C . GLU A 1 357 ? 39.585 36.014 4.090 1.00 24.66 357 GLU A C 1
ATOM 2740 O O . GLU A 1 357 ? 39.683 36.584 3.008 1.00 24.66 357 GLU A O 1
ATOM 2745 N N . SER A 1 358 ? 38.423 35.751 4.723 1.00 27.75 358 SER A N 1
ATOM 2746 C CA . SER A 1 358 ? 37.083 36.361 4.539 1.00 27.75 358 SER A CA 1
ATOM 2747 C C . SER A 1 358 ? 36.280 35.984 3.278 1.00 27.75 358 SER A C 1
ATOM 2749 O O . SER A 1 358 ? 36.831 35.872 2.197 1.00 27.75 358 SER A O 1
ATOM 2751 N N . ALA A 1 359 ? 34.953 35.822 3.301 1.00 25.77 359 ALA A N 1
ATOM 2752 C CA . ALA A 1 359 ? 33.934 36.179 4.285 1.00 25.77 359 ALA A CA 1
ATOM 2753 C C . ALA A 1 359 ? 32.684 35.298 4.110 1.00 25.77 359 ALA A C 1
ATOM 2755 O O . ALA A 1 359 ? 32.398 34.808 3.020 1.00 25.77 359 ALA A O 1
ATOM 2756 N N . GLU A 1 360 ? 31.924 35.200 5.194 1.00 29.02 360 GLU A N 1
ATOM 2757 C CA . GLU A 1 360 ? 30.550 34.713 5.262 1.00 29.02 360 GLU A CA 1
ATOM 2758 C C . GLU A 1 360 ? 29.596 35.504 4.358 1.00 29.02 360 GLU A C 1
ATOM 2760 O O . GLU A 1 360 ? 29.790 36.696 4.109 1.00 29.02 360 GLU A O 1
ATOM 2765 N N . THR A 1 361 ? 28.496 34.872 3.953 1.00 24.47 361 THR A N 1
ATOM 2766 C CA . THR A 1 361 ? 27.175 35.516 3.988 1.00 24.47 361 THR A CA 1
ATOM 2767 C C . THR A 1 361 ? 26.075 34.460 4.001 1.00 24.47 361 THR A C 1
ATOM 2769 O O . THR A 1 361 ? 25.924 33.688 3.061 1.00 24.47 361 THR A O 1
ATOM 2772 N N . GLU A 1 362 ? 25.309 34.462 5.091 1.00 29.31 362 GLU A N 1
ATOM 2773 C CA . GLU A 1 362 ? 24.000 33.828 5.215 1.00 29.31 362 GLU A CA 1
ATOM 2774 C C . GLU A 1 362 ? 23.030 34.348 4.147 1.00 29.31 362 GLU A C 1
ATOM 2776 O O . GLU A 1 362 ? 23.042 35.539 3.827 1.00 29.31 362 GLU A O 1
ATOM 2781 N N . THR A 1 363 ? 22.098 33.506 3.697 1.00 23.98 363 THR A N 1
ATOM 2782 C CA . THR A 1 363 ? 20.694 33.910 3.525 1.00 23.98 363 THR A CA 1
ATOM 2783 C C . THR A 1 363 ? 19.795 32.683 3.637 1.00 23.98 363 THR A C 1
ATOM 2785 O O . THR A 1 363 ? 19.829 31.775 2.816 1.00 23.98 363 THR A O 1
ATOM 2788 N N . THR A 1 364 ? 18.985 32.716 4.686 1.00 25.19 364 THR A N 1
ATOM 2789 C CA . THR A 1 364 ? 17.792 31.924 4.964 1.00 25.19 364 THR A CA 1
ATOM 2790 C C . THR A 1 364 ? 16.702 32.179 3.921 1.00 25.19 364 THR A C 1
ATOM 2792 O O . THR A 1 364 ? 16.398 33.333 3.613 1.00 25.19 364 THR A O 1
ATOM 2795 N N . ALA A 1 365 ? 16.048 31.119 3.451 1.00 24.45 365 ALA A N 1
ATOM 2796 C CA . ALA A 1 365 ? 14.678 31.178 2.950 1.00 24.45 365 ALA A CA 1
ATOM 2797 C C . ALA A 1 365 ? 14.011 29.813 3.157 1.00 24.45 365 ALA A C 1
ATOM 2799 O O . ALA A 1 365 ? 14.340 28.840 2.488 1.00 24.45 365 ALA A O 1
ATOM 2800 N N . GLU A 1 366 ? 13.094 29.770 4.121 1.00 28.66 366 GLU A N 1
ATOM 2801 C CA . GLU A 1 366 ? 12.134 28.690 4.330 1.00 28.66 366 GLU A CA 1
ATOM 2802 C C . GLU A 1 366 ? 11.266 28.519 3.076 1.00 28.66 366 GLU A C 1
ATOM 2804 O O . GLU A 1 366 ? 10.804 29.499 2.484 1.00 28.66 366 GLU A O 1
ATOM 2809 N N . THR A 1 367 ? 11.014 27.280 2.664 1.00 22.86 367 THR A N 1
ATOM 2810 C CA . THR A 1 367 ? 9.888 26.943 1.790 1.00 22.86 367 THR A CA 1
ATOM 2811 C C . THR A 1 367 ? 9.368 25.573 2.193 1.00 22.86 367 THR A C 1
ATOM 2813 O O . THR A 1 367 ? 10.056 24.564 2.065 1.00 22.86 367 THR A O 1
ATOM 2816 N N . GLU A 1 368 ? 8.148 25.590 2.720 1.00 29.11 368 GLU A N 1
ATOM 2817 C CA . GLU A 1 368 ? 7.339 24.433 3.079 1.00 29.11 368 GLU A CA 1
ATOM 2818 C C . GLU A 1 368 ? 7.186 23.506 1.868 1.00 29.11 368 GLU A C 1
ATOM 2820 O O . GLU A 1 368 ? 6.770 23.921 0.781 1.00 29.11 368 GLU A O 1
ATOM 2825 N N . THR A 1 369 ? 7.560 22.247 2.063 1.00 22.42 369 THR A N 1
ATOM 2826 C CA . THR A 1 369 ? 7.373 21.149 1.117 1.00 22.42 369 THR A CA 1
ATOM 2827 C C . THR A 1 369 ? 6.314 20.227 1.710 1.00 22.42 369 THR A C 1
ATOM 2829 O O . THR A 1 369 ? 6.579 19.498 2.656 1.00 22.42 369 THR A O 1
ATOM 2832 N N . GLU A 1 370 ? 5.094 20.287 1.172 1.00 28.70 370 GLU A N 1
ATOM 2833 C CA . GLU A 1 370 ? 4.159 19.162 1.235 1.00 28.70 370 GLU A CA 1
ATOM 2834 C C . GLU A 1 370 ? 4.578 18.173 0.144 1.00 28.70 370 GLU A C 1
ATOM 2836 O O . GLU A 1 370 ? 4.324 18.379 -1.048 1.00 28.70 370 GLU A O 1
ATOM 2841 N N . THR A 1 371 ? 5.290 17.130 0.553 1.00 25.06 371 THR A N 1
ATOM 2842 C CA . THR A 1 371 ? 5.503 15.910 -0.220 1.00 25.06 371 THR A CA 1
ATOM 2843 C C . THR A 1 371 ? 4.272 15.027 -0.052 1.00 25.06 371 THR A C 1
ATOM 2845 O O . THR A 1 371 ? 3.954 14.588 1.049 1.00 25.06 371 THR A O 1
ATOM 2848 N N . ALA A 1 372 ? 3.576 14.768 -1.158 1.00 25.81 372 ALA A N 1
ATOM 2849 C CA . ALA A 1 372 ? 2.665 13.639 -1.254 1.00 25.81 372 ALA A CA 1
ATOM 2850 C C . ALA A 1 372 ? 3.530 12.374 -1.299 1.00 25.81 372 ALA A C 1
ATOM 2852 O O . ALA A 1 372 ? 4.072 12.028 -2.347 1.00 25.81 372 ALA A O 1
ATOM 2853 N N . ALA A 1 373 ? 3.733 11.770 -0.132 1.00 24.88 373 ALA A N 1
ATOM 2854 C CA . ALA A 1 373 ? 4.195 10.402 -0.010 1.00 24.88 373 ALA A CA 1
ATOM 2855 C C . ALA A 1 373 ? 2.994 9.482 -0.254 1.00 24.88 373 ALA A C 1
ATOM 2857 O O . ALA A 1 373 ? 1.911 9.717 0.289 1.00 24.88 373 ALA A O 1
ATOM 2858 N N . GLU A 1 374 ? 3.186 8.452 -1.073 1.00 25.88 374 GLU A N 1
ATOM 2859 C CA . GLU A 1 374 ? 2.329 7.276 -1.031 1.00 25.88 374 GLU A CA 1
ATOM 2860 C C . GLU A 1 374 ? 2.374 6.710 0.387 1.00 25.88 374 GLU A C 1
ATOM 2862 O O . GLU A 1 374 ? 3.414 6.280 0.884 1.00 25.88 374 GLU A O 1
ATOM 2867 N N . SER A 1 375 ? 1.230 6.783 1.054 1.00 23.73 375 SER A N 1
ATOM 2868 C CA . SER A 1 375 ? 0.997 6.146 2.334 1.00 23.73 375 SER A CA 1
ATOM 2869 C C . SER A 1 375 ? 0.623 4.694 2.062 1.00 23.73 375 SER A C 1
ATOM 2871 O O . SER A 1 375 ? -0.534 4.399 1.775 1.00 23.73 375 SER A O 1
ATOM 2873 N N . ALA A 1 376 ? 1.584 3.784 2.201 1.00 27.27 376 ALA A N 1
ATOM 2874 C CA . ALA A 1 376 ? 1.266 2.440 2.658 1.00 27.27 376 ALA A CA 1
ATOM 2875 C C . ALA A 1 376 ? 0.806 2.579 4.119 1.00 27.27 376 ALA A C 1
ATOM 2877 O O . ALA A 1 376 ? 1.608 2.785 5.027 1.00 27.27 376 ALA A O 1
ATOM 2878 N N . SER A 1 377 ? -0.510 2.601 4.322 1.00 22.45 377 SER A N 1
ATOM 2879 C CA . SER A 1 377 ? -1.115 2.589 5.650 1.00 22.45 377 SER A CA 1
ATOM 2880 C C . SER A 1 377 ? -1.023 1.175 6.218 1.00 22.45 377 SER A C 1
ATOM 2882 O O . SER A 1 377 ? -1.941 0.380 6.037 1.00 22.45 377 SER A O 1
ATOM 2884 N N . GLU A 1 378 ? 0.046 0.877 6.947 1.00 28.25 378 GLU A N 1
ATOM 2885 C CA . GLU A 1 378 ? -0.004 -0.131 8.004 1.00 28.25 378 GLU A CA 1
ATOM 2886 C C . GLU A 1 378 ? -0.060 0.604 9.343 1.00 28.25 378 GLU A C 1
ATOM 2888 O O . GLU A 1 378 ? 0.852 1.325 9.743 1.00 28.25 378 GLU A O 1
ATOM 2893 N N . THR A 1 379 ? -1.211 0.495 10.002 1.00 24.17 379 THR A N 1
ATOM 2894 C CA . THR A 1 379 ? -1.421 1.022 11.347 1.00 24.17 379 THR A CA 1
ATOM 2895 C C . THR A 1 379 ? -0.741 0.072 12.330 1.00 24.17 379 THR A C 1
ATOM 2897 O O . THR A 1 379 ? -1.327 -0.936 12.716 1.00 24.17 379 THR A O 1
ATOM 2900 N N . GLU A 1 380 ? 0.487 0.379 12.749 1.00 25.56 380 GLU A N 1
ATOM 2901 C CA . GLU A 1 380 ? 1.039 -0.183 13.984 1.00 25.56 380 GLU A CA 1
ATOM 2902 C C . GLU A 1 380 ? 0.397 0.530 15.180 1.00 25.56 380 GLU A C 1
ATOM 2904 O O . GLU A 1 380 ? 0.772 1.631 15.584 1.00 25.56 380 GLU A O 1
ATOM 2909 N N . THR A 1 381 ? -0.614 -0.116 15.752 1.00 26.67 381 THR A N 1
ATOM 2910 C CA . THR A 1 381 ? -0.968 0.060 17.160 1.00 26.67 381 THR A CA 1
ATOM 2911 C C . THR A 1 381 ? 0.167 -0.503 18.015 1.00 26.67 381 THR A C 1
ATOM 2913 O O . THR A 1 381 ? 0.493 -1.681 17.892 1.00 26.67 381 THR A O 1
ATOM 2916 N N . GLU A 1 382 ? 0.749 0.321 18.893 1.00 24.94 382 GLU A N 1
ATOM 2917 C CA . GLU A 1 382 ? 1.634 -0.129 19.974 1.00 24.94 382 GLU A CA 1
ATOM 2918 C C . GLU A 1 382 ? 0.899 -1.165 20.842 1.00 24.94 382 GLU A C 1
ATOM 2920 O O . GLU A 1 382 ? 0.106 -0.817 21.719 1.00 24.94 382 GLU A O 1
ATOM 2925 N N . GLU A 1 383 ? 1.175 -2.448 20.619 1.00 27.33 383 GLU A N 1
ATOM 2926 C CA . GLU A 1 383 ? 0.899 -3.498 21.589 1.00 27.33 383 GLU A CA 1
ATOM 2927 C C . GLU A 1 383 ? 2.199 -3.783 22.347 1.00 27.33 383 GLU A C 1
ATOM 2929 O O . GLU A 1 383 ? 3.148 -4.379 21.838 1.00 27.33 383 GLU A O 1
ATOM 2934 N N . THR A 1 384 ? 2.274 -3.325 23.595 1.00 24.61 384 THR A N 1
ATOM 2935 C CA . THR A 1 384 ? 3.319 -3.750 24.527 1.00 24.61 384 THR A CA 1
ATOM 2936 C C . THR A 1 384 ? 3.090 -5.215 24.901 1.00 24.61 384 THR A C 1
ATOM 2938 O O . THR A 1 384 ? 2.438 -5.509 25.902 1.00 24.61 384 THR A O 1
ATOM 2941 N N . ALA A 1 385 ? 3.627 -6.139 24.107 1.00 26.27 385 ALA A N 1
ATOM 2942 C CA . ALA A 1 385 ? 3.712 -7.550 24.454 1.00 26.27 385 ALA A CA 1
ATOM 2943 C C . ALA A 1 385 ? 4.963 -7.792 25.317 1.00 26.27 385 ALA A C 1
ATOM 2945 O O . ALA A 1 385 ? 6.100 -7.710 24.852 1.00 26.27 385 ALA A O 1
ATOM 2946 N N . ALA A 1 386 ? 4.749 -8.072 26.602 1.00 25.66 386 ALA A N 1
ATOM 2947 C CA . ALA A 1 386 ? 5.782 -8.600 27.480 1.00 25.66 386 ALA A CA 1
ATOM 2948 C C . ALA A 1 386 ? 5.971 -10.099 27.195 1.00 25.66 386 ALA A C 1
ATOM 2950 O O . ALA A 1 386 ? 5.037 -10.889 27.330 1.00 25.66 386 ALA A O 1
ATOM 2951 N N . GLU A 1 387 ? 7.190 -10.483 26.818 1.00 27.09 387 GLU A N 1
ATOM 2952 C CA . GLU A 1 387 ? 7.618 -11.876 26.706 1.00 27.09 387 GLU A CA 1
ATOM 2953 C C . GLU A 1 387 ? 7.408 -12.639 28.023 1.00 27.09 387 GLU A C 1
ATOM 2955 O O . GLU A 1 387 ? 7.779 -12.179 29.105 1.00 27.09 387 GLU A O 1
ATOM 2960 N N . THR A 1 388 ? 6.899 -13.867 27.937 1.00 26.05 388 THR A N 1
ATOM 2961 C CA . THR A 1 388 ? 7.210 -14.905 28.928 1.00 26.05 388 THR A CA 1
ATOM 2962 C C . THR A 1 388 ? 7.321 -16.256 28.232 1.00 26.05 388 THR A C 1
ATOM 2964 O O . THR A 1 388 ? 6.331 -16.874 27.849 1.00 26.05 388 THR A O 1
ATOM 2967 N N . GLU A 1 389 ? 8.561 -16.714 28.063 1.00 33.47 389 GLU A N 1
ATOM 2968 C CA . GLU A 1 389 ? 8.878 -18.092 27.705 1.00 33.47 389 GLU A CA 1
ATOM 2969 C C . GLU A 1 389 ? 8.422 -19.053 28.814 1.00 33.47 389 GLU A C 1
ATOM 2971 O O . GLU A 1 389 ? 8.682 -18.834 30.000 1.00 33.47 389 GLU A O 1
ATOM 2976 N N . SER A 1 390 ? 7.829 -20.185 28.434 1.00 26.30 390 SER A N 1
ATOM 2977 C CA . SER A 1 390 ? 7.873 -21.383 29.270 1.00 26.30 390 SER A CA 1
ATOM 2978 C C . SER A 1 390 ? 7.867 -22.642 28.410 1.00 26.30 390 SER A C 1
ATOM 2980 O O . SER A 1 390 ? 6.844 -23.071 27.878 1.00 26.30 390 SER A O 1
ATOM 2982 N N . GLU A 1 391 ? 9.049 -23.247 28.294 1.00 34.03 391 GLU A N 1
ATOM 2983 C CA . GLU A 1 391 ? 9.210 -24.662 27.984 1.00 34.03 391 GLU A CA 1
ATOM 2984 C C . GLU A 1 391 ? 8.437 -25.511 29.004 1.00 34.03 391 GLU A C 1
ATOM 2986 O O . GLU A 1 391 ? 8.570 -25.319 30.212 1.00 34.03 391 GLU A O 1
ATOM 2991 N N . THR A 1 392 ? 7.739 -26.554 28.556 1.00 25.88 392 THR A N 1
ATOM 2992 C CA . THR A 1 392 ? 7.788 -27.838 29.272 1.00 25.88 392 THR A CA 1
ATOM 2993 C C . THR A 1 392 ? 7.373 -29.005 28.387 1.00 25.88 392 THR A C 1
ATOM 2995 O O . THR A 1 392 ? 6.246 -29.125 27.913 1.00 25.88 392 THR A O 1
ATOM 2998 N N . ALA A 1 393 ? 8.331 -29.912 28.224 1.00 28.28 393 ALA A N 1
ATOM 2999 C CA . ALA A 1 393 ? 8.136 -31.282 27.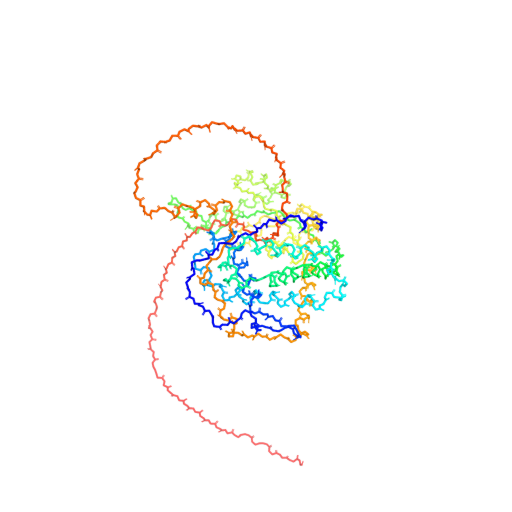802 1.00 28.28 393 ALA A CA 1
ATOM 3000 C C . ALA A 1 393 ? 7.186 -32.033 28.749 1.00 28.28 393 ALA A C 1
ATOM 3002 O O . ALA A 1 393 ? 7.285 -31.902 29.969 1.00 28.28 393 ALA A O 1
ATOM 3003 N N . VAL A 1 394 ? 6.358 -32.920 28.194 1.00 27.42 394 VAL A N 1
ATOM 3004 C CA . VAL A 1 394 ? 5.805 -34.052 28.945 1.00 27.42 394 VAL A CA 1
ATOM 3005 C C . VAL A 1 394 ? 6.044 -35.331 28.154 1.00 27.42 394 VAL A C 1
ATOM 3007 O O . VAL A 1 394 ? 5.396 -35.615 27.148 1.00 27.42 394 VAL A O 1
ATOM 3010 N N . GLU A 1 395 ? 7.006 -36.102 28.655 1.00 27.16 395 GLU A N 1
ATOM 3011 C CA . GLU A 1 395 ? 7.131 -37.533 28.420 1.00 27.16 395 GLU A CA 1
ATOM 3012 C C . GLU A 1 395 ? 5.844 -38.249 28.851 1.00 27.16 395 GLU A C 1
ATOM 3014 O O . GLU A 1 395 ? 5.372 -38.077 29.974 1.00 27.16 395 GLU A O 1
ATOM 3019 N N . THR A 1 396 ? 5.333 -39.144 28.008 1.00 26.70 396 THR A N 1
ATOM 3020 C CA . THR A 1 396 ? 4.605 -40.323 28.491 1.00 26.70 396 THR A CA 1
ATOM 3021 C C . THR A 1 396 ? 5.142 -41.553 27.768 1.00 26.70 396 THR A C 1
ATOM 3023 O O . THR A 1 396 ? 4.848 -41.804 26.602 1.00 26.70 396 THR A O 1
ATOM 3026 N N . GLU A 1 397 ? 5.991 -42.310 28.464 1.00 29.03 397 GLU A N 1
ATOM 3027 C CA . GLU A 1 397 ? 6.390 -43.647 28.039 1.00 29.03 397 GLU A CA 1
ATOM 3028 C C . GLU A 1 397 ? 5.319 -44.688 28.392 1.00 29.03 397 GLU A C 1
ATOM 3030 O O . GLU A 1 397 ? 4.827 -44.735 29.516 1.00 29.03 397 GLU A O 1
ATOM 3035 N N . SER A 1 398 ? 5.113 -45.579 27.416 1.00 26.52 398 SER A N 1
ATOM 3036 C CA . SER A 1 398 ? 4.796 -47.009 27.518 1.00 26.52 398 SER A CA 1
ATOM 3037 C C . SER A 1 398 ? 3.501 -47.449 28.200 1.00 26.52 398 SER A C 1
ATOM 3039 O O . SER A 1 398 ? 3.381 -47.370 29.411 1.00 26.52 398 SER A O 1
ATOM 3041 N N . GLU A 1 399 ? 2.671 -48.178 27.443 1.00 29.30 399 GLU A N 1
ATOM 3042 C CA . GLU A 1 399 ? 2.673 -49.649 27.534 1.00 29.30 399 GLU A CA 1
ATOM 3043 C C . GLU A 1 399 ? 2.496 -50.277 26.139 1.00 29.30 399 GLU A C 1
ATOM 3045 O O . GLU A 1 399 ? 1.656 -49.866 25.340 1.00 29.30 399 GLU A O 1
ATOM 3050 N N . SER A 1 400 ? 3.343 -51.264 25.842 1.00 29.28 400 SER A N 1
ATOM 3051 C CA . SER A 1 400 ? 3.305 -52.081 24.632 1.00 29.28 400 SER A CA 1
ATOM 3052 C C . SER A 1 400 ? 2.372 -53.268 24.840 1.00 29.28 400 SER A C 1
ATOM 3054 O O . SER A 1 400 ? 2.537 -53.953 25.845 1.00 29.28 400 SER A O 1
ATOM 3056 N N . GLU A 1 401 ? 1.563 -53.628 23.846 1.00 30.77 401 GLU A N 1
ATOM 3057 C CA . GLU A 1 401 ? 1.265 -55.035 23.559 1.00 30.77 401 GLU A CA 1
ATOM 3058 C C . GLU A 1 401 ? 1.283 -55.266 22.043 1.00 30.77 401 GLU A C 1
ATOM 3060 O O . GLU A 1 401 ? 0.808 -54.465 21.240 1.00 30.77 401 GLU A O 1
ATOM 3065 N N . THR A 1 402 ? 1.964 -56.344 21.678 1.00 28.47 402 THR A N 1
ATOM 3066 C CA . THR A 1 402 ? 2.286 -56.817 20.332 1.00 28.47 402 THR A CA 1
ATOM 3067 C C . THR A 1 402 ? 1.260 -57.860 19.878 1.00 28.47 402 THR A C 1
ATOM 3069 O O . THR A 1 402 ? 0.503 -58.371 20.696 1.00 28.47 402 THR A O 1
ATOM 3072 N N . GLU A 1 403 ? 1.360 -58.248 18.597 1.00 30.05 403 GLU A N 1
ATOM 3073 C CA . GLU A 1 403 ? 0.696 -59.390 17.929 1.00 30.05 403 GLU A CA 1
ATOM 3074 C C . GLU A 1 403 ? -0.709 -59.067 17.370 1.00 30.05 403 GLU A C 1
ATOM 3076 O O . GLU A 1 403 ? -1.536 -58.474 18.037 1.00 30.05 403 GLU A O 1
ATOM 3081 N N . THR A 1 404 ? -1.120 -59.440 16.156 1.00 28.59 404 THR A N 1
ATOM 3082 C CA . THR A 1 404 ? -0.563 -60.300 15.101 1.00 28.59 404 THR A CA 1
ATOM 3083 C C . THR A 1 404 ? -1.336 -60.051 13.796 1.00 28.59 404 THR A C 1
ATOM 3085 O O . THR A 1 404 ? -2.462 -59.558 13.806 1.00 28.59 404 THR A O 1
ATOM 3088 N N . GLU A 1 405 ? -0.712 -60.424 12.681 1.00 35.53 405 GLU A N 1
ATOM 3089 C CA . GLU A 1 405 ? -1.257 -60.510 11.323 1.00 35.53 405 GLU A CA 1
ATOM 3090 C C . GLU A 1 405 ? -2.625 -61.215 11.243 1.00 35.53 405 GLU A C 1
ATOM 3092 O O . GLU A 1 405 ? -2.892 -62.152 11.994 1.00 35.53 405 GLU A O 1
ATOM 3097 N N . THR A 1 406 ? -3.456 -60.844 10.262 1.00 30.88 406 THR A N 1
ATOM 3098 C CA . THR A 1 406 ? -4.147 -61.812 9.382 1.00 30.88 406 THR A CA 1
ATOM 3099 C C . THR A 1 406 ? -4.849 -61.105 8.220 1.00 30.88 406 THR A C 1
ATOM 3101 O O . THR A 1 406 ? -5.858 -60.423 8.381 1.00 30.88 406 THR A O 1
ATOM 3104 N N . GLU A 1 407 ? -4.312 -61.329 7.020 1.00 37.09 407 GLU A N 1
ATOM 3105 C CA . GLU A 1 407 ? -5.062 -61.306 5.767 1.00 37.09 407 GLU A CA 1
ATOM 3106 C C . GLU A 1 407 ? -6.273 -62.244 5.862 1.00 37.09 407 GLU A C 1
ATOM 3108 O O . GLU A 1 407 ? -6.145 -63.375 6.330 1.00 37.09 407 GLU A O 1
ATOM 3113 N N . THR A 1 408 ? -7.424 -61.824 5.335 1.00 34.06 408 THR A N 1
ATOM 3114 C CA . THR A 1 408 ? -8.395 -62.757 4.746 1.00 34.06 408 THR A CA 1
ATOM 3115 C C . THR A 1 408 ? -9.107 -62.101 3.562 1.00 34.06 408 THR A C 1
ATOM 3117 O O . THR A 1 408 ? -10.012 -61.286 3.719 1.00 34.06 408 THR A O 1
ATOM 3120 N N . GLU A 1 409 ? -8.705 -62.505 2.356 1.00 36.41 409 GLU A N 1
ATOM 3121 C CA . GLU A 1 409 ? -9.602 -62.596 1.205 1.00 36.41 409 GLU A CA 1
ATOM 3122 C C . GLU A 1 409 ? -10.749 -63.568 1.524 1.00 36.41 409 GLU A C 1
ATOM 3124 O O . GLU A 1 409 ? -10.529 -64.639 2.096 1.00 36.41 409 GLU A O 1
ATOM 3129 N N . SER A 1 410 ? -11.966 -63.239 1.093 1.00 37.44 410 SER A N 1
ATOM 3130 C CA . SER A 1 410 ? -12.986 -64.231 0.733 1.00 37.44 410 SER A CA 1
ATOM 3131 C C . SER A 1 410 ? -14.027 -63.608 -0.192 1.00 37.44 410 SER A C 1
ATOM 3133 O O . SER A 1 410 ? -14.896 -62.843 0.224 1.00 37.44 410 SER A O 1
ATOM 3135 N N . GLU A 1 411 ? -13.929 -63.986 -1.463 1.00 37.19 411 GLU A N 1
ATOM 3136 C CA . GLU A 1 411 ? -15.003 -63.953 -2.450 1.00 37.19 411 GLU A CA 1
ATOM 3137 C C . GLU A 1 411 ? -16.200 -64.815 -1.992 1.00 37.19 411 GLU A C 1
ATOM 3139 O O . GLU A 1 411 ? -16.017 -65.902 -1.446 1.00 37.19 411 GLU A O 1
ATOM 3144 N N . SER A 1 412 ? -17.435 -64.384 -2.272 1.00 36.09 412 SER A N 1
ATOM 3145 C CA . SER A 1 412 ? -18.462 -65.269 -2.856 1.00 36.09 412 SER A CA 1
ATOM 3146 C C . SER A 1 412 ? -19.704 -64.498 -3.328 1.00 36.09 412 SER A C 1
ATOM 3148 O O . SER A 1 412 ? -20.432 -63.878 -2.559 1.00 36.09 412 SER A O 1
ATOM 3150 N N . GLU A 1 413 ? -19.890 -64.553 -4.648 1.00 35.34 413 GLU A N 1
ATOM 3151 C CA . GLU A 1 413 ? -21.133 -64.788 -5.394 1.00 35.34 413 GLU A CA 1
ATOM 3152 C C . GLU A 1 413 ? -22.476 -64.286 -4.830 1.00 35.34 413 GLU A C 1
ATOM 3154 O O . GLU A 1 413 ? -23.054 -64.873 -3.919 1.00 35.34 413 GLU A O 1
ATOM 3159 N N . THR A 1 414 ? -23.117 -63.375 -5.574 1.00 39.66 414 THR A N 1
ATOM 3160 C CA . THR A 1 414 ? -24.539 -63.560 -5.911 1.00 39.66 414 THR A CA 1
ATOM 3161 C C . THR A 1 414 ? -24.771 -63.367 -7.409 1.00 39.66 414 THR A C 1
ATOM 3163 O O . THR A 1 414 ? -24.629 -62.287 -7.974 1.00 39.66 414 THR A O 1
ATOM 3166 N N . VAL A 1 415 ? -25.119 -64.482 -8.046 1.00 38.69 415 VAL A N 1
ATOM 3167 C CA . VAL A 1 415 ? -25.670 -64.596 -9.395 1.00 38.69 415 VAL A CA 1
ATOM 3168 C C . VAL A 1 415 ? -27.108 -64.071 -9.394 1.00 38.69 415 VAL A C 1
ATOM 3170 O O . VAL A 1 415 ? -27.919 -64.490 -8.569 1.00 38.69 415 VAL A O 1
ATOM 3173 N N . SER A 1 416 ? -27.454 -63.230 -10.369 1.00 48.53 416 SER A N 1
ATOM 3174 C CA . SER A 1 416 ? -28.813 -63.201 -10.924 1.00 48.53 416 SER A CA 1
ATOM 3175 C C . SER A 1 416 ? -28.752 -63.129 -12.454 1.00 48.53 416 SER A C 1
ATOM 3177 O O . SER A 1 416 ? -28.546 -62.085 -13.062 1.00 48.53 416 SER A O 1
ATOM 3179 N N . GLU A 1 417 ? -28.865 -64.318 -13.047 1.00 44.16 417 GLU A N 1
ATOM 3180 C CA . GLU A 1 417 ? -29.526 -64.606 -14.327 1.00 44.16 417 GLU A CA 1
ATOM 3181 C C . GLU A 1 417 ? -30.932 -63.971 -14.402 1.00 44.16 417 GLU A C 1
ATOM 3183 O O . GLU A 1 417 ? -31.539 -63.743 -13.359 1.00 44.16 417 GLU A O 1
ATOM 3188 N N . THR A 1 418 ? -31.625 -63.770 -15.527 1.00 45.88 418 THR A N 1
ATOM 3189 C CA . THR A 1 418 ? -31.408 -63.786 -16.991 1.00 45.88 418 THR A CA 1
ATOM 3190 C C . THR A 1 418 ? -32.762 -63.334 -17.596 1.00 45.88 418 THR A C 1
ATOM 3192 O O . THR A 1 418 ? -33.768 -63.285 -16.888 1.00 45.88 418 THR A O 1
ATOM 3195 N N . GLU A 1 419 ? -32.774 -63.103 -18.914 1.00 49.88 419 GLU A N 1
ATOM 3196 C CA . GLU A 1 419 ? -33.900 -63.037 -19.876 1.00 49.88 419 GLU A CA 1
ATOM 3197 C C . GLU A 1 419 ? -34.289 -61.602 -20.297 1.00 49.88 419 GLU A C 1
ATOM 3199 O O . GLU A 1 419 ? -34.727 -60.804 -19.477 1.00 49.88 419 GLU A O 1
ATOM 3204 N N . ALA A 1 420 ? -34.152 -61.181 -21.563 1.00 47.81 420 ALA A N 1
ATOM 3205 C CA . ALA A 1 420 ? -33.987 -61.899 -22.835 1.00 47.81 420 ALA A CA 1
ATOM 3206 C C . ALA A 1 420 ? -33.221 -61.073 -23.886 1.00 47.81 420 ALA A C 1
ATOM 3208 O O . ALA A 1 420 ? -33.156 -59.832 -23.729 1.00 47.81 420 ALA A O 1
#

pLDDT: mean 77.83, std 27.2, range [22.42, 98.81]

Sequence (420 aa):
MLKKLLAAGTAFCLAAGILSGCSSEADASDVVASVGDTDIELGLVNFLMRYNQAQLQTTYGAYLGEDYWQNYGADSRTSILENIETMVLSEQHMEDYGVSLTEEEETAISDAAAAFMEGNEEDVLTAMSADQETVERAMTLYTINQKVYISVISEADTEVSDEEAAQKTVRYVFFSTGSTTDEEGNTVEMTDEEKEEVRATAQQVLDAVKSGTSMDDALEEAGEDRTSITASYGEDNGSLSDMLKEAANELTEDGQVADSLIEIDTGYYVLQMESMFDEEATETRKDEIVSERRSDHYTEVTDGWREDTEITVNEDLLAQLDFDDTWQLVTEETETETAAETTDETSAEPAESETAESAETETTAETETETAAESASETETEETAAETESETAVETESESETETETETESESETVSETEA

Radius of gyration: 33.6 Å; chains: 1; bounding box: 91×102×75 Å